Protein AF-A0A1Q4L7R9-F1 (afdb_monomer_lite)

Structure (mmCIF, N/CA/C/O backbone):
data_AF-A0A1Q4L7R9-F1
#
_entry.id   AF-A0A1Q4L7R9-F1
#
loop_
_atom_site.group_PDB
_atom_site.id
_atom_site.type_symbol
_atom_site.label_atom_id
_atom_site.label_alt_id
_atom_site.label_comp_id
_atom_site.label_asym_id
_atom_site.label_entity_id
_atom_site.label_seq_id
_atom_site.pdbx_PDB_ins_code
_atom_site.Cartn_x
_atom_site.Cartn_y
_atom_site.Cartn_z
_atom_site.occupancy
_atom_site.B_iso_or_equiv
_atom_site.auth_seq_id
_atom_site.auth_comp_id
_atom_site.auth_asym_id
_atom_site.auth_atom_id
_atom_site.pdbx_PDB_model_num
ATOM 1 N N . MET A 1 1 ? -5.828 -31.430 28.630 1.00 75.06 1 MET A N 1
ATOM 2 C CA . MET A 1 1 ? -6.193 -31.254 27.200 1.00 75.06 1 MET A CA 1
ATOM 3 C C . MET A 1 1 ? -5.743 -29.896 26.633 1.00 75.06 1 MET A C 1
ATOM 5 O O . MET A 1 1 ? -5.038 -29.896 25.630 1.00 75.06 1 MET A O 1
ATOM 9 N N . ALA A 1 2 ? -6.031 -28.764 27.293 1.00 76.44 2 ALA A N 1
ATOM 10 C CA . ALA A 1 2 ? -5.641 -27.417 26.831 1.00 76.44 2 ALA A CA 1
ATOM 11 C C . ALA A 1 2 ? -4.119 -27.192 26.658 1.00 76.44 2 ALA A C 1
ATOM 13 O O . ALA A 1 2 ? -3.687 -26.599 25.672 1.00 76.44 2 ALA A O 1
ATOM 14 N N . GLN A 1 3 ? -3.277 -27.718 27.558 1.00 79.88 3 GLN A N 1
ATOM 15 C CA . GLN A 1 3 ? -1.812 -27.605 27.431 1.00 79.88 3 GLN A CA 1
ATOM 16 C C . GLN A 1 3 ? -1.261 -28.337 26.193 1.00 79.88 3 GLN A C 1
ATOM 18 O O . GLN A 1 3 ? -0.403 -27.797 25.497 1.00 79.88 3 GLN A O 1
ATOM 23 N N . LYS A 1 4 ? -1.804 -29.521 25.871 1.00 83.25 4 LYS A N 1
ATOM 24 C CA . LYS A 1 4 ? -1.436 -30.299 24.675 1.00 83.25 4 LYS A CA 1
ATOM 25 C C . LYS A 1 4 ? -1.849 -29.570 23.389 1.00 83.25 4 LYS A C 1
ATOM 27 O O . LYS A 1 4 ? -1.073 -29.506 22.443 1.00 83.25 4 LYS A O 1
ATOM 32 N N . GLN A 1 5 ? -3.028 -28.940 23.378 1.00 78.81 5 GLN A N 1
ATOM 33 C CA . GLN A 1 5 ? -3.471 -28.090 22.263 1.00 78.81 5 GLN A CA 1
ATOM 34 C C . GLN A 1 5 ? -2.571 -26.858 22.081 1.00 78.81 5 GLN A C 1
ATOM 36 O O . GLN A 1 5 ? -2.208 -26.518 20.955 1.00 78.81 5 GLN A O 1
ATOM 41 N N . LEU A 1 6 ? -2.154 -26.212 23.176 1.00 77.44 6 LEU A N 1
ATOM 42 C CA . LEU A 1 6 ? -1.248 -25.063 23.123 1.00 77.44 6 LEU A CA 1
ATOM 43 C C . LEU A 1 6 ? 0.147 -25.451 22.607 1.00 77.44 6 LEU A C 1
ATOM 45 O O . LEU A 1 6 ? 0.739 -24.708 21.823 1.00 77.44 6 LEU A O 1
ATOM 49 N N . GLN A 1 7 ? 0.668 -26.607 23.026 1.00 83.19 7 GLN A N 1
ATOM 50 C CA . GLN A 1 7 ? 1.941 -27.141 22.538 1.00 83.19 7 GLN A CA 1
ATOM 51 C C . GLN A 1 7 ? 1.884 -27.466 21.042 1.00 83.19 7 GLN A C 1
ATOM 53 O O . GLN A 1 7 ? 2.754 -27.006 20.303 1.00 83.19 7 GLN A O 1
ATOM 58 N N . ASN A 1 8 ? 0.830 -28.145 20.578 1.00 81.81 8 ASN A N 1
ATOM 59 C CA . ASN A 1 8 ? 0.641 -28.436 19.153 1.00 81.81 8 ASN A CA 1
ATOM 60 C C . ASN A 1 8 ? 0.573 -27.147 18.321 1.00 81.81 8 ASN A C 1
ATOM 62 O O . ASN A 1 8 ? 1.302 -27.007 17.345 1.00 81.81 8 ASN A O 1
ATOM 66 N N . LYS A 1 9 ? -0.183 -26.138 18.777 1.00 74.56 9 LYS A N 1
ATOM 67 C CA . LYS A 1 9 ? -0.265 -24.831 18.104 1.00 74.56 9 LYS A CA 1
ATOM 68 C C . LYS A 1 9 ? 1.093 -24.127 18.006 1.00 74.56 9 LYS A C 1
ATOM 70 O O . LYS A 1 9 ? 1.389 -23.485 16.998 1.00 74.56 9 LYS A O 1
ATOM 75 N N . LYS A 1 10 ? 1.932 -24.216 19.046 1.00 78.50 10 LYS A N 1
ATOM 76 C CA . LYS A 1 10 ? 3.301 -23.669 19.009 1.00 78.50 10 LYS A CA 1
ATOM 77 C C . LYS A 1 10 ? 4.167 -24.404 17.985 1.00 78.50 10 LYS A C 1
ATOM 79 O O . LYS A 1 10 ? 4.904 -23.745 17.253 1.00 78.50 10 LYS A O 1
ATOM 84 N N . LEU A 1 11 ? 4.063 -25.729 17.928 1.00 84.94 11 LEU A N 1
ATOM 85 C CA . LEU A 1 11 ? 4.844 -26.570 17.025 1.00 84.94 11 LEU A CA 1
ATOM 86 C C . LEU A 1 11 ? 4.437 -26.350 15.560 1.00 84.94 11 LEU A C 1
ATOM 88 O O . LEU A 1 11 ? 5.302 -26.122 14.716 1.00 84.94 11 LEU A O 1
ATOM 92 N N . ASP A 1 12 ? 3.136 -26.263 15.281 1.00 77.69 12 ASP A N 1
ATOM 93 C CA . ASP A 1 12 ? 2.603 -25.932 13.956 1.00 77.69 12 ASP A CA 1
ATOM 94 C C . ASP A 1 12 ? 3.087 -24.557 13.485 1.00 77.69 12 ASP A C 1
ATOM 96 O O . ASP A 1 12 ? 3.611 -24.421 12.378 1.00 77.69 12 ASP A O 1
ATOM 100 N N . ASN A 1 13 ? 3.003 -23.537 14.346 1.00 74.94 13 ASN A N 1
ATOM 101 C CA . ASN A 1 13 ? 3.503 -22.197 14.030 1.00 74.94 13 ASN A CA 1
ATOM 102 C C . ASN A 1 13 ? 5.011 -22.194 13.731 1.00 74.94 13 ASN A C 1
ATOM 104 O O . ASN A 1 13 ? 5.463 -21.483 12.830 1.00 74.94 13 ASN A O 1
ATOM 108 N N . GLN A 1 14 ? 5.803 -22.986 14.461 1.00 78.31 14 GLN A N 1
ATOM 109 C CA . GLN A 1 14 ? 7.235 -23.127 14.192 1.00 78.31 14 GLN A CA 1
ATOM 110 C C . GLN A 1 14 ? 7.502 -23.826 12.855 1.00 78.31 14 GLN A C 1
ATOM 112 O O . GLN A 1 14 ? 8.364 -23.370 12.101 1.00 78.31 14 GLN A O 1
ATOM 117 N N . MET A 1 15 ? 6.759 -24.887 12.527 1.00 80.56 15 MET A N 1
ATOM 118 C CA . MET A 1 15 ? 6.880 -25.573 11.237 1.00 80.56 15 MET A CA 1
ATOM 119 C C . MET A 1 15 ? 6.522 -24.651 10.070 1.00 80.56 15 MET A C 1
ATOM 121 O O . MET A 1 15 ? 7.282 -24.572 9.106 1.00 80.56 15 MET A O 1
ATOM 125 N N . TRP A 1 16 ? 5.421 -23.902 10.168 1.00 73.25 16 TRP A N 1
ATOM 126 C CA . TRP A 1 16 ? 5.036 -22.912 9.159 1.00 73.25 16 TRP A CA 1
ATOM 127 C C . TRP A 1 16 ? 6.100 -21.833 8.974 1.00 73.25 16 TRP A C 1
ATOM 129 O O . TRP A 1 16 ? 6.440 -21.490 7.841 1.00 73.25 16 TRP A O 1
ATOM 139 N N . LYS A 1 17 ? 6.694 -21.349 10.071 1.00 75.88 17 LYS A N 1
ATOM 140 C CA . LYS A 1 17 ? 7.799 -20.386 10.015 1.00 75.88 17 LYS A CA 1
ATOM 141 C C . LYS A 1 17 ? 9.016 -20.961 9.285 1.00 75.88 17 LYS A C 1
ATOM 143 O O . LYS A 1 17 ? 9.572 -20.283 8.428 1.00 75.88 17 LYS A O 1
ATOM 148 N N . ARG A 1 18 ? 9.407 -22.208 9.577 1.00 79.50 18 ARG A N 1
ATOM 149 C CA . ARG A 1 18 ? 10.527 -22.890 8.900 1.00 79.50 18 ARG A CA 1
ATOM 150 C C . ARG A 1 18 ? 10.257 -23.093 7.408 1.00 79.50 18 ARG A C 1
ATOM 152 O O . ARG A 1 18 ? 11.126 -22.783 6.602 1.00 79.50 18 ARG A O 1
ATOM 159 N N . LYS A 1 19 ? 9.052 -23.546 7.041 1.00 78.19 19 LYS A N 1
ATOM 160 C CA . LYS A 1 19 ? 8.637 -23.709 5.636 1.00 78.19 19 LYS A CA 1
ATOM 161 C C . LYS A 1 19 ? 8.676 -22.382 4.879 1.00 78.19 19 LYS A C 1
ATOM 163 O O . LYS A 1 19 ? 9.207 -22.332 3.779 1.00 78.19 19 LYS A O 1
ATOM 168 N N . SER A 1 20 ? 8.174 -21.310 5.490 1.00 71.88 20 SER A N 1
ATOM 169 C CA . SER A 1 20 ? 8.208 -19.970 4.897 1.00 71.88 20 SER A CA 1
ATOM 170 C C . SER A 1 20 ? 9.643 -19.480 4.678 1.00 71.88 20 SER A C 1
ATOM 172 O O . SER A 1 20 ? 9.984 -19.092 3.567 1.00 71.88 20 SER A O 1
ATOM 174 N N . ILE A 1 21 ? 10.520 -19.611 5.684 1.00 77.69 21 ILE A N 1
ATOM 175 C CA . ILE A 1 21 ? 11.945 -19.256 5.557 1.00 77.69 21 ILE A CA 1
ATOM 176 C C . ILE A 1 21 ? 12.616 -20.058 4.437 1.00 77.69 21 ILE A C 1
ATOM 178 O O . ILE A 1 21 ? 13.369 -19.491 3.654 1.00 77.69 21 ILE A O 1
ATOM 182 N N . PHE A 1 22 ? 12.331 -21.357 4.338 1.00 79.31 22 PHE A N 1
ATOM 183 C CA . PHE A 1 22 ? 12.896 -22.216 3.300 1.00 79.31 22 PHE A CA 1
ATOM 184 C C . PHE A 1 22 ? 12.440 -21.808 1.894 1.00 79.31 22 PHE A C 1
ATOM 186 O O . PHE A 1 22 ? 13.268 -21.675 0.998 1.00 79.31 22 PHE A O 1
ATOM 193 N N . ILE A 1 23 ? 11.145 -21.531 1.709 1.00 77.06 23 ILE A N 1
ATOM 194 C CA . ILE A 1 23 ? 10.604 -21.037 0.434 1.00 77.06 23 ILE A CA 1
ATOM 195 C C . ILE A 1 23 ? 11.222 -19.680 0.082 1.00 77.06 23 ILE A C 1
ATOM 197 O O . ILE A 1 23 ? 11.653 -19.483 -1.051 1.00 77.06 23 ILE A O 1
ATOM 201 N N . SER A 1 24 ? 11.328 -18.760 1.047 1.00 75.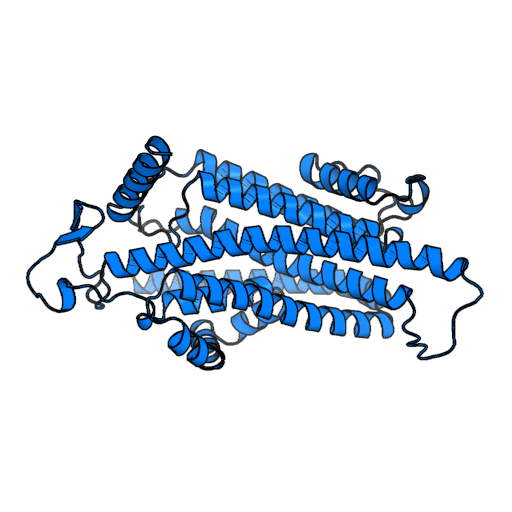19 24 SER A N 1
ATOM 202 C CA . SER A 1 24 ? 11.995 -17.471 0.841 1.00 75.19 24 SER A CA 1
ATOM 203 C C . SER A 1 24 ? 13.473 -17.636 0.488 1.00 75.19 24 SER A C 1
ATOM 205 O O . SER A 1 24 ? 13.962 -16.922 -0.379 1.00 75.19 24 SER A O 1
ATOM 207 N N . PHE A 1 25 ? 14.181 -18.583 1.107 1.00 78.38 25 PHE A N 1
ATOM 208 C CA . PHE A 1 25 ? 15.581 -18.864 0.795 1.00 78.38 25 PHE A CA 1
ATOM 209 C C . PHE A 1 25 ? 15.748 -19.418 -0.622 1.00 78.38 25 PHE A C 1
ATOM 211 O O . PHE A 1 25 ? 16.584 -18.911 -1.363 1.00 78.38 25 PHE A O 1
ATOM 218 N N . ILE A 1 26 ? 14.922 -20.391 -1.028 1.00 77.75 26 ILE A N 1
ATOM 219 C CA . ILE A 1 26 ? 14.908 -20.901 -2.409 1.00 77.75 26 ILE A CA 1
ATOM 220 C C . ILE A 1 26 ? 14.643 -19.759 -3.383 1.00 77.75 26 ILE A C 1
ATOM 222 O O . ILE A 1 26 ? 15.349 -19.623 -4.377 1.00 77.75 26 ILE A O 1
ATOM 226 N N . PHE A 1 27 ? 13.657 -18.914 -3.085 1.00 73.75 27 PHE A N 1
ATOM 227 C CA . PHE A 1 27 ? 13.324 -17.777 -3.928 1.00 73.75 27 PHE A CA 1
ATOM 228 C C . PHE A 1 27 ? 14.512 -16.819 -4.074 1.00 73.75 27 PHE A C 1
ATOM 230 O O . PHE A 1 27 ? 14.899 -16.494 -5.193 1.00 73.75 27 PHE A O 1
ATOM 237 N N . VAL A 1 28 ? 15.147 -16.427 -2.963 1.00 75.50 28 VAL A N 1
ATOM 238 C CA . VAL A 1 28 ? 16.338 -15.563 -2.976 1.00 75.50 28 VAL A CA 1
ATOM 239 C C . VAL A 1 28 ? 17.491 -16.220 -3.727 1.00 75.50 28 VAL A C 1
ATOM 241 O O . VAL A 1 28 ? 18.160 -15.534 -4.484 1.00 75.50 28 VAL A O 1
ATOM 244 N N . PHE A 1 29 ? 17.716 -17.523 -3.563 1.00 77.06 29 PHE A N 1
ATOM 245 C CA . PHE A 1 29 ? 18.802 -18.248 -4.223 1.00 77.06 29 PHE A CA 1
ATOM 246 C C . PHE A 1 29 ? 18.601 -18.363 -5.742 1.00 77.06 29 PHE A C 1
ATOM 248 O O . PHE A 1 29 ? 19.517 -18.103 -6.521 1.00 77.06 29 PHE A O 1
ATOM 255 N N . VAL A 1 30 ? 17.385 -18.700 -6.180 1.00 75.38 30 VAL A N 1
ATOM 256 C CA . VAL A 1 30 ? 17.037 -18.769 -7.608 1.00 75.38 30 VAL A CA 1
ATOM 257 C C . VAL A 1 30 ? 17.188 -17.391 -8.252 1.00 75.38 30 VAL A C 1
ATOM 259 O O . VAL A 1 30 ? 17.781 -17.273 -9.324 1.00 75.38 30 VAL A O 1
ATOM 262 N N . PHE A 1 31 ? 16.723 -16.338 -7.576 1.00 67.19 31 PHE A N 1
ATOM 263 C CA . PHE A 1 31 ? 16.824 -14.976 -8.088 1.00 67.19 31 PHE A CA 1
ATOM 264 C C . PHE A 1 31 ? 18.237 -14.392 -7.996 1.00 67.19 31 PHE A C 1
ATOM 266 O O . PHE A 1 31 ? 18.633 -13.656 -8.896 1.00 67.19 31 PHE A O 1
ATOM 273 N N . SER A 1 32 ? 19.025 -14.714 -6.965 1.00 69.31 32 SER A N 1
ATOM 274 C CA . SER A 1 32 ? 20.349 -14.115 -6.757 1.00 69.31 32 SER A CA 1
ATOM 275 C C . SER A 1 32 ? 21.312 -14.457 -7.886 1.00 69.31 32 SER A C 1
ATOM 277 O O . SER A 1 32 ? 22.023 -13.572 -8.347 1.00 69.31 32 SER A O 1
ATOM 279 N N . SER A 1 33 ? 21.283 -15.686 -8.407 1.00 68.44 33 SER A N 1
ATOM 280 C CA . SER A 1 33 ? 22.164 -16.098 -9.509 1.00 68.44 33 SER A CA 1
ATOM 281 C C . SER A 1 33 ? 21.981 -15.256 -10.783 1.00 68.44 33 SER A C 1
ATOM 283 O O . SER A 1 33 ? 22.956 -14.915 -11.449 1.00 68.44 33 SER A O 1
ATOM 285 N N . GLN A 1 34 ? 20.745 -14.854 -11.098 1.00 67.94 34 GLN A N 1
ATOM 286 C CA . GLN A 1 34 ? 20.445 -14.007 -12.258 1.00 67.94 34 GLN A CA 1
ATOM 287 C C . GLN A 1 34 ? 20.581 -12.512 -11.939 1.00 67.94 34 GLN A C 1
ATOM 289 O O . GLN A 1 34 ? 21.012 -11.734 -12.789 1.00 67.94 34 GLN A O 1
ATOM 294 N N . ILE A 1 35 ? 20.249 -12.109 -10.709 1.00 64.88 35 ILE A N 1
ATOM 295 C CA . ILE A 1 35 ? 20.334 -10.720 -10.248 1.00 64.88 35 ILE A CA 1
ATOM 296 C C . ILE A 1 35 ? 21.790 -10.271 -10.086 1.00 64.88 35 ILE A C 1
ATOM 298 O O . ILE A 1 35 ? 22.103 -9.143 -10.445 1.00 64.88 35 ILE A O 1
ATOM 302 N N . ILE A 1 36 ? 22.693 -11.122 -9.589 1.00 67.31 36 ILE A N 1
ATOM 303 C CA . ILE A 1 36 ? 24.105 -10.760 -9.367 1.00 67.31 36 ILE A CA 1
ATOM 304 C C . ILE A 1 36 ? 24.791 -10.404 -10.692 1.00 67.31 36 ILE A C 1
ATOM 306 O O . ILE A 1 36 ? 25.512 -9.415 -10.754 1.00 67.31 36 ILE A O 1
ATOM 310 N N . ASN A 1 37 ? 24.485 -11.126 -11.774 1.00 64.94 37 ASN A N 1
ATOM 311 C CA . ASN A 1 37 ? 25.000 -10.805 -13.110 1.00 64.94 37 ASN A CA 1
ATOM 312 C C . ASN A 1 37 ? 24.380 -9.525 -13.695 1.00 64.94 37 ASN A C 1
ATOM 314 O O . ASN A 1 37 ? 24.992 -8.860 -14.526 1.00 64.94 37 ASN A O 1
ATOM 318 N N . PHE A 1 38 ? 23.164 -9.176 -13.267 1.00 61.91 38 PHE A N 1
ATOM 319 C CA . PHE A 1 38 ? 22.480 -7.945 -13.660 1.00 61.91 38 PHE A CA 1
ATOM 320 C C . PHE A 1 38 ? 22.971 -6.725 -12.863 1.00 61.91 38 PHE A C 1
ATOM 322 O O . PHE A 1 38 ? 22.951 -5.605 -13.368 1.00 61.91 38 PHE A O 1
ATOM 329 N N . LEU A 1 39 ? 23.429 -6.922 -11.625 1.00 64.50 39 LEU A N 1
ATOM 330 C CA . LEU A 1 39 ? 23.850 -5.867 -10.711 1.00 64.50 39 LEU A CA 1
ATOM 331 C C . LEU A 1 39 ? 25.337 -5.534 -10.879 1.00 64.50 39 LEU A C 1
ATOM 333 O O . LEU A 1 39 ? 26.186 -5.933 -10.085 1.00 64.50 39 LEU A O 1
ATOM 337 N N . ASN A 1 40 ? 25.648 -4.704 -11.876 1.00 75.62 40 ASN A N 1
ATOM 338 C CA . ASN A 1 40 ? 26.880 -3.914 -11.846 1.00 75.62 40 ASN A CA 1
ATOM 339 C C . ASN A 1 40 ? 26.895 -3.053 -10.558 1.00 75.62 40 ASN A C 1
ATOM 341 O O . ASN A 1 40 ? 25.834 -2.608 -10.112 1.00 75.62 40 ASN A O 1
ATOM 345 N N . GLY A 1 41 ? 28.063 -2.776 -9.968 1.00 80.00 41 GLY A N 1
ATOM 346 C CA . GLY A 1 41 ? 28.182 -2.012 -8.714 1.00 80.00 41 GLY A CA 1
ATOM 347 C C . GLY A 1 41 ? 27.427 -0.674 -8.737 1.00 80.00 41 GLY A C 1
ATOM 348 O O . GLY A 1 41 ? 26.827 -0.280 -7.741 1.00 80.00 41 GLY A O 1
ATOM 349 N N . TYR A 1 42 ? 27.347 -0.036 -9.906 1.00 83.56 42 TYR A N 1
ATOM 350 C CA . TYR A 1 42 ? 26.541 1.165 -10.140 1.00 83.56 42 TYR A CA 1
ATOM 351 C C . TYR A 1 42 ? 25.017 0.955 -9.980 1.00 83.56 42 TYR A C 1
ATOM 353 O O . TYR A 1 42 ? 24.312 1.809 -9.448 1.00 83.56 42 TYR A O 1
ATOM 361 N N . LEU A 1 43 ? 24.470 -0.187 -10.405 1.00 84.88 43 LEU A N 1
ATOM 362 C CA . LEU A 1 43 ? 23.044 -0.484 -10.219 1.00 84.88 43 LEU A CA 1
ATOM 363 C C . LEU A 1 43 ? 22.720 -0.789 -8.754 1.00 84.88 43 LEU A C 1
ATOM 365 O O . LEU A 1 43 ? 21.630 -0.456 -8.293 1.00 84.88 43 LEU A O 1
ATOM 369 N N . ILE A 1 44 ? 23.671 -1.367 -8.011 1.00 87.44 44 ILE A N 1
ATOM 370 C CA . ILE A 1 44 ? 23.532 -1.604 -6.568 1.00 87.44 44 ILE A CA 1
ATOM 371 C C . ILE A 1 44 ? 23.432 -0.277 -5.819 1.00 87.44 44 ILE A C 1
ATOM 373 O O . ILE A 1 44 ? 22.540 -0.116 -4.987 1.00 87.44 44 ILE A O 1
ATOM 377 N N . THR A 1 45 ? 24.303 0.690 -6.117 1.00 89.56 45 THR A N 1
ATOM 378 C CA . THR A 1 45 ? 24.253 2.002 -5.455 1.00 89.56 45 THR A CA 1
ATOM 379 C C . THR A 1 45 ? 22.938 2.721 -5.753 1.00 89.56 45 THR A C 1
ATOM 381 O O . THR A 1 45 ? 22.284 3.189 -4.820 1.00 89.56 45 THR A O 1
ATOM 384 N N . MET A 1 46 ? 22.480 2.719 -7.010 1.00 91.25 46 MET A N 1
ATOM 385 C CA . MET A 1 46 ? 21.175 3.285 -7.382 1.00 91.25 46 MET A CA 1
ATOM 386 C C . MET A 1 46 ? 20.007 2.580 -6.686 1.00 91.25 46 MET A C 1
ATOM 388 O O . MET A 1 46 ? 19.084 3.243 -6.212 1.00 91.25 46 MET A O 1
ATOM 392 N N . PHE A 1 47 ? 20.060 1.252 -6.562 1.00 92.25 47 PHE A N 1
ATOM 393 C CA . PHE A 1 47 ? 19.058 0.484 -5.828 1.00 92.25 47 PHE A CA 1
ATOM 394 C C . PHE A 1 47 ? 19.030 0.852 -4.339 1.00 92.25 47 PHE A C 1
ATOM 396 O O . PHE A 1 47 ? 17.952 1.062 -3.792 1.00 92.25 47 PHE A O 1
ATOM 403 N N . ILE A 1 48 ? 20.189 0.988 -3.684 1.00 92.81 48 ILE A N 1
ATOM 404 C CA . ILE A 1 48 ? 20.271 1.382 -2.267 1.00 92.81 48 ILE A CA 1
ATOM 405 C C . ILE A 1 48 ? 19.681 2.782 -2.058 1.00 92.81 48 ILE A C 1
ATOM 407 O O . ILE A 1 48 ? 18.886 2.975 -1.137 1.00 92.81 48 ILE A O 1
ATOM 411 N N . ILE A 1 49 ? 20.017 3.748 -2.920 1.00 95.19 49 ILE A N 1
ATOM 412 C CA . ILE A 1 49 ? 19.475 5.114 -2.834 1.00 95.19 49 ILE A CA 1
ATOM 413 C C . ILE A 1 49 ? 17.952 5.092 -3.026 1.00 95.19 49 ILE A C 1
ATOM 415 O O . ILE A 1 49 ? 17.221 5.661 -2.214 1.00 95.19 49 ILE A O 1
ATOM 419 N N . ALA A 1 50 ? 17.463 4.391 -4.053 1.00 96.25 50 ALA A N 1
ATOM 420 C CA . ALA A 1 50 ? 16.034 4.219 -4.306 1.00 96.25 50 ALA A CA 1
ATOM 421 C C . ALA A 1 50 ? 15.308 3.544 -3.132 1.00 96.25 50 ALA A C 1
ATOM 423 O O . ALA A 1 50 ? 14.205 3.946 -2.760 1.00 96.25 50 ALA A O 1
ATOM 424 N N . TYR A 1 51 ? 15.938 2.545 -2.518 1.00 96.06 51 TYR A N 1
ATOM 425 C CA . TYR A 1 51 ? 15.404 1.822 -1.374 1.00 96.06 51 TYR A CA 1
ATOM 426 C C . TYR A 1 51 ? 15.277 2.721 -0.134 1.00 96.06 51 TYR A C 1
ATOM 428 O O . TYR A 1 51 ? 14.214 2.762 0.489 1.00 96.06 51 TYR A O 1
ATOM 436 N N . ILE A 1 52 ? 16.307 3.515 0.182 1.00 96.62 52 ILE A N 1
ATOM 437 C CA . ILE A 1 52 ? 16.258 4.512 1.266 1.00 96.62 52 ILE A CA 1
ATOM 438 C C . ILE A 1 52 ? 15.168 5.554 0.984 1.00 96.62 52 ILE A C 1
ATOM 440 O O . ILE A 1 52 ? 14.370 5.867 1.871 1.00 96.62 52 ILE A O 1
ATOM 444 N N . ALA A 1 53 ? 15.089 6.056 -0.252 1.00 96.94 53 ALA A N 1
ATOM 445 C CA . ALA A 1 53 ? 14.045 6.991 -0.660 1.00 96.94 53 ALA A CA 1
ATOM 446 C C . ALA A 1 53 ? 12.639 6.391 -0.487 1.00 96.94 53 ALA A C 1
ATOM 448 O O . ALA A 1 53 ? 11.737 7.080 -0.013 1.00 96.94 53 ALA A O 1
ATOM 449 N N . SER A 1 54 ? 12.459 5.101 -0.789 1.00 96.94 54 SER A N 1
ATOM 450 C CA . SER A 1 54 ? 11.191 4.384 -0.601 1.00 96.94 54 SER A CA 1
ATOM 451 C C . SER A 1 54 ? 10.809 4.237 0.876 1.00 96.94 54 SER A C 1
ATOM 453 O O . SER A 1 54 ? 9.659 4.493 1.240 1.00 96.94 54 SER A O 1
ATOM 455 N N . ILE A 1 55 ? 11.770 3.929 1.758 1.00 96.50 55 ILE A N 1
ATOM 456 C CA . ILE A 1 55 ? 11.548 3.906 3.215 1.00 96.50 55 ILE A CA 1
ATOM 457 C C . ILE A 1 55 ? 11.081 5.276 3.710 1.00 96.50 55 ILE A C 1
ATOM 459 O O . ILE A 1 55 ? 10.077 5.368 4.420 1.00 96.50 55 ILE A O 1
ATOM 463 N N . LEU A 1 56 ? 11.800 6.342 3.341 1.00 96.56 56 LEU A N 1
ATOM 464 C CA . LEU A 1 56 ? 11.458 7.705 3.746 1.00 96.56 56 LEU A CA 1
ATOM 465 C C . LEU A 1 56 ? 10.073 8.091 3.227 1.00 96.56 56 LEU A C 1
ATOM 467 O O . LEU A 1 56 ? 9.244 8.579 3.999 1.00 96.56 56 LEU A O 1
ATOM 471 N N . TRP A 1 57 ? 9.801 7.815 1.949 1.00 96.56 57 TRP A N 1
ATOM 472 C CA . TRP A 1 57 ? 8.502 8.056 1.333 1.00 96.56 57 TRP A CA 1
ATOM 473 C C . TRP A 1 57 ? 7.387 7.386 2.128 1.00 96.56 57 TRP A C 1
ATOM 475 O O . TRP A 1 57 ? 6.422 8.045 2.504 1.00 96.56 57 TRP A O 1
ATOM 485 N N . SER A 1 58 ? 7.540 6.103 2.443 1.00 96.00 58 SER A N 1
ATOM 486 C CA . SER A 1 58 ? 6.543 5.331 3.179 1.00 96.00 58 SER A CA 1
ATOM 487 C C . SER A 1 58 ? 6.320 5.839 4.607 1.00 96.00 58 SER A C 1
ATOM 489 O O . SER A 1 58 ? 5.174 6.005 5.041 1.00 96.00 58 SER A O 1
ATOM 491 N N . TYR A 1 59 ? 7.394 6.203 5.316 1.00 95.25 59 TYR A N 1
ATOM 492 C CA . TYR A 1 59 ? 7.285 6.841 6.627 1.00 95.25 59 TYR A CA 1
ATOM 493 C C . TYR A 1 59 ? 6.467 8.136 6.554 1.00 95.25 59 TYR A C 1
ATOM 495 O O . TYR A 1 59 ? 5.467 8.274 7.262 1.00 95.25 59 TYR A O 1
ATOM 503 N N . PHE A 1 60 ? 6.843 9.075 5.677 1.00 95.44 60 PHE A N 1
ATOM 504 C CA . PHE A 1 60 ? 6.132 10.350 5.531 1.00 95.44 60 PHE A CA 1
ATOM 505 C C . PHE A 1 60 ? 4.691 10.151 5.057 1.00 95.44 60 PHE A C 1
ATOM 507 O O . PHE A 1 60 ? 3.768 10.835 5.518 1.00 95.44 60 PHE A O 1
ATOM 514 N N . PHE A 1 61 ? 4.485 9.183 4.168 1.00 95.44 61 PHE A N 1
ATOM 515 C CA . PHE A 1 61 ? 3.185 8.8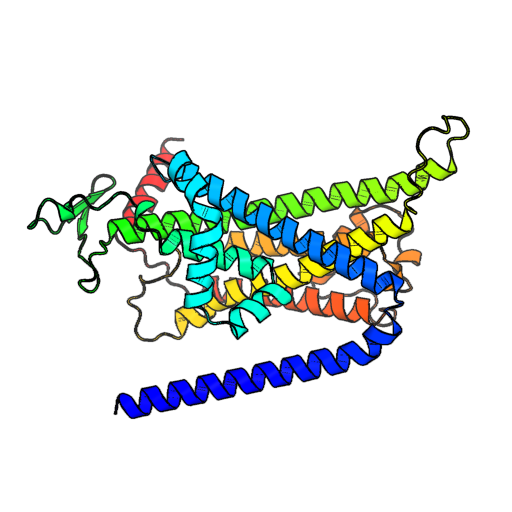05 3.654 1.00 95.44 61 PHE A CA 1
ATOM 516 C C . PHE A 1 61 ? 2.247 8.397 4.793 1.00 95.44 61 PHE A C 1
ATOM 518 O O . PHE A 1 61 ? 1.236 9.073 5.012 1.00 95.44 61 PHE A O 1
ATOM 525 N N . HIS A 1 62 ? 2.600 7.381 5.582 1.00 95.06 62 HIS A N 1
ATOM 526 C CA . HIS A 1 62 ? 1.739 6.911 6.667 1.00 95.06 62 HIS A CA 1
ATOM 527 C C . HIS A 1 62 ? 1.681 7.881 7.854 1.00 95.06 62 HIS A C 1
ATOM 529 O O . HIS A 1 62 ? 0.608 8.054 8.437 1.00 95.06 62 HIS A O 1
ATOM 535 N N . ALA A 1 63 ? 2.769 8.597 8.159 1.00 93.81 63 ALA A N 1
ATOM 536 C CA . ALA A 1 63 ? 2.783 9.614 9.210 1.00 93.81 63 ALA A CA 1
ATOM 537 C C . ALA A 1 63 ? 1.792 10.750 8.921 1.00 93.81 63 ALA A C 1
ATOM 539 O O . ALA A 1 63 ? 1.104 11.224 9.823 1.00 93.81 63 ALA A O 1
ATOM 540 N N . SER A 1 64 ? 1.680 11.187 7.665 1.00 95.19 64 SER A N 1
ATOM 541 C CA . SER A 1 64 ? 0.719 12.233 7.294 1.00 95.19 64 SER A CA 1
ATOM 542 C C . SER A 1 64 ? -0.742 11.782 7.440 1.00 95.19 64 SER A C 1
ATOM 544 O O . SER A 1 64 ? -1.576 12.557 7.905 1.00 95.19 64 SER A O 1
ATOM 546 N N . ILE A 1 65 ? -1.050 10.522 7.105 1.00 96.00 65 ILE A N 1
ATOM 547 C CA . ILE A 1 65 ? -2.391 9.942 7.252 1.00 96.00 65 ILE A CA 1
ATOM 548 C C . ILE A 1 65 ? -2.729 9.823 8.733 1.00 96.00 65 ILE A C 1
ATOM 550 O O . ILE A 1 65 ? -3.798 10.248 9.166 1.00 96.00 65 ILE A O 1
ATOM 554 N N . PHE A 1 66 ? -1.780 9.309 9.517 1.00 94.31 66 PHE A N 1
ATOM 555 C CA . PHE A 1 66 ? -1.889 9.230 10.964 1.00 94.31 66 PHE A CA 1
ATOM 556 C C . PHE A 1 66 ? -2.190 10.604 11.581 1.00 94.31 66 PHE A C 1
ATOM 558 O O . PHE A 1 66 ? -3.169 10.742 12.312 1.00 94.31 66 PHE A O 1
ATOM 565 N N . LYS A 1 67 ? -1.409 11.638 11.232 1.00 93.25 67 LYS A N 1
ATOM 566 C CA . LYS A 1 67 ? -1.628 13.015 11.708 1.00 93.25 67 LYS A CA 1
ATOM 567 C C . LYS A 1 67 ? -3.021 13.526 11.351 1.00 93.25 67 LYS A C 1
ATOM 569 O O . LYS A 1 67 ? -3.695 14.065 12.222 1.00 93.25 67 LYS A O 1
ATOM 574 N N . LYS A 1 68 ? -3.466 13.315 10.106 1.00 94.81 68 LYS A N 1
ATOM 575 C CA . LYS A 1 68 ? -4.807 13.714 9.657 1.00 94.81 68 LYS A CA 1
ATOM 576 C C . LYS A 1 68 ? -5.898 13.065 10.513 1.00 94.81 68 LYS A C 1
ATOM 578 O O . LYS A 1 68 ? -6.804 13.750 10.956 1.00 94.81 68 LYS A O 1
ATOM 583 N N . ILE A 1 69 ? -5.787 11.773 10.808 1.00 93.81 69 ILE A N 1
ATOM 584 C CA . ILE A 1 69 ? -6.798 11.034 11.585 1.00 93.81 69 ILE A CA 1
ATOM 585 C C . ILE A 1 69 ? -6.825 11.462 13.043 1.00 93.81 69 ILE A C 1
ATOM 587 O O . ILE A 1 69 ? -7.906 11.614 13.606 1.00 93.81 69 ILE A O 1
ATOM 591 N N . VAL A 1 70 ? -5.655 11.673 13.651 1.00 92.12 70 VAL A N 1
ATOM 592 C CA . VAL A 1 70 ? -5.580 12.195 15.019 1.00 92.12 70 VAL A CA 1
ATOM 593 C C . VAL A 1 70 ? -6.201 13.588 15.085 1.00 92.12 70 VAL A C 1
ATOM 595 O O . VAL A 1 70 ? -6.982 13.844 15.991 1.00 92.12 70 VAL A O 1
ATOM 598 N N . PHE A 1 71 ? -5.933 14.450 14.100 1.00 91.56 71 PHE A N 1
ATOM 599 C CA . PHE A 1 71 ? -6.544 15.777 14.015 1.00 91.56 71 PHE A CA 1
ATOM 600 C C . PHE A 1 71 ? -8.067 15.723 13.835 1.00 91.56 71 PHE A C 1
ATOM 602 O O . PHE A 1 71 ? -8.790 16.451 14.498 1.00 91.56 71 PHE A O 1
ATOM 609 N N . THR A 1 72 ? -8.573 14.831 12.979 1.00 91.56 72 THR A N 1
ATOM 610 C CA . THR A 1 72 ? -10.015 14.724 12.708 1.00 91.56 72 THR A CA 1
ATOM 611 C C . THR A 1 72 ? -10.810 14.101 13.860 1.00 91.56 72 THR A C 1
ATOM 613 O O . THR A 1 72 ? -11.981 14.425 14.021 1.00 91.56 72 THR A O 1
ATOM 616 N N . HIS A 1 73 ? -10.218 13.193 14.645 1.00 88.00 73 HIS A N 1
ATOM 617 C CA . HIS A 1 73 ? -10.970 12.382 15.614 1.00 88.00 73 HIS A CA 1
ATOM 618 C C . HIS A 1 73 ? -10.606 12.607 17.093 1.00 88.00 73 HIS A C 1
ATOM 620 O O . HIS A 1 73 ? -11.239 11.988 17.948 1.00 88.00 73 HIS A O 1
ATOM 626 N N . CYS A 1 74 ? -9.606 13.434 17.421 1.00 86.19 74 CYS A N 1
ATOM 627 C CA . CYS A 1 74 ? -9.169 13.654 18.807 1.00 86.19 74 CYS A CA 1
ATOM 628 C C . CYS A 1 74 ? -9.234 15.142 19.189 1.00 86.19 74 CYS A C 1
ATOM 630 O O . CYS A 1 74 ? -8.528 15.957 18.601 1.00 86.19 74 CYS A O 1
ATOM 632 N N . ASP A 1 75 ? -9.976 15.477 20.251 1.00 77.56 75 ASP A N 1
ATOM 633 C CA . ASP A 1 75 ? -10.216 16.858 20.724 1.00 77.56 75 ASP A CA 1
ATOM 634 C C . ASP A 1 75 ? -8.971 17.567 21.334 1.00 77.56 75 ASP A C 1
ATOM 636 O O . ASP A 1 75 ? -9.098 18.569 22.027 1.00 77.56 75 ASP A O 1
ATOM 640 N N . ASN A 1 76 ? -7.747 17.061 21.136 1.00 77.75 76 ASN A N 1
ATOM 641 C CA . ASN A 1 76 ? -6.506 17.660 21.663 1.00 77.75 76 ASN A CA 1
ATOM 642 C C . ASN A 1 76 ? -5.266 17.208 20.861 1.00 77.75 76 ASN A C 1
ATOM 644 O O . ASN A 1 76 ? -4.248 16.753 21.397 1.00 77.75 76 ASN A O 1
ATOM 648 N N . SER A 1 77 ? -5.377 17.270 19.534 1.00 75.75 77 SER A N 1
ATOM 649 C CA . SER A 1 77 ? -4.478 16.591 18.598 1.00 75.75 77 SER A CA 1
ATOM 650 C C . SER A 1 77 ? -3.023 17.073 18.621 1.00 75.75 77 SER A C 1
ATOM 652 O O . SER A 1 77 ? -2.116 16.257 18.467 1.00 75.75 77 SER A O 1
ATOM 654 N N . GLU A 1 78 ? -2.748 18.363 18.834 1.00 77.94 78 GLU A N 1
ATOM 655 C CA . GLU A 1 78 ? -1.386 18.907 18.677 1.00 77.94 78 GLU A CA 1
ATOM 656 C C . GLU A 1 78 ? -0.391 18.391 19.726 1.00 77.94 78 GLU A C 1
ATOM 658 O O . GLU A 1 78 ? 0.707 17.932 19.387 1.00 77.94 78 GLU A O 1
ATOM 663 N N . ASN A 1 79 ? -0.786 18.404 21.001 1.00 75.31 79 ASN A N 1
ATOM 664 C CA . ASN A 1 79 ? 0.052 17.918 22.100 1.00 75.31 79 ASN A CA 1
ATOM 665 C C . ASN A 1 79 ? 0.250 16.399 22.042 1.00 75.31 79 ASN A C 1
ATOM 667 O O . ASN A 1 79 ? 1.301 15.889 22.440 1.00 75.31 79 ASN A O 1
ATOM 671 N N . GLN A 1 80 ? -0.741 15.672 21.522 1.00 75.25 80 GLN A N 1
ATOM 672 C CA . GLN A 1 80 ? -0.650 14.228 21.338 1.00 75.25 80 GLN A CA 1
ATOM 673 C C . GLN A 1 80 ? 0.294 13.875 20.182 1.00 75.25 80 GLN A C 1
ATOM 675 O O . GLN A 1 80 ? 1.140 13.002 20.358 1.00 75.25 80 GLN A O 1
ATOM 680 N N . ILE A 1 81 ? 0.246 14.599 19.055 1.00 78.62 81 ILE A N 1
ATOM 681 C CA . ILE A 1 81 ? 1.112 14.367 17.884 1.00 78.62 81 ILE A CA 1
ATOM 682 C C . ILE A 1 81 ? 2.598 14.586 18.206 1.00 78.62 81 ILE A C 1
ATOM 684 O O . ILE A 1 81 ? 3.436 13.780 17.797 1.00 78.62 81 ILE A O 1
ATOM 688 N N . LYS A 1 82 ? 2.955 15.629 18.971 1.00 74.25 82 LYS A N 1
ATOM 689 C CA . LYS A 1 82 ? 4.363 15.908 19.330 1.00 74.25 82 LYS A CA 1
ATOM 690 C C . LYS A 1 82 ? 5.007 14.789 20.163 1.00 74.25 82 LYS A C 1
ATOM 692 O O . LYS A 1 82 ? 6.213 14.577 20.079 1.00 74.25 82 LYS A O 1
ATOM 697 N N . LYS A 1 83 ? 4.213 14.017 20.913 1.00 68.00 83 LYS A N 1
ATOM 698 C CA . LYS A 1 83 ? 4.686 12.910 21.767 1.00 68.00 83 LYS A CA 1
ATOM 699 C C . LYS A 1 83 ? 4.892 11.570 21.026 1.00 68.00 83 LYS A C 1
ATOM 701 O O . LYS A 1 83 ? 5.111 10.558 21.695 1.00 68.00 83 LYS A O 1
ATOM 706 N N . ILE A 1 84 ? 4.773 11.505 19.692 1.00 65.25 84 ILE A N 1
ATOM 707 C CA . ILE A 1 84 ? 4.549 10.222 18.979 1.00 65.25 84 ILE A CA 1
ATOM 708 C C . ILE A 1 84 ? 5.768 9.557 18.319 1.00 65.25 84 ILE A C 1
ATOM 710 O O . ILE A 1 84 ? 5.695 8.390 17.970 1.00 65.25 84 ILE A O 1
ATOM 714 N N . SER A 1 85 ? 6.940 10.170 18.202 1.00 68.06 85 SER A N 1
ATOM 715 C CA . SER A 1 85 ? 7.936 9.585 17.279 1.00 68.06 85 SER A CA 1
ATOM 716 C C . SER A 1 85 ? 8.652 8.308 17.779 1.00 68.06 85 SER A C 1
ATOM 718 O O . SER A 1 85 ? 8.679 7.292 17.088 1.00 68.06 85 SER A O 1
ATOM 720 N N . TYR A 1 86 ? 9.221 8.317 18.990 1.00 72.94 86 TYR A N 1
ATOM 721 C CA . TYR A 1 86 ? 10.183 7.269 19.383 1.00 72.94 86 TYR A CA 1
ATOM 722 C C . TYR A 1 86 ? 9.609 6.185 20.308 1.00 72.94 86 TYR A C 1
ATOM 724 O O . TYR A 1 86 ? 9.900 4.998 20.152 1.00 72.94 86 TYR A O 1
ATOM 732 N N . LYS A 1 87 ? 8.765 6.574 21.274 1.00 82.06 87 LYS A N 1
ATOM 733 C CA . LYS A 1 87 ? 8.225 5.643 22.280 1.00 82.06 87 LYS A CA 1
ATOM 734 C C . LYS A 1 87 ? 7.340 4.568 21.647 1.00 82.06 87 LYS A C 1
ATOM 736 O O . LYS A 1 87 ? 7.423 3.408 22.039 1.00 82.06 87 LYS A O 1
ATOM 741 N N . ASP A 1 88 ? 6.541 4.935 20.648 1.00 81.56 88 ASP A N 1
ATOM 742 C CA . ASP A 1 88 ? 5.630 4.000 19.983 1.00 81.56 88 ASP A CA 1
ATOM 743 C C . ASP A 1 88 ? 6.389 2.987 19.126 1.00 81.56 88 ASP A C 1
ATOM 745 O O . ASP A 1 88 ? 6.062 1.803 19.144 1.00 81.56 88 ASP A O 1
ATOM 749 N N . LEU A 1 89 ? 7.463 3.424 18.461 1.00 82.25 89 LEU A N 1
ATOM 750 C CA . LEU A 1 89 ? 8.326 2.546 17.675 1.00 82.25 89 LEU A CA 1
ATOM 751 C C . LEU A 1 89 ? 9.046 1.526 18.575 1.00 82.25 89 LEU A C 1
ATOM 753 O O . LEU A 1 89 ? 9.094 0.339 18.254 1.00 82.25 89 LEU A O 1
ATOM 757 N N . LYS A 1 90 ? 9.523 1.968 19.750 1.00 85.62 90 LYS A N 1
ATOM 758 C CA . LYS A 1 90 ? 10.126 1.096 20.773 1.00 85.62 90 LYS A CA 1
ATOM 759 C C . LYS A 1 90 ? 9.116 0.106 21.365 1.00 85.62 90 LYS A C 1
ATOM 761 O O . LYS A 1 90 ? 9.432 -1.073 21.518 1.00 85.62 90 LYS A O 1
ATOM 766 N N . ASN A 1 91 ? 7.900 0.561 21.669 1.00 86.56 91 ASN A N 1
ATOM 767 C CA . ASN A 1 91 ? 6.831 -0.303 22.177 1.00 86.56 91 ASN A CA 1
ATOM 768 C C . ASN A 1 91 ? 6.413 -1.347 21.134 1.00 86.56 91 ASN A C 1
ATOM 770 O O . ASN A 1 91 ? 6.245 -2.518 21.464 1.00 86.56 91 ASN A O 1
ATOM 774 N N . TYR A 1 92 ? 6.293 -0.939 19.870 1.00 85.00 92 TYR A N 1
ATOM 775 C CA . TYR A 1 92 ? 5.976 -1.840 18.767 1.00 85.00 92 TYR A CA 1
ATOM 776 C C . TYR A 1 92 ? 7.075 -2.891 18.547 1.00 85.00 92 TYR A C 1
ATOM 778 O O . TYR A 1 92 ? 6.776 -4.073 18.368 1.00 85.00 92 TYR A O 1
ATOM 786 N N . TYR A 1 93 ? 8.346 -2.484 18.624 1.00 83.31 93 TYR A N 1
ATOM 787 C C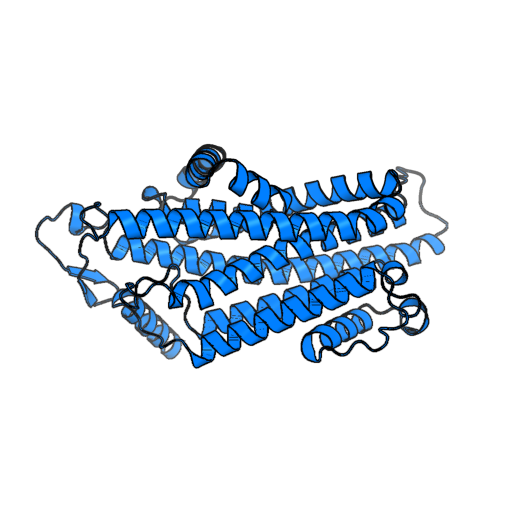A . TYR A 1 93 ? 9.487 -3.399 18.571 1.00 83.31 93 TYR A CA 1
ATOM 788 C C . TYR A 1 93 ? 9.404 -4.482 19.657 1.00 83.31 93 TYR A C 1
ATOM 790 O O . TYR A 1 93 ? 9.534 -5.671 19.358 1.00 83.31 93 TYR A O 1
ATOM 798 N N . TYR A 1 94 ? 9.103 -4.088 20.900 1.00 82.44 94 TYR A N 1
ATOM 799 C CA . TYR A 1 94 ? 8.931 -5.024 22.014 1.00 82.44 94 TYR A CA 1
ATOM 800 C C . TYR A 1 94 ? 7.741 -5.975 21.805 1.00 82.44 94 TYR A C 1
ATOM 802 O O . TYR A 1 94 ? 7.828 -7.157 22.126 1.00 82.44 94 TYR A O 1
ATOM 810 N N . TYR A 1 95 ? 6.648 -5.481 21.217 1.00 82.00 95 TYR A N 1
ATOM 811 C CA . TYR A 1 95 ? 5.436 -6.262 20.965 1.00 82.00 95 TYR A CA 1
ATOM 812 C C . TYR A 1 95 ? 5.614 -7.359 19.897 1.00 82.00 95 TYR A C 1
ATOM 814 O O . TYR A 1 95 ? 5.131 -8.476 20.078 1.00 82.00 95 TYR A O 1
ATOM 822 N N . ARG A 1 96 ? 6.289 -7.071 18.772 1.00 77.81 96 ARG A N 1
ATOM 823 C CA . ARG A 1 96 ? 6.431 -8.029 17.650 1.00 77.81 96 ARG A CA 1
ATOM 824 C C . ARG A 1 96 ? 7.650 -8.952 17.752 1.00 77.81 96 ARG A C 1
ATOM 826 O O . ARG A 1 96 ? 7.618 -10.048 17.188 1.00 77.81 96 ARG A O 1
ATOM 833 N N . GLY A 1 97 ? 8.700 -8.530 18.454 1.00 79.38 97 GLY A N 1
ATOM 834 C CA . GLY A 1 97 ? 9.982 -9.232 18.520 1.00 79.38 97 GLY A CA 1
ATOM 835 C C . GLY A 1 97 ? 10.896 -8.970 17.312 1.00 79.38 97 GLY A C 1
ATOM 836 O O . GLY A 1 97 ? 10.451 -8.649 16.209 1.00 79.38 97 GLY A O 1
ATOM 837 N N . ASN A 1 98 ? 12.205 -9.138 17.524 1.00 78.88 98 ASN A N 1
ATOM 838 C CA . ASN A 1 98 ? 13.259 -8.582 16.660 1.00 78.88 98 ASN A CA 1
ATOM 839 C C . ASN A 1 98 ? 13.227 -9.085 15.204 1.00 78.88 98 ASN A C 1
ATOM 841 O O . ASN A 1 98 ? 13.406 -8.303 14.274 1.00 78.88 98 ASN A O 1
ATOM 845 N N . VAL A 1 99 ? 13.003 -10.387 14.990 1.00 78.19 99 VAL A N 1
ATOM 846 C CA . VAL A 1 99 ? 13.114 -10.998 13.649 1.00 78.19 99 VAL A CA 1
ATOM 847 C C . VAL A 1 99 ? 11.964 -10.576 12.737 1.00 78.19 99 VAL A C 1
ATOM 849 O O . VAL A 1 99 ? 12.184 -10.240 11.581 1.00 78.19 99 VAL A O 1
ATOM 852 N N . ASP A 1 100 ? 10.734 -10.578 13.248 1.00 78.12 100 ASP A N 1
ATOM 853 C CA . ASP A 1 100 ? 9.562 -10.180 12.462 1.00 78.12 100 ASP A CA 1
ATOM 854 C C . ASP A 1 100 ? 9.579 -8.678 12.153 1.00 78.12 100 ASP A C 1
ATOM 856 O O . ASP A 1 100 ? 9.270 -8.274 11.034 1.00 78.12 100 ASP A O 1
ATOM 860 N N . PHE A 1 101 ? 10.024 -7.866 13.116 1.00 85.25 101 PHE A N 1
ATOM 861 C CA . PHE A 1 101 ? 10.252 -6.438 12.922 1.00 85.25 101 PHE A CA 1
ATOM 862 C C . PHE A 1 101 ? 11.222 -6.174 11.760 1.00 85.25 101 PHE A C 1
ATOM 864 O O . PHE A 1 101 ? 10.890 -5.427 10.840 1.00 85.25 101 PHE A O 1
ATOM 871 N N . LEU A 1 102 ? 12.391 -6.824 11.776 1.00 82.81 102 LEU A N 1
ATOM 872 C CA . LEU A 1 102 ? 13.437 -6.620 10.774 1.00 82.81 102 LEU A CA 1
ATOM 873 C C . LEU A 1 102 ? 13.018 -7.130 9.389 1.00 82.81 102 LEU A C 1
ATOM 875 O O . LEU A 1 102 ? 13.214 -6.429 8.401 1.00 82.81 102 LEU A O 1
ATOM 879 N N . LEU A 1 103 ? 12.376 -8.300 9.308 1.00 84.56 103 LEU A N 1
ATOM 880 C CA . LEU A 1 103 ? 11.883 -8.840 8.037 1.00 84.56 103 LEU A CA 1
ATOM 881 C C . LEU A 1 103 ? 10.842 -7.923 7.391 1.00 84.56 103 LEU A C 1
ATOM 883 O O . LEU A 1 103 ? 10.933 -7.640 6.199 1.00 84.56 103 LEU A O 1
ATOM 887 N N . LYS A 1 104 ? 9.876 -7.419 8.164 1.00 88.00 104 LYS A N 1
ATOM 888 C CA . LYS A 1 104 ? 8.890 -6.472 7.633 1.00 88.00 104 LYS A CA 1
ATOM 889 C C . LYS A 1 104 ? 9.544 -5.180 7.178 1.00 88.00 104 LYS A C 1
ATOM 891 O O . LYS A 1 104 ? 9.229 -4.709 6.097 1.00 88.00 104 LYS A O 1
ATOM 896 N N . PHE A 1 105 ? 10.453 -4.625 7.976 1.00 89.31 105 PHE A N 1
ATOM 897 C CA . PHE A 1 105 ? 11.130 -3.382 7.626 1.00 89.31 105 PHE A CA 1
ATOM 898 C C . PHE A 1 105 ? 11.943 -3.514 6.331 1.00 89.31 105 PHE A C 1
ATOM 900 O O . PHE A 1 105 ? 11.891 -2.620 5.493 1.00 89.31 105 PHE A O 1
ATOM 907 N N . ILE A 1 106 ? 12.644 -4.639 6.148 1.00 87.31 106 ILE A N 1
ATOM 908 C CA . ILE A 1 106 ? 13.487 -4.872 4.970 1.00 87.31 106 ILE A CA 1
ATOM 909 C C . ILE A 1 106 ? 12.655 -5.172 3.717 1.00 87.31 106 ILE A C 1
ATOM 911 O O . ILE A 1 106 ? 12.896 -4.611 2.652 1.00 87.31 106 ILE A O 1
ATOM 915 N N . PHE A 1 107 ? 11.672 -6.067 3.818 1.00 87.12 107 PHE A N 1
ATOM 916 C CA . PHE A 1 107 ? 10.960 -6.560 2.635 1.00 87.12 107 PHE A CA 1
ATOM 917 C C . PHE A 1 107 ? 9.691 -5.769 2.298 1.00 87.12 107 PHE A C 1
ATOM 919 O O . PHE A 1 107 ? 9.261 -5.772 1.149 1.00 87.12 107 PHE A O 1
ATOM 926 N N . SER A 1 108 ? 9.067 -5.104 3.272 1.00 93.50 108 SER A N 1
ATOM 927 C CA . SER A 1 108 ? 7.807 -4.379 3.078 1.00 93.50 108 SER A CA 1
ATOM 928 C C . SER A 1 108 ? 7.694 -3.219 4.064 1.00 93.50 108 SER A C 1
ATOM 930 O O . SER A 1 108 ? 6.933 -3.252 5.037 1.00 93.50 108 SER A O 1
ATOM 932 N N . HIS A 1 109 ? 8.485 -2.175 3.820 1.00 94.75 109 HIS A N 1
ATOM 933 C CA . HIS A 1 109 ? 8.487 -0.976 4.652 1.00 94.75 109 HIS A CA 1
ATOM 934 C C . HIS A 1 109 ? 7.113 -0.275 4.666 1.00 94.75 109 HIS A C 1
ATOM 936 O O . HIS A 1 109 ? 6.740 0.261 5.708 1.00 94.75 109 HIS A O 1
ATOM 942 N N . ASP A 1 110 ? 6.309 -0.363 3.595 1.00 94.69 110 ASP A N 1
ATOM 943 C CA . ASP A 1 110 ? 4.912 0.113 3.601 1.00 94.69 110 ASP A CA 1
ATOM 944 C C . ASP A 1 110 ? 4.053 -0.659 4.601 1.00 94.69 110 ASP A C 1
ATOM 946 O O . ASP A 1 110 ? 3.412 -0.059 5.466 1.00 94.69 110 ASP A O 1
ATOM 950 N N . TYR A 1 111 ? 4.114 -1.993 4.591 1.00 94.00 111 TYR A N 1
ATOM 951 C CA . TYR A 1 111 ? 3.411 -2.786 5.596 1.00 94.00 111 TYR A CA 1
ATOM 952 C C . TYR A 1 111 ? 3.920 -2.514 7.008 1.00 94.00 111 TYR A C 1
ATOM 954 O O . TYR A 1 111 ? 3.123 -2.424 7.943 1.00 94.00 111 TYR A O 1
ATOM 962 N N . PHE A 1 112 ? 5.234 -2.366 7.172 1.00 94.19 112 PHE A N 1
ATOM 963 C CA . PHE A 1 112 ? 5.846 -2.047 8.451 1.00 94.19 112 PHE A CA 1
ATOM 964 C C . PHE A 1 112 ? 5.292 -0.743 9.032 1.00 94.19 112 PHE A C 1
ATOM 966 O O . PHE A 1 112 ? 4.757 -0.755 10.142 1.00 94.19 112 PHE A O 1
ATOM 973 N N . PHE A 1 113 ? 5.373 0.366 8.292 1.00 94.75 113 PHE A N 1
ATOM 974 C CA . PHE A 1 113 ? 4.898 1.655 8.788 1.00 94.75 113 PHE A CA 1
ATOM 975 C C . PHE A 1 113 ? 3.377 1.661 8.953 1.00 94.75 113 PHE A C 1
ATOM 977 O O . PHE A 1 113 ? 2.888 2.141 9.978 1.00 94.75 113 PHE A O 1
ATOM 984 N N . ALA A 1 114 ? 2.619 1.061 8.031 1.00 94.56 114 ALA A N 1
ATOM 985 C CA . ALA A 1 114 ? 1.178 0.902 8.191 1.00 94.56 114 ALA A CA 1
ATOM 986 C C . ALA A 1 114 ? 0.814 0.154 9.488 1.00 94.56 114 ALA A C 1
ATOM 988 O O . ALA A 1 114 ? -0.103 0.576 10.195 1.00 94.56 114 ALA A O 1
ATOM 989 N N . ASP A 1 115 ? 1.517 -0.934 9.824 1.00 92.50 115 ASP A N 1
ATOM 990 C CA . ASP A 1 115 ? 1.277 -1.714 11.047 1.00 92.50 115 ASP A CA 1
ATOM 991 C C . ASP A 1 115 ? 1.686 -0.930 12.303 1.00 92.50 115 ASP A C 1
ATOM 993 O O . ASP A 1 115 ? 0.920 -0.901 13.265 1.00 92.50 115 ASP A O 1
ATOM 997 N N . VAL A 1 116 ? 2.817 -0.209 12.273 1.00 92.81 116 VAL A N 1
ATOM 998 C CA . VAL A 1 116 ? 3.261 0.678 13.367 1.00 92.81 116 VAL A CA 1
ATOM 999 C C . VAL A 1 116 ? 2.207 1.744 13.666 1.00 92.81 116 VAL A C 1
ATOM 1001 O O . VAL A 1 116 ? 1.756 1.861 14.803 1.00 92.81 116 VAL A O 1
ATOM 1004 N N . PHE A 1 117 ? 1.751 2.498 12.662 1.00 93.81 117 PHE A N 1
ATOM 1005 C CA . PHE A 1 117 ? 0.769 3.562 12.891 1.00 93.81 117 PHE A CA 1
ATOM 1006 C C . PHE A 1 117 ? -0.608 3.010 13.279 1.00 93.81 117 PHE A C 1
ATOM 1008 O O . PHE A 1 117 ? -1.274 3.583 14.144 1.00 93.81 117 PHE A O 1
ATOM 1015 N N . LYS A 1 118 ? -1.028 1.865 12.720 1.00 93.00 118 LYS A N 1
ATOM 1016 C CA . LYS A 1 118 ? -2.244 1.166 13.170 1.00 93.00 118 LYS A CA 1
ATOM 1017 C C . LYS A 1 118 ? -2.110 0.657 14.601 1.00 93.00 118 LYS A C 1
ATOM 1019 O O . LYS A 1 118 ? -3.101 0.651 15.315 1.00 93.00 118 LYS A O 1
ATOM 1024 N N . TYR A 1 119 ? -0.940 0.191 15.024 1.00 92.25 119 TYR A N 1
ATOM 1025 C CA . TYR A 1 119 ? -0.690 -0.208 16.408 1.00 92.25 119 TYR A CA 1
ATOM 1026 C C . TYR A 1 119 ? -0.800 0.998 17.345 1.00 92.25 119 TYR A C 1
ATOM 1028 O O . TYR A 1 119 ? -1.531 0.942 18.330 1.00 92.25 119 TYR A O 1
ATOM 1036 N N . THR A 1 120 ? -0.190 2.129 16.983 1.00 91.31 120 THR A N 1
ATOM 1037 C CA . THR A 1 120 ? -0.284 3.373 17.760 1.00 91.31 120 THR A CA 1
ATOM 1038 C C . THR A 1 120 ? -1.728 3.852 17.926 1.00 91.31 120 THR A C 1
ATOM 1040 O O . THR A 1 120 ? -2.108 4.269 19.019 1.00 91.31 120 THR A O 1
ATOM 1043 N N . LEU A 1 121 ? -2.556 3.762 16.875 1.00 91.50 121 LEU A N 1
ATOM 1044 C CA . LEU A 1 121 ? -3.981 4.123 16.939 1.00 91.50 121 LEU A CA 1
ATOM 1045 C C . LEU A 1 121 ? -4.812 3.223 17.871 1.00 91.50 121 LEU A C 1
ATOM 1047 O O . LEU A 1 121 ? -5.848 3.682 18.362 1.00 91.50 121 LEU A O 1
ATOM 1051 N N . ARG A 1 122 ? -4.369 1.976 18.088 1.00 89.25 122 ARG A N 1
ATOM 1052 C CA . ARG A 1 122 ? -5.027 0.975 18.944 1.00 89.25 122 ARG A CA 1
ATOM 1053 C C . ARG A 1 122 ? -4.616 1.103 20.401 1.00 89.25 122 ARG A C 1
ATOM 1055 O O . ARG A 1 122 ? -5.451 1.267 21.280 1.00 89.25 122 ARG A O 1
ATOM 1062 N N . GLU A 1 123 ? -3.314 1.087 20.658 1.00 87.44 123 GLU A N 1
ATOM 1063 C CA . GLU A 1 123 ? -2.796 0.986 22.025 1.00 87.44 123 GLU A CA 1
ATOM 1064 C C . GLU A 1 123 ? -2.898 2.292 22.816 1.00 87.44 123 GLU A C 1
ATOM 1066 O O . GLU A 1 123 ? -2.986 2.286 24.048 1.00 87.44 123 GLU A O 1
ATOM 1071 N N . ARG A 1 124 ? -2.904 3.448 22.140 1.00 86.50 124 ARG A N 1
ATOM 1072 C CA . ARG A 1 124 ? -3.004 4.734 22.834 1.00 86.50 124 ARG A CA 1
ATOM 1073 C C . ARG A 1 124 ? -4.442 5.031 23.243 1.00 86.50 124 ARG A C 1
ATOM 1075 O O . ARG A 1 124 ? -5.164 5.761 22.568 1.00 86.50 124 ARG A O 1
ATOM 1082 N N . LYS A 1 125 ? -4.805 4.572 24.443 1.00 84.94 125 LYS A N 1
ATOM 1083 C CA . LYS A 1 125 ? -6.079 4.902 25.109 1.00 84.94 125 LYS A CA 1
ATOM 1084 C C . LYS A 1 125 ? -6.311 6.413 25.270 1.00 84.94 125 LYS A C 1
ATOM 1086 O O . LYS A 1 125 ? -7.454 6.839 25.356 1.00 84.94 125 LYS A O 1
ATOM 1091 N N . GLU A 1 126 ? -5.250 7.222 25.279 1.00 86.31 126 GLU A N 1
ATOM 1092 C CA . GLU A 1 126 ? -5.319 8.694 25.317 1.00 86.31 126 GLU A CA 1
ATOM 1093 C C . GLU A 1 126 ? -5.980 9.315 24.074 1.00 86.31 126 GLU A C 1
ATOM 1095 O O . GLU A 1 126 ? -6.456 10.446 24.144 1.00 86.31 126 GLU A O 1
ATOM 1100 N N . LEU A 1 127 ? -6.016 8.588 22.951 1.00 86.81 127 LEU A N 1
ATOM 1101 C CA . LEU A 1 127 ? -6.705 9.016 21.729 1.00 86.81 127 LEU A CA 1
ATOM 1102 C C . LEU A 1 127 ? -8.228 8.810 21.815 1.00 86.81 127 LEU A C 1
ATOM 1104 O O . LEU A 1 127 ? -8.964 9.307 20.968 1.00 86.81 127 LEU A O 1
ATOM 1108 N N . ASN A 1 128 ? -8.710 8.049 22.803 1.00 87.31 128 ASN A N 1
ATOM 1109 C CA . ASN A 1 128 ? -10.133 7.813 23.018 1.00 87.31 128 ASN A CA 1
ATOM 1110 C C . ASN A 1 128 ? -10.707 8.831 24.002 1.00 87.31 128 ASN A C 1
ATOM 1112 O O . ASN A 1 128 ? -10.123 9.105 25.056 1.00 87.31 128 ASN A O 1
ATOM 1116 N N . LYS A 1 129 ? -11.920 9.311 23.715 1.00 87.00 129 LYS A N 1
ATOM 1117 C CA . LYS A 1 129 ? -12.740 9.963 24.738 1.00 87.00 129 LYS A CA 1
ATOM 1118 C C . LYS A 1 129 ? -13.101 8.895 25.764 1.00 87.00 129 LYS A C 1
ATOM 1120 O O . LYS A 1 129 ? -13.737 7.896 25.424 1.00 87.00 129 LYS A O 1
ATOM 1125 N N . LYS A 1 130 ? -12.655 9.088 27.008 1.00 87.31 130 LYS A N 1
ATOM 1126 C CA . LYS A 1 130 ? -12.926 8.151 28.106 1.00 87.31 130 LYS A CA 1
ATOM 1127 C C . LYS A 1 130 ? -14.432 7.958 28.253 1.00 87.31 130 LYS A C 1
ATOM 1129 O O . LYS A 1 130 ? -15.177 8.936 28.259 1.00 87.31 130 LYS A O 1
ATOM 1134 N N . CYS A 1 131 ? -14.860 6.712 28.423 1.00 86.50 131 CYS A N 1
ATOM 1135 C CA . CYS A 1 131 ? -16.265 6.414 28.662 1.00 86.50 131 CYS A CA 1
ATOM 1136 C C . CYS A 1 131 ? -16.767 7.120 29.934 1.00 86.50 131 CYS A C 1
ATOM 1138 O O . CYS A 1 131 ? -16.129 7.027 30.988 1.00 86.50 131 CYS A O 1
ATOM 1140 N N . LEU A 1 132 ? -17.920 7.794 29.851 1.00 85.38 132 LEU A N 1
ATOM 1141 C CA . LEU A 1 132 ? -18.546 8.477 30.991 1.00 85.38 132 LEU A CA 1
ATOM 1142 C C . LEU A 1 132 ? -18.923 7.497 32.113 1.00 85.38 132 LEU A C 1
ATOM 1144 O O . LEU A 1 132 ? -18.826 7.840 33.291 1.00 85.38 132 LEU A O 1
ATOM 1148 N N . LEU A 1 133 ? -19.227 6.246 31.751 1.00 84.50 133 LEU A N 1
ATOM 1149 C CA . LEU A 1 133 ? -19.547 5.155 32.677 1.00 84.50 133 LEU A CA 1
ATOM 1150 C C . LEU A 1 133 ? -18.411 4.822 33.652 1.00 84.50 133 LEU A C 1
ATOM 1152 O O . LEU A 1 133 ? -18.655 4.277 34.722 1.00 84.50 133 LEU A O 1
ATOM 1156 N N . ARG A 1 134 ? -17.166 5.224 33.352 1.00 83.25 134 ARG A N 1
ATOM 1157 C CA . ARG A 1 134 ? -16.050 5.097 34.304 1.00 83.25 134 ARG A CA 1
ATOM 1158 C C . ARG A 1 134 ? -16.270 5.908 35.584 1.00 83.25 134 ARG A C 1
ATOM 1160 O O . ARG A 1 134 ? -15.722 5.540 36.619 1.00 83.25 134 ARG A O 1
ATOM 1167 N N . LYS A 1 135 ? -16.999 7.029 35.504 1.00 82.19 135 LYS A N 1
ATOM 1168 C CA . LYS A 1 135 ? -17.295 7.902 36.652 1.00 82.19 135 LYS A CA 1
ATOM 1169 C C . LYS A 1 135 ? -18.559 7.464 37.391 1.00 82.19 135 LYS A C 1
ATOM 1171 O O . LYS A 1 135 ? -18.600 7.546 38.612 1.00 82.19 135 LYS A O 1
ATOM 1176 N N . TYR A 1 136 ? -19.555 6.974 36.657 1.00 76.69 136 TYR A N 1
ATOM 1177 C CA . TYR A 1 136 ? -20.857 6.583 37.189 1.00 76.69 136 TYR A CA 1
ATOM 1178 C C . TYR A 1 136 ? -20.962 5.057 37.242 1.00 76.69 136 TYR A C 1
ATOM 1180 O O . TYR A 1 136 ? -21.504 4.420 36.340 1.00 76.69 136 TYR A O 1
ATOM 1188 N N . LYS A 1 137 ? -20.401 4.460 38.301 1.00 66.12 137 LYS A N 1
ATOM 1189 C CA . LYS A 1 137 ? -20.536 3.021 38.568 1.00 66.12 137 LYS A CA 1
ATOM 1190 C C . LYS A 1 137 ? -22.021 2.697 38.787 1.00 66.12 137 LYS A C 1
ATOM 1192 O O . LYS A 1 137 ? -22.564 3.065 39.821 1.00 66.12 137 LYS A O 1
ATOM 1197 N N . GLY A 1 138 ? -22.664 2.034 37.825 1.00 64.50 138 GLY A N 1
ATOM 1198 C CA . GLY A 1 138 ? -24.040 1.538 37.967 1.00 64.50 138 GLY A CA 1
ATOM 1199 C C . GLY A 1 138 ? -24.902 1.611 36.706 1.00 64.50 138 GLY A C 1
ATOM 1200 O O . GLY A 1 138 ? -25.844 0.836 36.593 1.00 64.50 138 GLY A O 1
ATOM 1201 N N . SER A 1 139 ? -24.590 2.479 35.738 1.00 66.62 139 SER A N 1
ATOM 1202 C CA . SER A 1 139 ? -25.313 2.493 34.459 1.00 66.62 139 SER A CA 1
ATOM 1203 C C . SER A 1 139 ? -24.618 1.605 33.425 1.00 66.62 139 SER A C 1
ATOM 1205 O O . SER A 1 139 ? -23.437 1.782 33.134 1.00 66.62 139 SER A O 1
ATOM 1207 N N . GLU A 1 140 ? -25.357 0.655 32.850 1.00 76.69 140 GLU A N 1
ATOM 1208 C CA . GLU A 1 140 ? -24.844 -0.245 31.803 1.00 76.69 140 GLU A CA 1
ATOM 1209 C C . GLU A 1 140 ? -24.979 0.339 30.389 1.00 76.69 140 GLU A C 1
ATOM 1211 O O . GLU A 1 140 ? -24.368 -0.171 29.449 1.00 76.69 140 GLU A O 1
ATOM 1216 N N . LYS A 1 141 ? -25.753 1.420 30.238 1.00 83.62 141 LYS A N 1
ATOM 1217 C CA . LYS A 1 141 ? -26.127 1.999 28.945 1.00 83.62 141 LYS A CA 1
ATOM 1218 C C . LYS A 1 141 ? -25.423 3.325 28.686 1.00 83.62 141 LYS A C 1
ATOM 1220 O O . LYS A 1 141 ? -25.274 4.155 29.579 1.00 83.62 141 LYS A O 1
ATOM 1225 N N . HIS A 1 142 ? -24.974 3.506 27.451 1.00 84.88 142 HIS A N 1
ATOM 1226 C CA . HIS A 1 142 ? -24.326 4.704 26.939 1.00 84.88 142 HIS A CA 1
ATOM 1227 C C . HIS A 1 142 ? -25.210 5.306 25.849 1.00 84.88 142 HIS A C 1
ATOM 1229 O O . HIS A 1 142 ? -25.450 4.656 24.833 1.00 84.88 142 HIS A O 1
ATOM 1235 N N . PHE A 1 143 ? -25.633 6.556 26.029 1.00 84.81 143 PHE A N 1
ATOM 1236 C CA . PHE A 1 143 ? -26.416 7.269 25.024 1.00 84.81 143 PHE A CA 1
ATOM 1237 C C . PHE A 1 143 ? -25.532 7.727 23.853 1.00 84.81 143 PHE A C 1
ATOM 1239 O O . PHE A 1 143 ? -24.631 8.551 24.026 1.00 84.81 143 PHE A O 1
ATOM 1246 N N . TYR A 1 144 ? -25.759 7.174 22.665 1.00 88.19 144 TYR A N 1
ATOM 1247 C CA . TYR A 1 144 ? -24.988 7.418 21.448 1.00 88.19 144 TYR A CA 1
ATOM 1248 C C . TYR A 1 144 ? -25.932 7.561 20.250 1.00 88.19 144 TYR A C 1
ATOM 1250 O O . TYR A 1 144 ? -26.752 6.678 20.022 1.00 88.19 144 TYR A O 1
ATOM 1258 N N . LEU A 1 145 ? -25.823 8.667 19.499 1.00 86.81 145 LEU A N 1
ATOM 1259 C CA . LEU A 1 145 ? -26.656 8.966 18.318 1.00 86.81 145 LEU A CA 1
ATOM 1260 C C . LEU A 1 145 ? -28.152 8.653 18.539 1.00 86.81 145 LEU A C 1
ATOM 1262 O O . LEU A 1 145 ? -28.768 7.908 17.784 1.00 86.81 145 LEU A O 1
ATOM 1266 N N . ASN A 1 146 ? -28.731 9.217 19.602 1.00 85.00 146 ASN A N 1
ATOM 1267 C CA . ASN A 1 146 ? -30.141 9.050 19.976 1.00 85.00 146 ASN A CA 1
ATOM 1268 C C . ASN A 1 146 ? -30.563 7.629 20.395 1.00 85.00 146 ASN A C 1
ATOM 1270 O O . ASN A 1 146 ? -31.753 7.317 20.392 1.00 85.00 146 ASN A O 1
ATOM 1274 N N . ARG A 1 147 ? -29.613 6.768 20.781 1.00 87.81 147 ARG A N 1
ATOM 1275 C CA . ARG A 1 147 ? -29.887 5.413 21.279 1.00 87.81 147 ARG A CA 1
ATOM 1276 C C . ARG A 1 147 ? -29.114 5.096 22.545 1.00 87.81 147 ARG A C 1
ATOM 1278 O O . ARG A 1 147 ? -27.943 5.437 22.669 1.00 87.81 147 ARG A O 1
ATOM 1285 N N . ASP A 1 148 ? -29.750 4.361 23.447 1.00 87.81 148 ASP A N 1
ATOM 1286 C CA . ASP A 1 148 ? -29.071 3.760 24.588 1.00 87.81 148 ASP A CA 1
ATOM 1287 C C . ASP A 1 148 ? -28.438 2.427 24.187 1.00 87.81 148 ASP A C 1
ATOM 1289 O O . ASP A 1 148 ? -29.135 1.451 23.910 1.00 87.81 148 ASP A O 1
ATOM 1293 N N . ILE A 1 149 ? -27.107 2.387 24.165 1.00 89.06 149 ILE A N 1
ATOM 1294 C CA . ILE A 1 149 ? -26.330 1.210 23.775 1.00 89.06 149 ILE A CA 1
ATOM 1295 C C . ILE A 1 149 ? -25.669 0.595 25.006 1.00 89.06 149 ILE A C 1
ATOM 1297 O O . ILE A 1 149 ? -24.978 1.288 25.756 1.00 89.06 149 ILE A O 1
ATOM 1301 N N . ASP A 1 150 ? -25.823 -0.716 25.191 1.00 85.31 150 ASP A N 1
ATOM 1302 C CA . ASP A 1 150 ? -25.152 -1.456 26.261 1.00 85.31 150 ASP A CA 1
ATOM 1303 C C . ASP A 1 150 ? -23.625 -1.372 26.100 1.00 85.31 150 ASP A C 1
ATOM 1305 O O . ASP A 1 150 ? -23.020 -1.915 25.172 1.00 85.31 150 ASP A O 1
ATOM 1309 N N . CYS A 1 151 ? -22.979 -0.684 27.036 1.00 85.50 151 CYS A N 1
ATOM 1310 C CA . CYS A 1 151 ? -21.560 -0.369 26.996 1.00 85.50 151 CYS A CA 1
ATOM 1311 C C . CYS A 1 151 ? -20.840 -1.051 28.158 1.00 85.50 151 CYS A C 1
ATOM 1313 O O . CYS A 1 151 ? -20.383 -0.411 29.106 1.00 85.50 151 CYS A O 1
ATOM 1315 N N . LYS A 1 152 ? -20.724 -2.376 28.069 1.00 80.44 152 LYS A N 1
ATOM 1316 C CA . LYS A 1 152 ? -20.072 -3.198 29.095 1.00 80.44 152 LYS A CA 1
ATOM 1317 C C . LYS A 1 152 ? -18.547 -3.127 28.979 1.00 80.44 152 LYS A C 1
ATOM 1319 O O . LYS A 1 152 ? -18.000 -2.954 27.884 1.00 80.44 152 LYS A O 1
ATOM 1324 N N . ASP A 1 153 ? -17.865 -3.245 30.118 1.00 77.94 153 ASP A N 1
ATOM 1325 C CA . ASP A 1 153 ? -16.413 -3.428 30.152 1.00 77.94 153 ASP A CA 1
ATOM 1326 C C 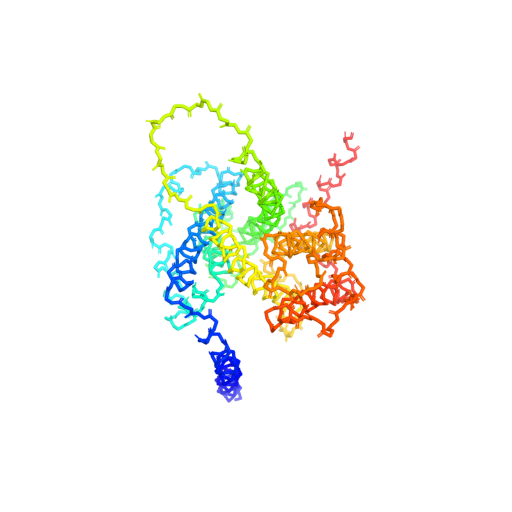. ASP A 1 153 ? -16.090 -4.817 29.599 1.00 77.94 153 ASP A C 1
ATOM 1328 O O . ASP A 1 153 ? -16.456 -5.835 30.191 1.00 77.94 153 ASP A O 1
ATOM 1332 N N . LYS A 1 154 ? -15.445 -4.864 28.431 1.00 66.44 154 LYS A N 1
ATOM 1333 C CA . LYS A 1 154 ? -15.041 -6.139 27.840 1.00 66.44 154 LYS A CA 1
ATOM 1334 C C . LYS A 1 154 ? -13.837 -6.680 28.611 1.00 66.44 154 LYS A C 1
ATOM 1336 O O . LYS A 1 154 ? -12.822 -6.002 28.767 1.00 66.44 154 LYS A O 1
ATOM 1341 N N . ASP A 1 155 ? -13.954 -7.924 29.065 1.00 65.75 155 ASP A N 1
ATOM 1342 C CA . ASP A 1 155 ? -12.901 -8.712 29.721 1.00 65.75 155 ASP A CA 1
ATOM 1343 C C . ASP A 1 155 ? -12.417 -8.196 31.092 1.00 65.75 155 ASP A C 1
ATOM 1345 O O . ASP A 1 155 ? -11.373 -8.646 31.568 1.00 65.75 155 ASP A O 1
ATOM 1349 N N . GLY A 1 156 ? -13.100 -7.230 31.718 1.00 69.31 156 GLY A N 1
ATOM 1350 C CA . GLY A 1 156 ? -12.656 -6.637 32.991 1.00 69.31 156 GLY A CA 1
ATOM 1351 C C . GLY A 1 156 ? -11.317 -5.887 32.900 1.00 69.31 156 GLY A C 1
ATOM 1352 O O . GLY A 1 156 ? -10.649 -5.668 33.911 1.00 69.31 156 GLY A O 1
ATOM 1353 N N . LYS A 1 157 ? -10.889 -5.511 31.686 1.00 72.06 157 LYS A N 1
ATOM 1354 C CA . LYS A 1 157 ? -9.620 -4.803 31.423 1.00 72.06 157 LYS A CA 1
ATOM 1355 C C . LYS A 1 157 ? -9.772 -3.280 31.473 1.00 72.06 157 LYS A C 1
ATOM 1357 O O . LYS A 1 157 ? -8.825 -2.549 31.150 1.00 72.06 157 LYS A O 1
ATOM 1362 N N . GLY A 1 158 ? -10.952 -2.782 31.846 1.00 77.38 158 GLY A N 1
ATOM 1363 C CA . GLY A 1 158 ? -11.270 -1.364 31.854 1.00 77.38 158 GLY A CA 1
ATOM 1364 C C . GLY A 1 158 ? -11.282 -0.779 30.447 1.00 77.38 158 GLY A C 1
ATOM 1365 O O . GLY A 1 158 ? -10.726 0.304 30.250 1.00 77.38 158 GLY A O 1
ATOM 1366 N N . THR A 1 159 ? -11.842 -1.491 29.470 1.00 81.88 159 THR A N 1
ATOM 1367 C CA . THR A 1 159 ? -12.030 -1.042 28.081 1.00 81.88 159 THR A CA 1
ATOM 1368 C C . THR A 1 159 ? -13.490 -1.196 27.687 1.00 81.88 159 THR A C 1
ATOM 1370 O O . THR A 1 159 ? -14.016 -2.301 27.572 1.00 81.88 159 THR A O 1
ATOM 1373 N N . TYR A 1 160 ? -14.139 -0.056 27.467 1.00 87.50 160 TYR A N 1
ATOM 1374 C CA . TYR A 1 160 ? -15.575 0.024 27.223 1.00 87.50 160 TYR A CA 1
ATOM 1375 C C . TYR A 1 160 ? -15.898 -0.092 25.729 1.00 87.50 160 TYR A C 1
ATOM 1377 O O . TYR A 1 160 ? -15.110 0.336 24.882 1.00 87.50 160 TYR A O 1
ATOM 1385 N N . GLY A 1 161 ? -17.087 -0.610 25.402 1.00 86.94 161 GLY A N 1
ATOM 1386 C CA . GLY A 1 161 ? -17.563 -0.765 24.019 1.00 86.94 161 GLY A CA 1
ATOM 1387 C C . GLY A 1 161 ? -17.439 0.507 23.169 1.00 86.94 161 GLY A C 1
ATOM 1388 O O . GLY A 1 161 ? -16.928 0.443 22.051 1.00 86.94 161 GLY A O 1
ATOM 1389 N N . CYS A 1 162 ? -17.791 1.672 23.722 1.00 87.88 162 CYS A N 1
ATOM 1390 C CA . CYS A 1 162 ? -17.668 2.957 23.028 1.00 87.88 162 CYS A CA 1
ATOM 1391 C C . CYS A 1 162 ? -16.210 3.346 22.698 1.00 87.88 162 CYS A C 1
ATOM 1393 O O . CYS A 1 162 ? -15.953 3.961 21.667 1.00 87.88 162 CYS A O 1
ATOM 1395 N N . GLU A 1 163 ? -15.240 2.985 23.546 1.00 89.44 163 GLU A N 1
ATOM 1396 C CA . GLU A 1 163 ? -13.814 3.283 23.327 1.00 89.44 163 GLU A CA 1
ATOM 1397 C C . GLU A 1 163 ? -13.249 2.397 22.207 1.00 89.44 163 GLU A C 1
ATOM 1399 O O . GLU A 1 163 ? -12.520 2.872 21.336 1.00 89.44 163 GLU A O 1
ATOM 1404 N N . ILE A 1 164 ? -13.653 1.123 22.188 1.00 88.12 164 ILE A N 1
ATOM 1405 C CA . ILE A 1 164 ? -13.318 0.170 21.119 1.00 88.12 164 ILE A CA 1
ATOM 1406 C C . ILE A 1 164 ? -13.945 0.619 19.794 1.00 88.12 164 ILE A C 1
ATOM 1408 O O . ILE A 1 164 ? -13.325 0.528 18.736 1.00 88.12 164 ILE A O 1
ATOM 1412 N N . HIS A 1 165 ? -15.176 1.123 19.831 1.00 89.25 165 HIS A N 1
ATOM 1413 C CA . HIS A 1 165 ? -15.846 1.640 18.647 1.00 89.25 165 HIS A CA 1
ATOM 1414 C C . HIS A 1 165 ? -15.110 2.860 18.053 1.00 89.25 165 HIS A C 1
ATOM 1416 O O . HIS A 1 165 ? -14.824 2.873 16.854 1.00 89.25 165 HIS A O 1
ATOM 1422 N N . GLN A 1 166 ? -14.685 3.821 18.884 1.00 90.44 166 GLN A N 1
ATOM 1423 C CA . GLN A 1 166 ? -13.859 4.957 18.443 1.00 90.44 166 GLN A CA 1
ATOM 1424 C C . GLN A 1 166 ? -12.532 4.508 17.807 1.00 90.44 166 GLN A C 1
ATOM 1426 O O . GLN A 1 166 ? -12.118 5.037 16.772 1.00 90.44 166 GLN A O 1
ATOM 1431 N N . GLU A 1 167 ? -11.874 3.505 18.390 1.00 90.88 167 GLU A N 1
ATOM 1432 C CA . GLU A 1 167 ? -10.674 2.887 17.822 1.00 90.88 167 GLU A CA 1
ATOM 1433 C C . GLU A 1 167 ? -10.938 2.296 16.431 1.00 90.88 167 GLU A C 1
ATOM 1435 O O . GLU A 1 167 ? -10.209 2.602 15.479 1.00 90.88 167 GLU A O 1
ATOM 1440 N N . LYS A 1 168 ? -12.014 1.514 16.279 1.00 89.94 168 LYS A N 1
ATOM 1441 C CA . LYS A 1 168 ? -12.407 0.932 14.989 1.00 89.94 168 LYS A CA 1
ATOM 1442 C C . LYS A 1 168 ? -12.694 2.001 13.935 1.00 89.94 168 LYS A C 1
ATOM 1444 O O . LYS A 1 168 ? -12.295 1.808 12.784 1.00 89.94 168 LYS A O 1
ATOM 1449 N N . ILE A 1 169 ? -13.332 3.116 14.303 1.00 90.50 169 ILE A N 1
ATOM 1450 C CA . ILE A 1 169 ? -13.570 4.250 13.393 1.00 90.50 169 ILE A CA 1
ATOM 1451 C C . ILE A 1 169 ? -12.240 4.825 12.899 1.00 90.50 169 ILE A C 1
ATOM 1453 O O . ILE A 1 169 ? -12.044 4.963 11.692 1.00 90.50 169 ILE A O 1
ATOM 1457 N N . ARG A 1 170 ? -11.283 5.102 13.794 1.00 92.94 170 ARG A N 1
ATOM 1458 C CA . ARG A 1 170 ? -9.977 5.652 13.389 1.00 92.94 170 ARG A CA 1
ATOM 1459 C C . ARG A 1 170 ? -9.206 4.701 12.479 1.00 92.94 170 ARG A C 1
ATOM 1461 O O . ARG A 1 170 ? -8.614 5.144 11.496 1.00 92.94 170 ARG A O 1
ATOM 1468 N N . LEU A 1 171 ? -9.227 3.401 12.771 1.00 92.44 171 LEU A N 1
ATOM 1469 C CA . LEU A 1 171 ? -8.593 2.391 11.919 1.00 92.44 171 LEU A CA 1
ATOM 1470 C C . LEU A 1 171 ? -9.265 2.285 10.547 1.00 92.44 171 LEU A C 1
ATOM 1472 O O . LEU A 1 171 ? -8.564 2.197 9.539 1.00 92.44 171 LEU A O 1
ATOM 1476 N N . LYS A 1 172 ? -10.603 2.327 10.498 1.00 92.19 172 LYS A N 1
ATOM 1477 C CA . LYS A 1 172 ? -11.379 2.373 9.250 1.00 92.19 172 LYS A CA 1
ATOM 1478 C C . LYS A 1 172 ? -10.947 3.578 8.409 1.00 92.19 172 LYS A C 1
ATOM 1480 O O . LYS A 1 172 ? -10.549 3.402 7.258 1.00 92.19 172 LYS A O 1
ATOM 1485 N N . SER A 1 173 ? -10.937 4.771 9.006 1.00 93.94 173 SER A N 1
ATOM 1486 C CA . SER A 1 173 ? -10.471 6.003 8.362 1.00 93.94 173 SER A CA 1
ATOM 1487 C C . SER A 1 173 ? -9.024 5.877 7.878 1.00 93.94 173 SER A C 1
ATOM 1489 O O . SER A 1 173 ? -8.730 6.249 6.745 1.00 93.94 173 SER A O 1
ATOM 1491 N N . PHE A 1 174 ? -8.126 5.284 8.674 1.00 95.00 174 PHE A N 1
ATOM 1492 C CA . PHE A 1 174 ? -6.732 5.037 8.279 1.00 95.00 174 PHE A CA 1
ATOM 1493 C C . PHE A 1 174 ? -6.618 4.220 7.006 1.00 95.00 174 PHE A C 1
ATOM 1495 O O . PHE A 1 174 ? -5.898 4.613 6.090 1.00 95.00 174 PHE A O 1
ATOM 1502 N N . VAL A 1 175 ? -7.338 3.104 6.928 1.00 93.56 175 VAL A N 1
ATOM 1503 C CA . VAL A 1 175 ? -7.299 2.233 5.752 1.00 93.56 175 VAL A CA 1
ATOM 1504 C C . VAL A 1 175 ? -7.843 2.958 4.520 1.00 93.56 175 VAL A C 1
ATOM 1506 O O . VAL A 1 175 ? -7.196 2.936 3.474 1.00 93.56 175 VAL A O 1
ATOM 1509 N N . ILE A 1 176 ? -8.978 3.653 4.649 1.00 92.75 176 ILE A N 1
ATOM 1510 C CA . ILE A 1 176 ? -9.608 4.377 3.536 1.00 92.75 176 ILE A CA 1
ATOM 1511 C C . ILE A 1 176 ? -8.700 5.504 3.025 1.00 92.75 176 ILE A C 1
ATOM 1513 O O . ILE A 1 176 ? -8.424 5.574 1.827 1.00 92.75 176 ILE A O 1
ATOM 1517 N N . TYR A 1 177 ? -8.188 6.357 3.918 1.00 95.62 177 TYR A N 1
ATOM 1518 C CA . TYR A 1 177 ? -7.308 7.461 3.531 1.00 95.62 177 TYR A CA 1
ATOM 1519 C C . TYR A 1 177 ? -5.977 6.975 2.962 1.00 95.62 177 TYR A C 1
ATOM 1521 O O . TYR A 1 177 ? -5.484 7.564 2.001 1.00 95.62 177 TYR A O 1
ATOM 1529 N N . SER A 1 178 ? -5.404 5.902 3.516 1.00 95.06 178 SER A N 1
ATOM 1530 C CA . SER A 1 178 ? -4.167 5.314 2.994 1.00 95.06 178 SER A CA 1
ATOM 1531 C C . SER A 1 178 ? -4.325 4.853 1.556 1.00 95.06 178 SER A C 1
ATOM 1533 O O . SER A 1 178 ? -3.459 5.100 0.726 1.00 95.06 178 SER A O 1
ATOM 1535 N N . ASN A 1 179 ? -5.452 4.227 1.248 1.00 94.00 179 ASN A N 1
ATOM 1536 C CA . ASN A 1 179 ? -5.725 3.717 -0.080 1.00 94.00 179 ASN A CA 1
ATOM 1537 C C . ASN A 1 179 ? -5.918 4.835 -1.120 1.00 94.00 179 ASN A C 1
ATOM 1539 O O . ASN A 1 179 ? -5.279 4.821 -2.167 1.00 94.00 179 ASN A O 1
ATOM 1543 N N . TRP A 1 180 ? -6.710 5.861 -0.796 1.00 95.69 180 TRP A N 1
ATOM 1544 C CA . TRP A 1 180 ? -6.853 7.040 -1.660 1.00 95.69 180 TRP A CA 1
ATOM 1545 C C . TRP A 1 180 ? -5.528 7.759 -1.884 1.00 95.69 180 TRP A C 1
ATOM 1547 O O . TRP A 1 180 ? -5.169 8.085 -3.015 1.00 95.69 180 TRP A O 1
ATOM 1557 N N . LYS A 1 181 ? -4.761 7.969 -0.810 1.00 96.06 181 LYS A N 1
ATOM 1558 C CA . LYS A 1 181 ? -3.469 8.639 -0.909 1.00 96.06 181 LYS A CA 1
ATOM 1559 C C . LYS A 1 181 ? -2.489 7.843 -1.782 1.00 96.06 181 LYS A C 1
ATOM 1561 O O . LYS A 1 181 ? -1.669 8.451 -2.463 1.00 96.06 181 LYS A O 1
ATOM 1566 N N . ASN A 1 182 ? -2.587 6.515 -1.803 1.00 95.69 182 ASN A N 1
ATOM 1567 C CA . ASN A 1 182 ? -1.755 5.661 -2.646 1.00 95.69 182 ASN A CA 1
ATOM 1568 C C . ASN A 1 182 ? -2.085 5.829 -4.133 1.00 95.69 182 ASN A C 1
ATOM 1570 O O . ASN A 1 182 ? -1.164 6.017 -4.923 1.00 95.69 182 ASN A O 1
ATOM 1574 N N . ILE A 1 183 ? -3.367 5.885 -4.508 1.00 96.94 183 ILE A N 1
ATOM 1575 C CA . ILE A 1 183 ? -3.766 6.207 -5.889 1.00 96.94 183 ILE A CA 1
ATOM 1576 C C . ILE A 1 183 ? -3.264 7.595 -6.288 1.00 96.94 183 ILE A C 1
ATOM 1578 O O . ILE A 1 183 ? -2.648 7.745 -7.340 1.00 96.94 183 ILE A O 1
ATOM 1582 N N . CYS A 1 184 ? -3.473 8.608 -5.438 1.00 97.12 184 CYS A N 1
ATOM 1583 C CA . CYS A 1 184 ? -2.974 9.961 -5.694 1.00 97.12 184 CYS A CA 1
ATOM 1584 C C . CYS A 1 184 ? -1.446 9.981 -5.848 1.00 97.12 184 CYS A C 1
ATOM 1586 O O . CYS A 1 184 ? -0.920 10.654 -6.728 1.00 97.12 184 CYS A O 1
ATOM 1588 N N . SER A 1 185 ? -0.732 9.218 -5.016 1.00 96.56 185 SER A N 1
ATOM 1589 C CA . SER A 1 185 ? 0.720 9.056 -5.103 1.00 96.56 185 SER A CA 1
ATOM 1590 C C . SER A 1 185 ? 1.139 8.387 -6.409 1.00 96.56 185 SER A C 1
ATOM 1592 O O . SER A 1 185 ? 2.127 8.812 -6.996 1.00 96.56 185 SER A O 1
ATOM 1594 N N . ALA A 1 186 ? 0.422 7.359 -6.865 1.00 97.56 186 ALA A N 1
ATOM 1595 C CA . ALA A 1 186 ? 0.695 6.709 -8.141 1.00 97.56 186 ALA A CA 1
ATOM 1596 C C . ALA A 1 186 ? 0.459 7.685 -9.302 1.00 97.56 186 ALA A C 1
ATOM 1598 O O . ALA A 1 186 ? 1.357 7.873 -10.113 1.00 97.56 186 ALA A O 1
ATOM 1599 N N . GLY A 1 187 ? -0.670 8.401 -9.318 1.00 97.69 187 GLY A N 1
ATOM 1600 C CA . GLY A 1 187 ? -0.949 9.453 -10.303 1.00 97.69 187 GLY A CA 1
ATOM 1601 C C . GLY A 1 187 ? 0.111 10.561 -10.323 1.00 97.69 187 GLY A C 1
ATOM 1602 O O . GLY A 1 187 ? 0.547 10.986 -11.389 1.00 97.69 187 GLY A O 1
ATOM 1603 N N . PHE A 1 188 ? 0.608 10.980 -9.158 1.00 97.25 188 PHE A N 1
ATOM 1604 C CA . PHE A 1 188 ? 1.719 11.931 -9.071 1.00 97.25 188 PHE A CA 1
ATOM 1605 C C . PHE A 1 188 ? 3.021 11.372 -9.671 1.00 97.25 188 PHE A C 1
ATOM 1607 O O . PHE A 1 188 ? 3.720 12.078 -10.397 1.00 97.25 188 PHE A O 1
ATOM 1614 N N . LEU A 1 189 ? 3.328 10.093 -9.434 1.00 97.06 189 LEU A N 1
ATOM 1615 C CA . LEU A 1 189 ? 4.489 9.429 -10.036 1.00 97.06 189 LEU A CA 1
ATOM 1616 C C . LEU A 1 189 ? 4.353 9.269 -11.556 1.00 97.06 189 LEU A C 1
ATOM 1618 O O . LEU A 1 189 ? 5.365 9.339 -12.253 1.00 97.06 189 LEU A O 1
ATOM 1622 N N . ILE A 1 190 ? 3.133 9.112 -12.082 1.00 96.94 190 ILE A N 1
ATOM 1623 C CA . ILE A 1 190 ? 2.873 9.136 -13.529 1.00 96.94 190 ILE A CA 1
ATOM 1624 C C . ILE A 1 190 ? 3.307 10.481 -14.111 1.00 96.94 190 ILE A C 1
ATOM 1626 O O . ILE A 1 190 ? 4.100 10.512 -15.051 1.00 96.94 190 ILE A O 1
ATOM 1630 N N . LEU A 1 191 ? 2.844 11.586 -13.518 1.00 96.00 191 LEU A N 1
ATOM 1631 C CA . LEU A 1 191 ? 3.193 12.935 -13.970 1.00 96.00 191 LEU A CA 1
ATOM 1632 C C . LEU A 1 191 ? 4.709 13.162 -13.941 1.00 96.00 191 LEU A C 1
ATOM 1634 O O . LEU A 1 191 ? 5.278 13.608 -14.935 1.00 96.00 191 LEU A O 1
ATOM 1638 N N . ILE A 1 192 ? 5.378 12.781 -12.847 1.00 95.00 192 ILE A N 1
ATOM 1639 C CA . ILE A 1 192 ? 6.844 12.854 -12.743 1.00 95.00 192 ILE A CA 1
ATOM 1640 C C . ILE A 1 192 ? 7.521 12.037 -13.849 1.00 95.00 192 ILE A C 1
ATOM 1642 O O . ILE A 1 192 ? 8.468 12.511 -14.475 1.00 95.00 192 ILE A O 1
ATOM 1646 N N . SER A 1 193 ? 7.039 10.822 -14.110 1.00 93.81 193 SER A N 1
ATOM 1647 C CA . SER A 1 193 ? 7.626 9.934 -15.118 1.00 93.81 193 SER A CA 1
ATOM 1648 C C . SER A 1 193 ? 7.515 10.530 -16.521 1.00 93.81 193 SER A C 1
ATOM 1650 O O . SER A 1 193 ? 8.485 10.499 -17.279 1.00 93.81 193 SER A O 1
ATOM 1652 N N . ILE A 1 194 ? 6.361 11.120 -16.852 1.00 92.50 194 ILE A N 1
ATOM 1653 C CA . ILE A 1 194 ? 6.138 11.821 -18.123 1.00 92.50 194 ILE A CA 1
ATOM 1654 C C . ILE A 1 194 ? 7.086 13.018 -18.246 1.00 92.50 194 ILE A C 1
ATOM 1656 O O . ILE A 1 194 ? 7.767 13.142 -19.262 1.00 92.50 194 ILE A O 1
ATOM 1660 N N . LEU A 1 195 ? 7.195 13.848 -17.203 1.00 90.50 195 LEU A N 1
ATOM 1661 C CA . LEU A 1 195 ? 8.093 15.008 -17.194 1.00 90.50 195 LEU A CA 1
ATOM 1662 C C . LEU A 1 195 ? 9.559 14.604 -17.408 1.00 90.50 195 LEU A C 1
ATOM 1664 O O . LEU A 1 195 ? 10.239 15.204 -18.237 1.00 90.50 195 LEU A O 1
ATOM 1668 N N . ILE A 1 196 ? 10.033 13.556 -16.728 1.00 89.12 196 ILE A N 1
ATOM 1669 C CA . ILE A 1 196 ? 11.413 13.065 -16.872 1.00 89.12 196 ILE A CA 1
ATOM 1670 C C . ILE A 1 196 ? 11.683 12.533 -18.284 1.00 89.12 196 ILE A C 1
ATOM 1672 O O . ILE A 1 196 ? 12.772 12.758 -18.810 1.00 89.12 196 ILE A O 1
ATOM 1676 N N . LYS A 1 197 ? 10.725 11.838 -18.919 1.00 84.19 197 LYS A N 1
ATOM 1677 C CA . LYS A 1 197 ? 10.900 11.383 -20.311 1.00 84.19 197 LYS A CA 1
ATOM 1678 C C . LYS A 1 197 ? 10.903 12.571 -21.281 1.00 84.19 197 LYS A C 1
ATOM 1680 O O . LYS A 1 197 ? 11.749 12.611 -22.163 1.00 84.19 197 LYS A O 1
ATOM 1685 N N . ASN A 1 198 ? 10.033 13.564 -21.084 1.00 82.81 198 ASN A N 1
ATOM 1686 C CA . ASN A 1 198 ? 9.950 14.737 -21.963 1.00 82.81 198 ASN A CA 1
ATOM 1687 C C . ASN A 1 198 ? 11.184 15.653 -21.869 1.00 82.81 198 ASN A C 1
ATOM 1689 O O . ASN A 1 198 ? 11.574 16.252 -22.869 1.00 82.81 198 ASN A O 1
ATOM 1693 N N . MET A 1 199 ? 11.841 15.730 -20.706 1.00 78.56 199 MET A N 1
ATOM 1694 C CA . MET A 1 199 ? 13.117 16.449 -20.553 1.00 78.56 199 MET A CA 1
ATOM 1695 C C . MET A 1 199 ? 14.253 15.873 -21.417 1.00 78.56 199 MET A C 1
ATOM 1697 O O . MET A 1 199 ? 15.210 16.583 -21.721 1.00 78.56 199 MET A O 1
ATOM 1701 N N . ASP A 1 200 ? 14.160 14.606 -21.822 1.00 69.62 200 ASP A N 1
ATOM 1702 C CA . ASP A 1 200 ? 15.119 13.958 -22.728 1.00 69.62 200 ASP A CA 1
ATOM 1703 C C . ASP A 1 200 ? 15.037 14.556 -24.144 1.00 69.62 200 ASP A C 1
ATOM 1705 O O . ASP A 1 200 ? 16.044 14.725 -24.824 1.00 69.62 200 ASP A O 1
ATOM 1709 N N . TYR A 1 201 ? 13.832 14.955 -24.563 1.00 60.78 201 TYR A N 1
ATOM 1710 C CA . TYR A 1 201 ? 13.576 15.494 -25.898 1.00 60.78 201 TYR A CA 1
ATOM 1711 C C . TYR A 1 201 ? 14.105 16.930 -26.067 1.00 60.78 201 TYR A C 1
ATOM 1713 O O . TYR A 1 201 ? 14.644 17.280 -27.115 1.00 60.78 201 TYR A O 1
ATOM 1721 N N . GLN A 1 202 ? 14.001 17.775 -25.033 1.00 57.19 202 GLN A N 1
ATOM 1722 C CA . GLN A 1 202 ? 14.388 19.192 -25.133 1.00 57.19 202 GLN A CA 1
ATOM 1723 C C . GLN A 1 202 ? 15.899 19.452 -25.044 1.00 57.19 202 GLN A C 1
ATOM 1725 O O . GLN A 1 202 ? 16.381 20.395 -25.673 1.00 57.19 202 GLN A O 1
ATOM 1730 N N . ASN A 1 203 ? 16.670 18.613 -24.344 1.00 53.53 203 ASN A N 1
ATOM 1731 C CA . ASN A 1 203 ? 18.131 18.768 -24.276 1.00 53.53 203 ASN A CA 1
ATOM 1732 C C . ASN A 1 203 ? 18.841 18.489 -25.615 1.00 53.53 203 ASN A C 1
ATOM 1734 O O . ASN A 1 203 ? 20.015 18.819 -25.762 1.00 53.53 203 ASN A O 1
ATOM 1738 N N . SER A 1 204 ? 18.127 17.946 -26.605 1.00 52.66 204 SER A N 1
ATOM 1739 C CA . SER A 1 204 ? 18.612 17.799 -27.978 1.00 52.66 204 SER A CA 1
ATOM 1740 C C . SER A 1 204 ? 18.471 19.075 -28.828 1.00 52.66 204 SER A C 1
ATOM 1742 O O . SER A 1 204 ? 19.018 19.104 -29.929 1.00 52.66 204 SER A O 1
ATOM 1744 N N . LEU A 1 205 ? 17.727 20.104 -28.389 1.00 47.47 205 LEU A N 1
ATOM 1745 C CA . LEU A 1 205 ? 17.224 21.148 -29.301 1.00 47.47 205 LEU A CA 1
ATOM 1746 C C . LEU A 1 205 ? 17.392 22.610 -28.849 1.00 47.47 205 LEU A C 1
ATOM 1748 O O . LEU A 1 205 ? 17.007 23.496 -29.607 1.00 47.47 205 LEU A O 1
ATOM 1752 N N . ILE A 1 206 ? 17.989 22.909 -27.687 1.00 45.22 206 ILE A N 1
ATOM 1753 C CA . ILE A 1 206 ? 18.201 24.309 -27.258 1.00 45.22 206 ILE A CA 1
ATOM 1754 C C . ILE A 1 206 ? 19.699 24.665 -27.218 1.00 45.22 206 ILE A C 1
ATOM 1756 O O . ILE A 1 206 ? 20.341 24.539 -26.172 1.00 45.22 206 ILE A O 1
ATOM 1760 N N . PRO A 1 207 ? 20.281 25.160 -28.328 1.00 45.56 207 PRO A N 1
ATOM 1761 C CA . PRO A 1 207 ? 21.556 25.858 -28.297 1.00 45.56 207 PRO A CA 1
ATOM 1762 C C . PRO A 1 207 ? 21.301 27.294 -27.819 1.00 45.56 207 PRO A C 1
ATOM 1764 O O . PRO A 1 207 ? 20.799 28.112 -28.584 1.00 45.56 207 PRO A O 1
ATOM 1767 N N . GLY A 1 208 ? 21.617 27.634 -26.563 1.00 53.91 208 GLY A N 1
ATOM 1768 C CA . GLY A 1 208 ? 21.678 29.064 -26.220 1.00 53.91 208 GLY A CA 1
ATOM 1769 C C . GLY A 1 208 ? 21.563 29.528 -24.773 1.00 53.91 208 GLY A C 1
ATOM 1770 O O . GLY A 1 208 ? 21.732 30.723 -24.561 1.00 53.91 208 GLY A O 1
ATOM 1771 N N . PHE A 1 209 ? 21.320 28.680 -23.770 1.00 44.19 209 PHE A N 1
ATOM 1772 C CA . PHE A 1 209 ? 21.182 29.177 -22.390 1.00 44.19 209 PHE A CA 1
ATOM 1773 C C . PHE A 1 209 ? 22.256 28.649 -21.427 1.00 44.19 209 PHE A C 1
ATOM 1775 O O . PHE A 1 209 ? 22.168 27.545 -20.906 1.00 44.19 209 PHE A O 1
ATOM 1782 N N . GLY A 1 210 ? 23.267 29.500 -21.207 1.00 46.94 210 GLY A N 1
ATOM 1783 C CA . GLY A 1 210 ? 23.878 29.802 -19.904 1.00 46.94 210 GLY A CA 1
ATOM 1784 C C . GLY A 1 210 ? 24.499 28.665 -19.082 1.00 46.94 210 GLY A C 1
ATOM 1785 O O . GLY A 1 210 ? 23.817 27.960 -18.349 1.00 46.94 210 GLY A O 1
ATOM 1786 N N . ASN A 1 211 ? 25.833 28.592 -19.098 1.00 51.91 211 ASN A N 1
ATOM 1787 C CA . ASN A 1 211 ? 26.685 27.772 -18.223 1.00 51.91 211 ASN A CA 1
ATOM 1788 C C . ASN A 1 211 ? 26.673 28.214 -16.739 1.00 51.91 211 ASN A C 1
ATOM 1790 O O . ASN A 1 211 ? 27.699 28.641 -16.211 1.00 51.91 211 ASN A O 1
ATOM 1794 N N . SER A 1 212 ? 25.574 28.059 -16.010 1.00 51.03 212 SER A N 1
ATOM 1795 C CA . SER A 1 212 ? 25.602 28.280 -14.557 1.00 51.03 212 SER A CA 1
ATOM 1796 C C . SER A 1 212 ? 24.857 27.172 -13.827 1.00 51.03 212 SER A C 1
ATOM 1798 O O . SER A 1 212 ? 23.639 27.179 -13.715 1.00 51.03 212 SER A O 1
ATOM 1800 N N . ILE A 1 213 ? 25.657 26.236 -13.297 1.00 46.09 213 ILE A N 1
ATOM 1801 C CA . ILE A 1 213 ? 25.280 25.037 -12.532 1.00 46.09 213 ILE A CA 1
ATOM 1802 C C . ILE A 1 213 ? 24.886 23.853 -13.437 1.00 46.09 213 ILE A C 1
ATOM 1804 O O . ILE A 1 213 ? 23.740 23.416 -13.503 1.00 46.09 213 ILE A O 1
ATOM 1808 N N . LYS A 1 214 ? 25.890 23.256 -14.103 1.00 45.72 214 LYS A N 1
ATOM 1809 C CA . LYS A 1 214 ? 25.790 21.875 -14.603 1.00 45.72 214 LYS A CA 1
ATOM 1810 C C . LYS A 1 214 ? 25.802 20.929 -13.403 1.00 45.72 214 LYS A C 1
ATOM 1812 O O . LYS A 1 214 ? 26.840 20.397 -13.024 1.00 45.72 214 LYS A O 1
ATOM 1817 N N . ILE A 1 215 ? 24.640 20.715 -12.792 1.00 49.19 215 ILE A N 1
ATOM 1818 C CA . ILE A 1 215 ? 24.398 19.458 -12.086 1.00 49.19 215 ILE A CA 1
ATOM 1819 C C . ILE A 1 215 ? 24.412 18.389 -13.181 1.00 49.19 215 ILE A C 1
ATOM 1821 O O . ILE A 1 215 ? 23.412 18.151 -13.851 1.00 49.19 215 ILE A O 1
ATOM 1825 N N . THR A 1 216 ? 25.580 17.793 -13.418 1.00 54.22 216 THR A N 1
ATOM 1826 C CA . THR A 1 216 ? 25.797 16.709 -14.387 1.00 54.22 216 THR A CA 1
ATOM 1827 C C . THR A 1 216 ? 25.197 15.401 -13.861 1.00 54.22 216 THR A C 1
ATOM 1829 O O . THR A 1 216 ? 25.848 14.361 -13.868 1.00 54.22 216 THR A O 1
ATOM 1832 N N . ILE A 1 217 ? 23.968 15.432 -13.338 1.00 65.75 217 ILE A N 1
ATOM 1833 C CA . ILE A 1 217 ? 23.226 14.198 -13.102 1.00 65.75 217 ILE A CA 1
ATOM 1834 C C . ILE A 1 217 ? 22.778 13.739 -14.482 1.00 65.75 217 ILE A C 1
ATOM 1836 O O . ILE A 1 217 ? 21.926 14.358 -15.119 1.00 65.75 217 ILE A O 1
ATOM 1840 N N . ASN A 1 218 ? 23.403 12.669 -14.960 1.00 79.31 218 ASN A N 1
ATOM 1841 C CA . ASN A 1 218 ? 23.034 12.035 -16.211 1.00 79.31 218 ASN A CA 1
ATOM 1842 C C . ASN A 1 218 ? 21.539 11.669 -16.153 1.00 79.31 218 ASN A C 1
ATOM 1844 O O . ASN A 1 218 ? 21.078 11.025 -15.214 1.00 79.31 218 ASN A O 1
ATOM 1848 N N . GLN A 1 219 ? 20.751 12.110 -17.134 1.00 78.44 219 GLN A N 1
ATOM 1849 C CA . GLN A 1 219 ? 19.295 11.902 -17.146 1.00 78.44 219 GLN A CA 1
ATOM 1850 C C . GLN A 1 219 ? 18.924 10.416 -17.096 1.00 78.44 219 GLN A C 1
ATOM 1852 O O . GLN A 1 219 ? 17.894 10.036 -16.531 1.00 78.44 219 GLN A O 1
ATOM 1857 N N . ASN A 1 220 ? 19.792 9.556 -17.637 1.00 84.81 220 ASN A N 1
ATOM 1858 C CA . ASN A 1 220 ? 19.634 8.116 -17.518 1.00 84.81 220 ASN A CA 1
ATOM 1859 C C . ASN A 1 220 ? 19.630 7.661 -16.059 1.00 84.81 220 ASN A C 1
ATOM 1861 O O . ASN A 1 220 ? 18.806 6.813 -15.716 1.00 84.81 220 ASN A O 1
ATOM 1865 N N . ASP A 1 221 ? 20.468 8.254 -15.211 1.00 88.75 221 ASP A N 1
ATOM 1866 C CA . ASP A 1 221 ? 20.594 7.960 -13.782 1.00 88.75 221 ASP A CA 1
ATOM 1867 C C . ASP A 1 221 ? 19.298 8.294 -13.045 1.00 88.75 221 ASP A C 1
ATOM 1869 O O . ASP A 1 221 ? 18.824 7.498 -12.240 1.00 88.75 221 ASP A O 1
ATOM 1873 N N . ILE A 1 222 ? 18.659 9.422 -13.382 1.00 90.62 222 ILE A N 1
ATOM 1874 C CA . ILE A 1 222 ? 17.355 9.805 -12.815 1.00 90.62 222 ILE A CA 1
ATOM 1875 C C . ILE A 1 222 ? 16.286 8.782 -13.208 1.00 90.62 222 ILE A C 1
ATOM 1877 O O . ILE A 1 222 ? 15.519 8.332 -12.356 1.00 90.62 222 ILE A O 1
ATOM 1881 N N . LYS A 1 223 ? 16.254 8.361 -14.482 1.00 91.06 223 LYS A N 1
ATOM 1882 C CA . LYS A 1 223 ? 15.327 7.315 -14.944 1.00 91.06 223 LYS A CA 1
ATOM 1883 C C . LYS A 1 223 ? 15.582 5.983 -14.231 1.00 91.06 223 LYS A C 1
ATOM 1885 O O . LYS A 1 223 ? 14.624 5.303 -13.877 1.00 91.06 223 LYS A O 1
ATOM 1890 N N . TYR A 1 224 ? 16.846 5.607 -14.012 1.00 91.31 224 TYR A N 1
ATOM 1891 C CA . TYR A 1 224 ? 17.215 4.409 -13.247 1.00 91.31 224 TYR A CA 1
ATOM 1892 C C . TYR A 1 224 ? 16.757 4.496 -11.800 1.00 91.31 224 TYR A C 1
ATOM 1894 O O . TYR A 1 224 ? 16.133 3.562 -11.301 1.00 91.31 224 TYR A O 1
ATOM 1902 N N . LEU A 1 225 ? 17.038 5.617 -11.142 1.00 94.31 225 LEU A N 1
ATOM 1903 C CA . LEU A 1 225 ? 16.671 5.841 -9.756 1.00 94.31 225 LEU A CA 1
ATOM 1904 C C . LEU A 1 225 ? 15.152 5.785 -9.581 1.00 94.31 225 LEU A C 1
ATOM 1906 O O . LEU A 1 225 ? 14.669 5.090 -8.689 1.00 94.31 225 LEU A O 1
ATOM 1910 N N . LEU A 1 226 ? 14.396 6.451 -10.460 1.00 95.88 226 LEU A N 1
ATOM 1911 C CA . LEU A 1 226 ? 12.937 6.423 -10.418 1.00 95.88 226 LEU A CA 1
ATOM 1912 C C . LEU A 1 226 ? 12.385 5.025 -10.718 1.00 95.88 226 LEU A C 1
ATOM 1914 O O . LEU A 1 226 ? 11.490 4.567 -10.013 1.00 95.88 226 LEU A O 1
ATOM 1918 N N . PHE A 1 227 ? 12.936 4.324 -11.712 1.00 95.25 227 PHE A N 1
ATOM 1919 C CA . PHE A 1 227 ? 12.553 2.944 -12.011 1.00 95.25 227 PHE A CA 1
ATOM 1920 C C . PHE A 1 227 ? 12.769 2.032 -10.796 1.00 95.25 227 PHE A C 1
ATOM 1922 O O . PHE A 1 227 ? 11.849 1.324 -10.391 1.00 95.25 227 PHE A O 1
ATOM 1929 N N . MET A 1 228 ? 13.947 2.092 -10.166 1.00 95.62 228 MET A N 1
ATOM 1930 C CA . MET A 1 228 ? 14.257 1.306 -8.967 1.00 95.62 228 MET A CA 1
ATOM 1931 C C . MET A 1 228 ? 13.367 1.695 -7.784 1.00 95.62 228 MET A C 1
ATOM 1933 O O . MET A 1 228 ? 12.899 0.820 -7.060 1.00 95.62 228 MET A O 1
ATOM 1937 N N . PHE A 1 229 ? 13.082 2.987 -7.607 1.00 97.31 229 PHE A N 1
ATOM 1938 C CA . PHE A 1 229 ? 12.189 3.479 -6.559 1.00 97.31 229 PHE A CA 1
ATOM 1939 C C . PHE A 1 229 ? 10.773 2.920 -6.728 1.00 97.31 229 PHE A C 1
ATOM 1941 O O . PHE A 1 229 ? 10.218 2.350 -5.788 1.00 97.31 229 PHE A O 1
ATOM 1948 N N . VAL A 1 230 ? 10.207 3.016 -7.936 1.00 97.50 230 VAL A N 1
ATOM 1949 C CA . VAL A 1 230 ? 8.874 2.478 -8.246 1.00 97.50 230 VAL A CA 1
ATOM 1950 C C . VAL A 1 230 ? 8.860 0.958 -8.099 1.00 97.50 230 VAL A C 1
ATOM 1952 O O . VAL A 1 230 ? 7.905 0.416 -7.551 1.00 97.50 230 VAL A O 1
ATOM 1955 N N . PHE A 1 231 ? 9.923 0.269 -8.519 1.00 96.12 231 PHE A N 1
ATOM 1956 C CA . PHE A 1 231 ? 10.041 -1.183 -8.401 1.00 96.12 231 PHE A CA 1
ATOM 1957 C C . PHE A 1 231 ? 10.057 -1.645 -6.938 1.00 96.12 231 PHE A C 1
ATOM 1959 O O . PHE A 1 231 ? 9.267 -2.504 -6.546 1.00 96.12 231 PHE A O 1
ATOM 1966 N N . VAL A 1 232 ? 10.907 -1.041 -6.104 1.00 95.69 232 VAL A N 1
ATOM 1967 C CA . VAL A 1 232 ? 10.975 -1.329 -4.664 1.00 95.69 232 VAL A CA 1
ATOM 1968 C C . VAL A 1 232 ? 9.630 -1.054 -3.990 1.00 95.69 232 VAL A C 1
ATOM 1970 O O . VAL A 1 232 ? 9.134 -1.887 -3.224 1.00 95.69 232 VAL A O 1
ATOM 1973 N N . ARG A 1 233 ? 9.010 0.087 -4.308 1.00 95.62 233 ARG A N 1
ATOM 1974 C CA . ARG A 1 233 ? 7.698 0.469 -3.782 1.00 95.62 233 ARG A CA 1
ATOM 1975 C C . ARG A 1 233 ? 6.609 -0.516 -4.201 1.00 95.62 233 ARG A C 1
ATOM 1977 O O . ARG A 1 233 ? 5.805 -0.908 -3.363 1.00 95.62 233 ARG A O 1
ATOM 1984 N N . LEU A 1 234 ? 6.599 -0.956 -5.459 1.00 96.75 234 LEU A N 1
ATOM 1985 C CA . LEU A 1 234 ? 5.651 -1.942 -5.977 1.00 96.75 234 LEU A CA 1
ATOM 1986 C C . LEU A 1 234 ? 5.715 -3.254 -5.185 1.00 96.75 234 LEU A C 1
ATOM 1988 O O . LEU A 1 234 ? 4.674 -3.775 -4.792 1.00 96.75 234 LEU A O 1
ATOM 1992 N N . ILE A 1 235 ? 6.918 -3.769 -4.914 1.00 95.38 235 ILE A N 1
ATOM 1993 C CA . ILE A 1 235 ? 7.099 -5.000 -4.128 1.00 95.38 235 ILE A CA 1
ATOM 1994 C C . ILE A 1 235 ? 6.609 -4.805 -2.691 1.00 95.38 235 ILE A C 1
ATOM 1996 O O . ILE A 1 235 ? 5.803 -5.597 -2.195 1.00 95.38 235 ILE A O 1
ATOM 2000 N N . SER A 1 236 ? 7.052 -3.728 -2.039 1.00 95.75 236 SER A N 1
ATOM 2001 C CA . SER A 1 236 ? 6.668 -3.399 -0.663 1.00 95.75 236 SER A CA 1
ATOM 2002 C C . SER A 1 236 ? 5.147 -3.271 -0.518 1.00 95.75 236 SER A C 1
ATOM 2004 O O . SER A 1 236 ? 4.550 -3.892 0.370 1.00 95.75 236 SER A O 1
ATOM 2006 N N . ARG A 1 237 ? 4.509 -2.551 -1.445 1.00 94.69 237 ARG A N 1
ATOM 2007 C CA . ARG A 1 237 ? 3.061 -2.356 -1.515 1.00 94.69 237 ARG A CA 1
ATOM 2008 C C . ARG A 1 237 ? 2.306 -3.637 -1.863 1.00 94.69 237 ARG A C 1
ATOM 2010 O O . ARG A 1 237 ? 1.274 -3.916 -1.258 1.00 94.69 237 ARG A O 1
ATOM 2017 N N . GLY A 1 238 ? 2.823 -4.443 -2.790 1.00 95.19 238 GLY A N 1
ATOM 2018 C CA . GLY A 1 238 ? 2.269 -5.749 -3.149 1.00 95.19 238 GLY A CA 1
ATOM 2019 C C . GLY A 1 238 ? 2.147 -6.675 -1.939 1.00 95.19 238 GLY A C 1
ATOM 2020 O O . GLY A 1 238 ? 1.099 -7.292 -1.726 1.00 95.19 238 GLY A O 1
ATOM 2021 N N . ILE A 1 239 ? 3.183 -6.708 -1.094 1.00 93.00 239 ILE A N 1
ATOM 2022 C CA . ILE A 1 239 ? 3.177 -7.460 0.167 1.00 93.00 239 ILE A CA 1
ATOM 2023 C C . ILE A 1 239 ? 2.158 -6.872 1.149 1.00 93.00 239 ILE A C 1
ATOM 2025 O O . ILE A 1 239 ? 1.356 -7.627 1.698 1.00 93.00 239 ILE A O 1
ATOM 2029 N N . GLU A 1 240 ? 2.142 -5.548 1.351 1.00 93.62 240 GLU A N 1
ATOM 2030 C CA . GLU A 1 240 ? 1.181 -4.888 2.248 1.00 93.62 240 GLU A CA 1
ATOM 2031 C C . GLU A 1 240 ? -0.263 -5.238 1.877 1.00 93.62 240 GLU A C 1
ATOM 2033 O O . GLU A 1 240 ? -1.028 -5.687 2.734 1.00 93.62 240 GLU A O 1
ATOM 2038 N N . VAL A 1 241 ? -0.628 -5.055 0.606 1.00 93.25 241 VAL A N 1
ATOM 2039 C CA . VAL A 1 241 ? -1.978 -5.304 0.093 1.00 93.25 241 VAL A CA 1
ATOM 2040 C C . VAL A 1 241 ? -2.336 -6.779 0.247 1.00 93.25 241 VAL A C 1
ATOM 2042 O O . VAL A 1 241 ? -3.360 -7.097 0.851 1.00 93.25 241 VAL A O 1
ATOM 2045 N N . THR A 1 242 ? -1.471 -7.692 -0.202 1.00 91.50 242 THR A N 1
ATOM 2046 C CA . THR A 1 242 ? -1.725 -9.140 -0.113 1.00 91.50 242 THR A CA 1
ATOM 2047 C C . THR A 1 242 ? -1.931 -9.582 1.337 1.00 91.50 242 THR A C 1
ATOM 2049 O O . THR A 1 242 ? -2.897 -10.278 1.650 1.00 91.50 242 THR A O 1
ATOM 2052 N N . VAL A 1 243 ? -1.070 -9.133 2.257 1.00 89.25 243 VAL A N 1
ATOM 2053 C CA . VAL A 1 243 ? -1.173 -9.466 3.685 1.00 89.25 243 VAL A CA 1
ATOM 2054 C C . VAL A 1 243 ? -2.408 -8.824 4.321 1.00 89.25 243 VAL A C 1
ATOM 2056 O O . VAL A 1 243 ? -3.056 -9.451 5.163 1.00 89.25 243 VAL A O 1
ATOM 2059 N N . ALA A 1 244 ? -2.760 -7.592 3.948 1.00 87.19 244 ALA A N 1
ATOM 2060 C CA . ALA A 1 244 ? -3.951 -6.916 4.454 1.00 87.19 244 ALA A CA 1
ATOM 2061 C C . ALA A 1 244 ? -5.232 -7.654 4.041 1.00 87.19 244 ALA A C 1
ATOM 2063 O O . ALA A 1 244 ? -6.040 -7.986 4.909 1.00 87.19 244 ALA A O 1
ATOM 2064 N N . PHE A 1 245 ? -5.380 -7.985 2.755 1.00 85.81 245 PHE A N 1
ATOM 2065 C CA . PHE A 1 245 ? -6.541 -8.722 2.254 1.00 85.81 245 PHE A CA 1
ATOM 2066 C C . PHE A 1 245 ? -6.595 -10.158 2.787 1.00 85.81 245 PHE A C 1
ATOM 2068 O O . PHE A 1 245 ? -7.660 -10.618 3.192 1.00 85.81 245 PHE A O 1
ATOM 2075 N N . TYR A 1 246 ? -5.461 -10.859 2.882 1.00 84.94 246 TYR A N 1
ATOM 2076 C CA . TYR A 1 246 ? -5.420 -12.196 3.483 1.00 84.94 246 TYR A CA 1
ATOM 2077 C C . TYR A 1 246 ? -5.900 -12.184 4.942 1.00 84.94 246 TYR A C 1
ATOM 2079 O O . TYR A 1 246 ? -6.714 -13.016 5.352 1.00 84.94 246 TYR A O 1
ATOM 2087 N N . ASN A 1 247 ? -5.426 -11.218 5.738 1.00 81.50 247 ASN A N 1
ATOM 2088 C CA . ASN A 1 247 ? -5.865 -11.076 7.125 1.00 81.50 247 ASN A CA 1
ATOM 2089 C C . ASN A 1 247 ? -7.350 -10.693 7.232 1.00 81.50 247 ASN A C 1
ATOM 2091 O O . ASN A 1 247 ? -8.005 -11.133 8.176 1.00 81.50 247 ASN A O 1
ATOM 2095 N N . ASP A 1 248 ? -7.879 -9.908 6.291 1.00 77.25 248 ASP A N 1
ATOM 2096 C CA . ASP A 1 248 ? -9.291 -9.515 6.295 1.00 77.25 248 ASP A CA 1
ATOM 2097 C C . ASP A 1 248 ? -10.231 -10.658 5.883 1.00 77.25 248 ASP A C 1
ATOM 2099 O O . ASP A 1 248 ? -11.289 -10.823 6.486 1.00 77.25 248 ASP A O 1
ATOM 2103 N N . VAL A 1 249 ? -9.846 -11.484 4.904 1.00 75.50 249 VAL A N 1
ATOM 2104 C CA . VAL A 1 249 ? -10.729 -12.508 4.312 1.00 75.50 249 VAL A CA 1
ATOM 2105 C C . VAL A 1 249 ? -10.545 -13.892 4.928 1.00 75.50 249 VAL A C 1
ATOM 2107 O O . VAL A 1 249 ? -11.528 -14.584 5.191 1.00 75.50 249 VAL A O 1
ATOM 2110 N N . VAL A 1 250 ? -9.300 -14.327 5.132 1.00 73.25 250 VAL A N 1
ATOM 2111 C CA . VAL A 1 250 ? -8.991 -15.712 5.527 1.00 73.25 250 VAL A CA 1
ATOM 2112 C C . VAL A 1 250 ? -8.906 -15.831 7.042 1.00 73.25 250 VAL A C 1
ATOM 2114 O O . VAL A 1 250 ? -9.569 -16.671 7.652 1.00 73.25 250 VAL A O 1
ATOM 2117 N N . LYS A 1 251 ? -8.117 -14.958 7.678 1.00 69.81 251 LYS A N 1
ATOM 2118 C CA . LYS A 1 251 ? -7.879 -15.032 9.126 1.00 69.81 251 LYS A CA 1
ATOM 2119 C C . LYS A 1 251 ? -9.132 -14.713 9.944 1.00 69.81 251 LYS A C 1
ATOM 2121 O O . LYS A 1 251 ? -9.318 -15.297 11.009 1.00 69.81 251 LYS A O 1
ATOM 2126 N N . SER A 1 252 ? -9.991 -13.825 9.447 1.00 62.44 252 SER A N 1
ATOM 2127 C CA . SER A 1 252 ? -11.277 -13.510 10.079 1.00 62.44 252 SER A CA 1
ATOM 2128 C C . SER A 1 252 ? -12.240 -14.706 10.095 1.00 62.44 252 SER A C 1
ATOM 2130 O O . SER A 1 252 ? -13.002 -14.837 11.044 1.00 62.44 252 SER A O 1
ATOM 2132 N N . LYS A 1 253 ? -12.166 -15.607 9.102 1.00 59.34 253 LYS A N 1
ATOM 2133 C CA . LYS A 1 253 ? -13.037 -16.791 8.983 1.00 59.34 253 LYS A CA 1
ATOM 2134 C C . LYS A 1 253 ? -12.537 -18.026 9.739 1.00 59.34 253 LYS A C 1
ATOM 2136 O O . LYS A 1 253 ? -13.339 -18.878 10.102 1.00 59.34 253 LYS A O 1
ATOM 2141 N N . MET A 1 254 ? -11.226 -18.162 9.959 1.00 51.97 254 MET A N 1
ATOM 2142 C CA . MET A 1 254 ? -10.644 -19.377 10.560 1.00 51.97 254 MET A CA 1
ATOM 2143 C C . MET A 1 254 ? -10.699 -19.427 12.094 1.00 51.97 254 MET A C 1
ATOM 2145 O O . MET A 1 254 ? -10.581 -20.508 12.671 1.00 51.97 254 MET A O 1
ATOM 2149 N N . ASN A 1 255 ? -10.881 -18.295 12.776 1.00 51.38 255 ASN A N 1
ATOM 2150 C CA . ASN A 1 255 ? -11.024 -18.286 14.231 1.00 51.38 255 ASN A CA 1
ATOM 2151 C C . ASN A 1 255 ? -12.478 -18.618 14.604 1.00 51.38 255 ASN A C 1
ATOM 2153 O O . ASN A 1 255 ? -13.343 -17.751 14.546 1.00 51.38 255 ASN A O 1
ATOM 2157 N N . ARG A 1 256 ? -12.719 -19.879 14.984 1.00 42.22 256 ARG A N 1
ATOM 2158 C CA . ARG A 1 256 ? -14.035 -20.456 15.329 1.00 42.22 256 ARG A CA 1
ATOM 2159 C C . ARG A 1 256 ? -14.761 -19.803 16.523 1.00 42.22 256 ARG A C 1
ATOM 2161 O O . ARG A 1 256 ? -15.949 -20.049 16.670 1.00 42.22 256 ARG A O 1
ATOM 2168 N N . ASP A 1 257 ? -14.087 -18.952 17.302 1.00 40.78 257 ASP A N 1
ATOM 2169 C CA . ASP A 1 257 ? -14.603 -18.397 18.570 1.00 40.78 257 ASP A CA 1
ATOM 2170 C C . ASP A 1 257 ? -14.832 -16.876 18.550 1.00 40.78 257 ASP A C 1
ATOM 2172 O O . ASP A 1 257 ? -14.839 -16.224 19.593 1.00 40.78 257 ASP A O 1
ATOM 2176 N N . LEU A 1 258 ? -14.968 -16.260 17.377 1.00 45.34 258 LEU A N 1
ATOM 2177 C CA . LEU A 1 258 ? -15.357 -14.854 17.325 1.00 45.34 258 LEU A CA 1
ATOM 2178 C C . LEU A 1 258 ? -16.870 -14.779 17.172 1.00 45.34 258 LEU A C 1
ATOM 2180 O O . LEU A 1 258 ? -17.386 -15.050 16.088 1.00 45.34 258 LEU A O 1
ATOM 2184 N N . ASP A 1 259 ? -17.552 -14.324 18.229 1.00 45.69 259 ASP A N 1
ATOM 2185 C CA . ASP A 1 259 ? -18.778 -13.542 18.066 1.00 45.69 259 ASP A CA 1
ATOM 2186 C C . ASP A 1 259 ? -18.568 -12.645 16.845 1.00 45.69 259 ASP A C 1
ATOM 2188 O O . ASP A 1 259 ? -17.606 -11.864 16.783 1.00 45.69 259 ASP A O 1
ATOM 2192 N N . ILE A 1 260 ? -19.423 -12.818 15.842 1.00 44.31 260 ILE A N 1
ATOM 2193 C CA . ILE A 1 260 ? -19.231 -12.379 14.453 1.00 44.31 260 ILE A CA 1
ATOM 2194 C C . ILE A 1 260 ? -19.009 -10.841 14.330 1.00 44.31 260 ILE A C 1
ATOM 2196 O O . ILE A 1 260 ? -18.555 -10.347 13.294 1.00 44.31 260 ILE A O 1
ATOM 2200 N N . GLY A 1 261 ? -19.181 -10.082 15.425 1.00 45.22 261 GLY A N 1
ATOM 2201 C CA . GLY A 1 261 ? -18.893 -8.647 15.583 1.00 45.22 261 GLY A CA 1
ATOM 2202 C C . GLY A 1 261 ? -17.473 -8.225 16.036 1.00 45.22 261 GLY A C 1
ATOM 2203 O O . GLY A 1 261 ? -17.184 -7.022 16.096 1.00 45.22 261 GLY A O 1
ATOM 2204 N N . ASN A 1 262 ? -16.536 -9.135 16.331 1.00 52.81 262 ASN A N 1
ATOM 2205 C CA . ASN A 1 262 ? -15.160 -8.784 16.756 1.00 52.81 262 ASN A CA 1
ATOM 2206 C C . ASN A 1 262 ? -14.171 -8.587 15.579 1.00 52.81 262 ASN A C 1
ATOM 2208 O O . ASN A 1 262 ? -13.007 -8.987 15.631 1.00 52.81 262 ASN A O 1
ATOM 2212 N N . ARG A 1 263 ? -14.616 -7.937 14.497 1.00 62.09 263 ARG A N 1
ATOM 2213 C CA . ARG A 1 263 ? -13.746 -7.530 13.376 1.00 62.09 263 ARG A CA 1
ATOM 2214 C C . ARG A 1 263 ? -12.745 -6.455 13.825 1.00 62.09 263 ARG A C 1
ATOM 2216 O O . ARG A 1 263 ? -13.103 -5.557 14.589 1.00 62.09 263 ARG A O 1
ATOM 2223 N N . SER A 1 264 ? -11.508 -6.520 13.320 1.00 58.34 264 SER A N 1
ATOM 2224 C CA . SER A 1 264 ? -10.426 -5.566 13.635 1.00 58.34 264 SER A CA 1
ATOM 2225 C C . SER A 1 264 ? -10.646 -4.170 13.043 1.00 58.34 264 SER A C 1
ATOM 2227 O O . SER A 1 264 ? -10.064 -3.201 13.520 1.00 58.34 264 SER A O 1
ATOM 2229 N N . THR A 1 265 ? -11.490 -4.058 12.015 1.00 58.00 265 THR A N 1
ATOM 2230 C CA . THR A 1 265 ? -11.918 -2.787 11.424 1.00 58.00 265 THR A CA 1
ATOM 2231 C C . THR A 1 265 ? -13.411 -2.835 11.105 1.00 58.00 265 THR A C 1
ATOM 2233 O O . THR A 1 265 ? -13.940 -3.891 10.755 1.00 58.00 265 THR A O 1
ATOM 2236 N N . ASN A 1 266 ? -14.090 -1.690 11.209 1.00 68.94 266 ASN A N 1
ATOM 2237 C CA . ASN A 1 266 ? -15.502 -1.542 10.840 1.00 68.94 266 ASN A CA 1
ATOM 2238 C C . ASN A 1 266 ? -15.660 -1.232 9.332 1.00 68.94 266 ASN A C 1
ATOM 2240 O O . ASN A 1 266 ? -16.263 -0.238 8.917 1.00 68.94 266 ASN A O 1
ATOM 2244 N N . LEU A 1 267 ? -15.008 -2.030 8.479 1.00 72.00 267 LEU A N 1
ATOM 2245 C CA . LEU A 1 267 ? -15.119 -1.882 7.028 1.00 72.00 267 LEU A CA 1
ATOM 2246 C C . LEU A 1 267 ? -16.367 -2.614 6.521 1.00 72.00 267 LEU A C 1
ATOM 2248 O O . LEU A 1 267 ? -16.399 -3.849 6.474 1.00 72.00 267 LEU A O 1
ATOM 2252 N N . LYS A 1 268 ? -17.365 -1.829 6.099 1.00 77.44 268 LYS A N 1
ATOM 2253 C CA . LYS A 1 268 ? -18.559 -2.290 5.368 1.00 77.44 268 LYS A CA 1
ATOM 2254 C C . LYS A 1 268 ? -18.168 -2.971 4.053 1.00 77.44 268 LYS A C 1
ATOM 2256 O O . LYS A 1 268 ? -17.129 -2.640 3.471 1.00 77.44 268 LYS A O 1
ATOM 2261 N N . ARG A 1 269 ? -19.026 -3.858 3.538 1.00 78.75 269 ARG A N 1
ATOM 2262 C CA . ARG A 1 269 ? -18.800 -4.577 2.265 1.00 78.75 269 ARG A CA 1
ATOM 2263 C C . ARG A 1 269 ? -18.403 -3.648 1.108 1.00 78.75 269 ARG A C 1
ATOM 2265 O O . ARG A 1 269 ? -17.408 -3.908 0.436 1.00 78.75 269 ARG A O 1
ATOM 2272 N N . GLY A 1 270 ? -19.114 -2.531 0.932 1.00 81.19 270 GLY A N 1
ATOM 2273 C CA . GLY A 1 270 ? -18.816 -1.545 -0.118 1.00 81.19 270 GLY A CA 1
ATOM 2274 C C . GLY A 1 270 ? -17.417 -0.927 -0.000 1.00 81.19 270 GLY A C 1
ATOM 2275 O O . GLY A 1 270 ? -16.707 -0.805 -0.996 1.00 81.19 270 GLY A O 1
ATOM 2276 N N . HIS A 1 271 ? -16.958 -0.627 1.221 1.00 84.62 271 HIS A N 1
ATOM 2277 C CA . HIS A 1 271 ? -15.609 -0.098 1.436 1.00 84.62 271 HIS A CA 1
ATOM 2278 C C . HIS A 1 271 ? -14.515 -1.111 1.092 1.00 84.62 271 HIS A C 1
ATOM 2280 O O . HIS A 1 271 ? -13.453 -0.707 0.636 1.00 84.62 271 HIS A O 1
ATOM 2286 N N . ARG A 1 272 ? -14.755 -2.414 1.283 1.00 86.12 272 ARG A N 1
ATOM 2287 C CA . ARG A 1 272 ? -13.781 -3.464 0.939 1.00 86.12 272 ARG A CA 1
ATOM 2288 C C . ARG A 1 272 ? -13.653 -3.657 -0.567 1.00 86.12 272 ARG A C 1
ATOM 2290 O O . ARG A 1 272 ? -12.544 -3.791 -1.070 1.00 86.12 272 ARG A O 1
ATOM 2297 N N . ILE A 1 273 ? -14.774 -3.610 -1.285 1.00 86.62 273 ILE A N 1
ATOM 2298 C CA . ILE A 1 273 ? -14.775 -3.651 -2.754 1.00 86.62 273 ILE A CA 1
ATOM 2299 C C . ILE A 1 273 ? -14.066 -2.408 -3.300 1.00 86.62 273 ILE A C 1
ATOM 2301 O O . ILE A 1 273 ? -13.159 -2.524 -4.118 1.00 86.62 273 ILE A O 1
ATOM 2305 N N . SER A 1 274 ? -14.399 -1.225 -2.775 1.00 89.62 274 SER A N 1
ATOM 2306 C CA . SER A 1 274 ? -13.699 0.019 -3.111 1.00 89.62 274 SER A CA 1
ATOM 2307 C C . SER A 1 274 ? -12.199 -0.069 -2.802 1.00 89.62 274 SER A C 1
ATOM 2309 O O . SER A 1 274 ? -11.381 0.343 -3.620 1.00 89.62 274 SER A O 1
ATOM 2311 N N . LEU A 1 275 ? -11.813 -0.673 -1.669 1.00 90.44 275 LEU A N 1
ATOM 2312 C CA . LEU A 1 275 ? -10.412 -0.902 -1.307 1.00 90.44 275 LEU A CA 1
ATOM 2313 C C . LEU A 1 275 ? -9.674 -1.704 -2.386 1.00 90.44 275 LEU A C 1
ATOM 2315 O O . LEU A 1 275 ? -8.571 -1.321 -2.779 1.00 90.44 275 LEU A O 1
ATOM 2319 N N . ALA A 1 276 ? -10.299 -2.775 -2.878 1.00 91.62 276 ALA A N 1
ATOM 2320 C CA . ALA A 1 276 ? -9.723 -3.643 -3.896 1.00 91.62 276 ALA A CA 1
ATOM 2321 C C . ALA A 1 276 ? -9.626 -2.963 -5.263 1.00 91.62 276 ALA A C 1
ATOM 2323 O O . ALA A 1 276 ? -8.567 -3.020 -5.879 1.00 91.62 276 ALA A O 1
ATOM 2324 N N . ILE A 1 277 ? -10.681 -2.269 -5.705 1.00 92.81 277 ILE A N 1
ATOM 2325 C CA . ILE A 1 277 ? -10.697 -1.532 -6.982 1.00 92.81 277 ILE A CA 1
ATOM 2326 C C . ILE A 1 277 ? -9.597 -0.469 -7.003 1.00 92.81 277 ILE A C 1
ATOM 2328 O O . ILE A 1 277 ? -8.839 -0.354 -7.960 1.00 92.81 277 ILE A O 1
ATOM 2332 N N . HIS A 1 278 ? -9.469 0.290 -5.921 1.00 94.62 278 HIS A N 1
ATOM 2333 C CA . HIS A 1 278 ? -8.432 1.304 -5.792 1.00 94.62 278 HIS A CA 1
ATOM 2334 C C . HIS A 1 278 ? -7.015 0.716 -5.780 1.00 94.62 278 HIS A C 1
ATOM 2336 O O . HIS A 1 278 ? -6.136 1.251 -6.448 1.00 94.62 278 HIS A O 1
ATOM 2342 N N . SER A 1 279 ? -6.800 -0.399 -5.070 1.00 95.56 279 SER A N 1
ATOM 2343 C CA . SER A 1 279 ? -5.507 -1.103 -5.080 1.00 95.56 279 SER A CA 1
ATOM 2344 C C . SER A 1 279 ? -5.197 -1.692 -6.463 1.00 95.56 279 SER A C 1
ATOM 2346 O O . SER A 1 279 ? -4.049 -1.702 -6.891 1.00 95.56 279 SER A O 1
ATOM 2348 N N . TYR A 1 280 ? -6.223 -2.142 -7.190 1.00 95.56 280 TYR A N 1
ATOM 2349 C CA . TYR A 1 280 ? -6.098 -2.610 -8.568 1.00 95.56 280 TYR A CA 1
ATOM 2350 C C . TYR A 1 280 ? -5.660 -1.474 -9.506 1.00 95.56 280 TYR A C 1
ATOM 2352 O O . TYR A 1 280 ? -4.675 -1.626 -10.225 1.00 95.56 280 TYR A O 1
ATOM 2360 N N . LEU A 1 281 ? -6.329 -0.315 -9.449 1.00 96.56 281 LEU A N 1
ATOM 2361 C CA . LEU A 1 281 ? -5.949 0.871 -10.228 1.00 96.56 281 LEU A CA 1
ATOM 2362 C C . LEU A 1 281 ? -4.538 1.363 -9.879 1.00 96.56 281 LEU A C 1
ATOM 2364 O O . LEU A 1 281 ? -3.763 1.694 -10.774 1.00 96.56 281 LEU A O 1
ATOM 2368 N N . GLU A 1 282 ? -4.181 1.364 -8.592 1.00 97.31 282 GLU A N 1
ATOM 2369 C CA . GLU A 1 282 ? -2.828 1.678 -8.128 1.00 97.31 282 GLU A CA 1
ATOM 2370 C C . GLU A 1 282 ? -1.785 0.768 -8.793 1.00 97.31 282 GLU A C 1
ATOM 2372 O O . GLU A 1 282 ? -0.801 1.270 -9.334 1.00 97.31 282 GLU A O 1
ATOM 2377 N N . PHE A 1 283 ? -1.994 -0.554 -8.801 1.00 97.38 283 PHE A N 1
ATOM 2378 C CA . PHE A 1 283 ? -1.054 -1.472 -9.445 1.00 97.38 283 PHE A CA 1
ATOM 2379 C C . PHE A 1 283 ? -0.969 -1.248 -10.952 1.00 97.38 283 PHE A C 1
ATOM 2381 O O . PHE A 1 283 ? 0.144 -1.198 -11.472 1.00 97.38 283 PHE A O 1
ATOM 2388 N N . VAL A 1 284 ? -2.095 -1.033 -11.639 1.00 97.12 284 VAL A N 1
ATOM 2389 C CA . VAL A 1 284 ? -2.088 -0.706 -13.074 1.00 97.12 284 VAL A CA 1
ATOM 2390 C C . VAL A 1 284 ? -1.193 0.510 -13.348 1.00 97.12 284 VAL A C 1
ATOM 2392 O O . VAL A 1 284 ? -0.365 0.448 -14.259 1.00 97.12 284 VAL A O 1
ATOM 2395 N N . PHE A 1 285 ? -1.283 1.563 -12.527 1.00 97.94 285 PHE A N 1
ATOM 2396 C CA . PHE A 1 285 ? -0.435 2.756 -12.635 1.00 97.94 285 PHE A CA 1
ATOM 2397 C C . PHE A 1 285 ? 1.040 2.497 -12.306 1.00 97.94 285 PHE A C 1
ATOM 2399 O O . PHE A 1 285 ? 1.924 2.985 -13.007 1.00 97.94 285 PHE A O 1
ATOM 2406 N N . LEU A 1 286 ? 1.343 1.735 -11.253 1.00 97.75 286 LEU A N 1
ATOM 2407 C CA . LEU A 1 286 ? 2.733 1.444 -10.887 1.00 97.75 286 LEU A CA 1
ATOM 2408 C C . LEU A 1 286 ? 3.430 0.578 -11.946 1.00 97.75 286 LEU A C 1
ATOM 2410 O O . LEU A 1 286 ? 4.569 0.865 -12.317 1.00 97.75 286 LEU A O 1
ATOM 2414 N N . PHE A 1 287 ? 2.749 -0.440 -12.477 1.00 96.75 287 PHE A N 1
ATOM 2415 C CA . PHE A 1 287 ? 3.289 -1.275 -13.550 1.00 96.75 287 PHE A CA 1
ATOM 2416 C C . PHE A 1 287 ? 3.460 -0.495 -14.856 1.00 96.75 287 PHE A C 1
ATOM 2418 O O . PHE A 1 287 ? 4.506 -0.617 -15.492 1.00 96.75 287 PHE A O 1
ATOM 2425 N N . SER A 1 288 ? 2.508 0.364 -15.235 1.00 95.50 288 SER A N 1
ATOM 2426 C CA . SER A 1 288 ? 2.647 1.180 -16.448 1.00 95.50 288 SER A CA 1
ATOM 2427 C C . SER A 1 288 ? 3.808 2.171 -16.357 1.00 95.50 288 SER A C 1
ATOM 2429 O O . SER A 1 288 ? 4.501 2.369 -17.351 1.00 95.50 288 SER A O 1
ATOM 2431 N N . ILE A 1 289 ? 4.092 2.734 -15.174 1.00 96.19 289 ILE A N 1
ATOM 2432 C CA . ILE A 1 289 ? 5.295 3.551 -14.954 1.00 96.19 289 ILE A CA 1
ATOM 2433 C C . ILE A 1 289 ? 6.570 2.732 -15.208 1.00 96.19 289 ILE A C 1
ATOM 2435 O O . ILE A 1 289 ? 7.472 3.210 -15.895 1.00 96.19 289 ILE A O 1
ATOM 2439 N N . LEU A 1 290 ? 6.657 1.497 -14.698 1.00 94.94 290 LEU A N 1
ATOM 2440 C CA . LEU A 1 290 ? 7.821 0.633 -14.938 1.00 94.94 290 LEU A CA 1
ATOM 2441 C C . LEU A 1 290 ? 7.990 0.307 -16.426 1.00 94.94 290 LEU A C 1
ATOM 2443 O O . LEU A 1 290 ? 9.104 0.410 -16.947 1.00 94.94 290 LEU A O 1
ATOM 2447 N N . TYR A 1 291 ? 6.890 -0.033 -17.108 1.00 92.00 291 TYR A N 1
ATOM 2448 C CA . TYR A 1 291 ? 6.882 -0.286 -18.549 1.00 92.00 291 TYR A CA 1
ATOM 2449 C C . TYR A 1 291 ? 7.319 0.945 -19.351 1.00 92.00 291 TYR A C 1
ATOM 2451 O O . TYR A 1 291 ? 8.098 0.805 -20.290 1.00 92.00 291 TYR A O 1
ATOM 2459 N N . TYR A 1 292 ? 6.899 2.140 -18.934 1.00 91.81 292 TYR A N 1
ATOM 2460 C CA . TYR A 1 292 ? 7.216 3.406 -19.593 1.00 91.81 292 TYR A CA 1
ATOM 2461 C C . TYR A 1 292 ? 8.664 3.873 -19.383 1.00 91.81 292 TYR A C 1
ATOM 2463 O O . TYR A 1 292 ? 9.304 4.352 -20.318 1.00 91.81 292 TYR A O 1
ATOM 2471 N N . LEU A 1 293 ? 9.207 3.747 -18.166 1.00 91.69 293 LEU A N 1
ATOM 2472 C CA . LEU A 1 293 ? 10.530 4.291 -17.831 1.00 91.69 293 LEU A CA 1
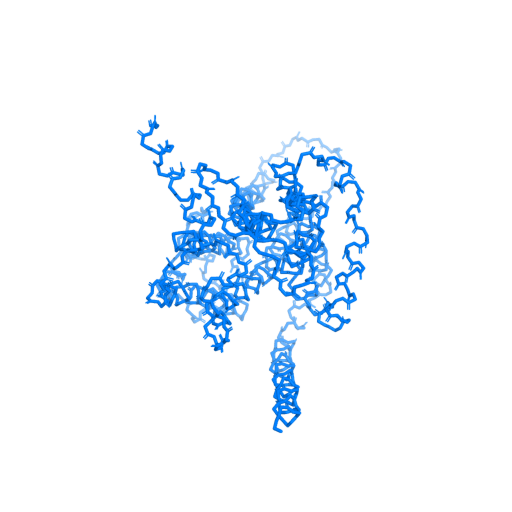ATOM 2473 C C . LEU A 1 293 ? 11.681 3.512 -18.473 1.00 91.69 293 LEU A C 1
ATOM 2475 O O . LEU A 1 293 ? 12.678 4.113 -18.884 1.00 91.69 293 LEU A O 1
ATOM 2479 N N . LYS A 1 294 ? 11.582 2.178 -18.521 1.00 89.38 294 LYS A N 1
ATOM 2480 C CA . LYS A 1 294 ? 12.646 1.309 -19.046 1.00 89.38 294 LYS A CA 1
ATOM 2481 C C . LYS A 1 294 ? 12.082 0.079 -19.782 1.00 89.38 294 LYS A C 1
ATOM 2483 O O . LYS A 1 294 ? 12.329 -1.056 -19.362 1.00 89.38 294 LYS A O 1
ATOM 2488 N N . PRO A 1 295 ? 11.397 0.265 -20.924 1.00 87.88 295 PRO A N 1
ATOM 2489 C CA . PRO A 1 295 ? 10.793 -0.842 -21.673 1.00 87.88 295 PRO A CA 1
ATOM 2490 C C . PRO A 1 295 ? 11.814 -1.906 -22.098 1.00 87.88 295 PRO A C 1
ATOM 2492 O O . PRO A 1 295 ? 11.526 -3.099 -22.030 1.00 87.88 295 PRO A O 1
ATOM 2495 N N . HIS A 1 296 ? 13.045 -1.499 -22.429 1.00 84.25 296 HIS A N 1
ATOM 2496 C CA . HIS A 1 296 ? 14.123 -2.402 -22.851 1.00 84.25 296 HIS A CA 1
ATOM 2497 C C . HIS A 1 296 ? 14.584 -3.394 -21.773 1.00 84.25 296 HIS A C 1
ATOM 2499 O O . HIS A 1 296 ? 15.200 -4.404 -22.117 1.00 84.25 296 HIS A O 1
ATOM 2505 N N . TYR A 1 297 ? 14.338 -3.142 -20.480 1.00 84.19 297 TYR A N 1
ATOM 2506 C CA . TYR A 1 297 ? 14.613 -4.133 -19.428 1.00 84.19 297 TYR A CA 1
ATOM 2507 C C . TYR A 1 297 ? 13.523 -5.189 -19.303 1.00 84.19 297 TYR A C 1
ATOM 2509 O O . TYR A 1 297 ? 13.744 -6.233 -18.691 1.00 84.19 297 TYR A O 1
ATOM 2517 N N . ILE A 1 298 ? 12.362 -4.929 -19.893 1.00 84.25 298 ILE A N 1
ATOM 2518 C CA . ILE A 1 298 ? 11.157 -5.725 -19.713 1.00 84.25 298 ILE A CA 1
ATOM 2519 C C . ILE A 1 298 ? 10.930 -6.585 -20.953 1.00 84.25 298 ILE A C 1
ATOM 2521 O O . ILE A 1 298 ? 10.834 -7.805 -20.834 1.00 84.25 298 ILE A O 1
ATOM 2525 N N . SER A 1 299 ? 10.936 -5.979 -22.139 1.00 83.31 299 SER A N 1
ATOM 2526 C CA . SER A 1 299 ? 10.807 -6.677 -23.420 1.00 83.31 299 SER A CA 1
ATOM 2527 C C . SER A 1 299 ? 11.772 -6.098 -24.450 1.00 83.31 299 SER A C 1
ATOM 2529 O O . SER A 1 299 ? 12.072 -4.903 -24.444 1.00 83.31 299 SER A O 1
ATOM 2531 N N . GLY A 1 300 ? 12.263 -6.959 -25.342 1.00 71.00 300 GLY A N 1
ATOM 2532 C CA . GLY A 1 300 ? 13.016 -6.525 -26.520 1.00 71.00 300 GLY A CA 1
ATOM 2533 C C . GLY A 1 300 ? 12.151 -5.813 -27.568 1.00 71.00 300 GLY A C 1
ATOM 2534 O O . GLY A 1 300 ? 12.689 -5.034 -28.346 1.00 71.00 300 GLY A O 1
ATOM 2535 N N . ILE A 1 301 ? 10.830 -6.038 -27.560 1.00 69.81 301 ILE A N 1
ATOM 2536 C CA . ILE A 1 301 ? 9.897 -5.595 -28.614 1.00 69.81 301 ILE A CA 1
ATOM 2537 C C . ILE A 1 301 ? 8.953 -4.475 -28.160 1.00 69.81 301 ILE A C 1
ATOM 2539 O O . ILE A 1 301 ? 8.498 -3.704 -29.005 1.00 69.81 301 ILE A O 1
ATOM 2543 N N . LEU A 1 302 ? 8.701 -4.295 -26.852 1.00 68.06 302 LEU A N 1
ATOM 2544 C CA . LEU A 1 302 ? 7.961 -3.109 -26.368 1.00 68.06 302 LEU A CA 1
ATOM 2545 C C . LEU A 1 302 ? 8.508 -1.784 -26.944 1.00 68.06 302 LEU A C 1
ATOM 2547 O O . LEU A 1 302 ? 7.700 -0.951 -27.342 1.00 68.06 302 LEU A O 1
ATOM 2551 N N . PRO A 1 303 ? 9.839 -1.581 -27.045 1.00 60.44 303 PRO A N 1
ATOM 2552 C CA . PRO A 1 303 ? 10.397 -0.378 -27.662 1.00 60.44 303 PRO A CA 1
ATOM 2553 C C . PRO A 1 303 ? 10.151 -0.264 -29.176 1.00 60.44 303 PRO A C 1
ATOM 2555 O O . PRO A 1 303 ? 10.215 0.835 -29.707 1.00 60.44 303 PRO A O 1
ATOM 2558 N N . ALA A 1 304 ? 9.933 -1.384 -29.875 1.00 52.00 304 ALA A N 1
ATOM 2559 C CA . ALA A 1 304 ? 9.887 -1.459 -31.339 1.00 52.00 304 ALA A CA 1
ATOM 2560 C C . ALA A 1 304 ? 8.459 -1.496 -31.914 1.00 52.00 304 ALA A C 1
ATOM 2562 O O . ALA A 1 304 ? 8.248 -1.128 -33.064 1.00 52.00 304 ALA A O 1
ATOM 2563 N N . SER A 1 305 ? 7.484 -1.956 -31.126 1.00 50.06 305 SER A N 1
ATOM 2564 C CA . SER A 1 305 ? 6.077 -2.100 -31.541 1.00 50.06 305 SER A CA 1
ATOM 2565 C C . SER A 1 305 ? 5.216 -0.881 -31.210 1.00 50.06 305 SER A C 1
ATOM 2567 O O . SER A 1 305 ? 4.187 -0.663 -31.846 1.00 50.06 305 SER A O 1
ATOM 2569 N N . ILE A 1 306 ? 5.643 -0.060 -30.248 1.00 54.91 306 ILE A N 1
ATOM 2570 C CA . ILE A 1 306 ? 4.944 1.160 -29.852 1.00 54.91 306 ILE A CA 1
ATOM 2571 C C . ILE A 1 306 ? 5.552 2.322 -30.648 1.00 54.91 306 ILE A C 1
ATOM 2573 O O . ILE A 1 306 ? 6.416 3.050 -30.171 1.00 54.91 306 ILE A O 1
ATOM 2577 N N . LEU A 1 307 ? 5.109 2.472 -31.900 1.00 49.56 307 LEU A N 1
ATOM 2578 C CA . LEU A 1 307 ? 5.449 3.606 -32.776 1.00 49.56 307 LEU A CA 1
ATOM 2579 C C . LEU A 1 307 ? 4.857 4.948 -32.291 1.00 49.56 307 LEU A C 1
ATOM 2581 O O . LEU A 1 307 ? 5.088 5.983 -32.911 1.00 49.56 307 LEU A O 1
ATOM 2585 N N . ILE A 1 308 ? 4.100 4.944 -31.189 1.00 52.31 308 ILE A N 1
ATOM 2586 C CA . ILE A 1 308 ? 3.471 6.120 -30.587 1.00 52.31 308 ILE A CA 1
ATOM 2587 C C . ILE A 1 308 ? 4.056 6.292 -29.182 1.00 52.31 308 ILE A C 1
ATOM 2589 O O . ILE A 1 308 ? 3.715 5.581 -28.252 1.00 52.31 308 ILE A O 1
ATOM 2593 N N . ASP A 1 309 ? 4.957 7.253 -28.998 1.00 65.88 309 ASP A N 1
ATOM 2594 C CA . ASP A 1 309 ? 5.753 7.459 -27.772 1.00 65.88 309 ASP A CA 1
ATOM 2595 C C . ASP A 1 309 ? 4.963 7.830 -26.487 1.00 65.88 309 ASP A C 1
ATOM 2597 O O . ASP A 1 309 ? 5.547 8.212 -25.461 1.00 65.88 309 ASP A O 1
ATOM 2601 N N . GLY A 1 310 ? 3.632 7.728 -26.530 1.00 81.25 310 GLY A N 1
ATOM 2602 C CA . GLY A 1 310 ? 2.699 8.164 -25.504 1.00 81.25 310 GLY A CA 1
ATOM 2603 C C . GLY A 1 310 ? 2.624 7.227 -24.299 1.00 81.25 310 GLY A C 1
ATOM 2604 O O . GLY A 1 310 ? 2.592 6.006 -24.409 1.00 81.25 310 GLY A O 1
ATOM 2605 N N . TYR A 1 311 ? 2.512 7.811 -23.105 1.00 89.88 311 TYR A N 1
ATOM 2606 C CA . TYR A 1 311 ? 2.303 7.068 -21.856 1.00 89.88 311 TYR A CA 1
ATOM 2607 C C . TYR A 1 311 ? 1.028 6.192 -21.869 1.00 89.88 311 TYR A C 1
ATOM 2609 O O . TYR A 1 311 ? 0.971 5.170 -21.183 1.00 89.88 311 TYR A O 1
ATOM 2617 N N . LEU A 1 312 ? 0.018 6.571 -22.663 1.00 91.00 312 LEU A N 1
ATOM 2618 C CA . LEU A 1 312 ? -1.269 5.876 -22.743 1.00 91.00 312 LEU A CA 1
ATOM 2619 C C . LEU A 1 312 ? -1.123 4.407 -23.164 1.00 91.00 312 LEU A C 1
ATOM 2621 O O . LEU A 1 312 ? -1.786 3.554 -22.582 1.00 91.00 312 LEU A O 1
ATOM 2625 N N . ASP A 1 313 ? -0.217 4.090 -24.088 1.00 87.62 313 ASP A N 1
ATOM 2626 C CA . ASP A 1 313 ? -0.039 2.716 -24.574 1.00 87.62 313 ASP A CA 1
ATOM 2627 C C . ASP A 1 313 ? 0.497 1.794 -23.476 1.00 87.62 313 ASP A C 1
ATOM 2629 O O . ASP A 1 313 ? 0.028 0.670 -23.297 1.00 87.62 313 ASP A O 1
ATOM 2633 N N . TYR A 1 314 ? 1.411 2.301 -22.647 1.00 90.44 314 TYR A N 1
ATOM 2634 C CA . TYR A 1 314 ? 1.931 1.583 -21.483 1.00 90.44 314 TYR A CA 1
ATOM 2635 C C . TYR A 1 314 ? 0.869 1.400 -20.394 1.00 90.44 314 TYR A C 1
ATOM 2637 O O . TYR A 1 314 ? 0.861 0.383 -19.691 1.00 90.44 314 TYR A O 1
ATOM 2645 N N . LEU A 1 315 ? -0.039 2.369 -20.254 1.00 93.19 315 LEU A N 1
ATOM 2646 C CA . LEU A 1 315 ? -1.182 2.275 -19.352 1.00 93.19 315 LEU A CA 1
ATOM 2647 C C . LEU A 1 315 ? -2.185 1.216 -19.825 1.00 93.19 315 LEU A C 1
ATOM 2649 O O . LEU A 1 315 ? -2.602 0.384 -19.021 1.00 93.19 315 LEU A O 1
ATOM 2653 N N . LEU A 1 316 ? -2.528 1.212 -21.115 1.00 90.81 316 LEU A N 1
ATOM 2654 C CA . LEU A 1 316 ? -3.416 0.217 -21.720 1.00 90.81 316 LEU A CA 1
ATOM 2655 C C . LEU A 1 316 ? -2.800 -1.182 -21.673 1.00 90.81 316 LEU A C 1
ATOM 2657 O O . LEU A 1 316 ? -3.485 -2.133 -21.299 1.00 90.81 316 LEU A O 1
ATOM 2661 N N . TYR A 1 317 ? -1.498 -1.303 -21.949 1.00 89.19 317 TYR A N 1
ATOM 2662 C CA . TYR A 1 317 ? -0.767 -2.557 -21.801 1.00 89.19 317 TYR A CA 1
ATOM 2663 C C . TYR A 1 317 ? -0.856 -3.080 -20.363 1.00 89.19 317 TYR A C 1
ATOM 2665 O O . TYR A 1 317 ? -1.305 -4.204 -20.143 1.00 89.19 317 TYR A O 1
ATOM 2673 N N . SER A 1 318 ? -0.532 -2.248 -19.369 1.00 93.19 318 SER A N 1
ATOM 2674 C CA . SER A 1 318 ? -0.659 -2.619 -17.955 1.00 93.19 318 SER A CA 1
ATOM 2675 C C . SER A 1 318 ? -2.098 -3.011 -17.587 1.00 93.19 318 SER A C 1
ATOM 2677 O O . SER A 1 318 ? -2.324 -4.047 -16.963 1.00 93.19 318 SER A O 1
ATOM 2679 N N . GLY A 1 319 ? -3.091 -2.237 -18.030 1.00 93.12 319 GLY A N 1
ATOM 2680 C CA . GLY A 1 319 ? -4.503 -2.544 -17.814 1.00 93.12 319 GLY A CA 1
ATOM 2681 C C . GLY A 1 319 ? -4.908 -3.895 -18.407 1.00 93.12 319 GLY A C 1
ATOM 2682 O O . GLY A 1 319 ? -5.591 -4.670 -17.741 1.00 93.12 319 GLY A O 1
ATOM 2683 N N . SER A 1 320 ? -4.439 -4.212 -19.617 1.00 90.69 320 SER A N 1
ATOM 2684 C CA . SER A 1 320 ? -4.738 -5.475 -20.301 1.00 90.69 320 SER A CA 1
ATOM 2685 C C . SER A 1 320 ? -4.136 -6.692 -19.591 1.00 90.69 320 SER A C 1
ATOM 2687 O O . SER A 1 320 ? -4.834 -7.689 -19.395 1.00 90.69 320 SER A O 1
ATOM 2689 N N . VAL A 1 321 ? -2.889 -6.581 -19.112 1.00 90.19 321 VAL A N 1
ATOM 2690 C CA . VAL A 1 321 ? -2.219 -7.632 -18.332 1.00 90.19 321 VAL A CA 1
ATOM 2691 C C . VAL A 1 321 ? -2.967 -7.876 -17.024 1.00 90.19 321 VAL A C 1
ATOM 2693 O O . VAL A 1 321 ? -3.220 -9.024 -16.671 1.00 90.19 321 VAL A O 1
ATOM 2696 N N . SER A 1 322 ? -3.361 -6.812 -16.320 1.00 91.75 322 SER A N 1
ATOM 2697 C CA . SER A 1 322 ? -4.085 -6.925 -15.051 1.00 91.75 322 SER A CA 1
ATOM 2698 C C . SER A 1 322 ? -5.524 -7.434 -15.192 1.00 91.75 322 SER A C 1
ATOM 2700 O O . SER A 1 322 ? -5.998 -8.117 -14.285 1.00 91.75 322 SER A O 1
ATOM 2702 N N . ALA A 1 323 ? -6.226 -7.090 -16.277 1.00 88.06 323 ALA A N 1
ATOM 2703 C CA . ALA A 1 323 ? -7.642 -7.420 -16.452 1.00 88.06 323 ALA A CA 1
ATOM 2704 C C . ALA A 1 323 ? -7.851 -8.804 -17.071 1.00 88.06 323 ALA A C 1
ATOM 2706 O O . ALA A 1 323 ? -8.719 -9.555 -16.631 1.00 88.06 323 ALA A O 1
ATOM 2707 N N . PHE A 1 324 ? -7.069 -9.130 -18.100 1.00 84.12 324 PHE A N 1
ATOM 2708 C CA . PHE A 1 324 ? -7.303 -10.309 -18.932 1.00 84.12 324 PHE A CA 1
ATOM 2709 C C . PHE A 1 324 ? -6.230 -11.384 -18.767 1.00 84.12 324 PHE A C 1
ATOM 2711 O O . PHE A 1 324 ? -6.365 -12.457 -19.348 1.00 84.12 324 PHE A O 1
ATOM 2718 N N . ASN A 1 325 ? -5.162 -11.118 -18.004 1.00 80.75 325 ASN A N 1
ATOM 2719 C CA . ASN A 1 325 ? -3.965 -11.964 -17.952 1.00 80.75 325 ASN A CA 1
ATOM 2720 C C . ASN A 1 325 ? -3.380 -12.245 -19.351 1.00 80.75 325 ASN A C 1
ATOM 2722 O O . ASN A 1 325 ? -2.716 -13.257 -19.565 1.00 80.75 325 ASN A O 1
ATOM 2726 N N . ILE A 1 326 ? -3.636 -11.354 -20.314 1.00 73.50 326 ILE A N 1
ATOM 2727 C CA . ILE A 1 326 ? -3.108 -11.447 -21.671 1.00 73.50 326 ILE A CA 1
ATOM 2728 C C . ILE A 1 326 ? -1.796 -10.670 -21.698 1.00 73.50 326 ILE A C 1
ATOM 2730 O O . ILE A 1 326 ? -1.775 -9.453 -21.533 1.00 73.50 326 ILE A O 1
ATOM 2734 N N . SER A 1 327 ? -0.690 -11.367 -21.930 1.00 65.25 327 SER A N 1
ATOM 2735 C CA . SER A 1 327 ? 0.536 -10.756 -22.448 1.00 65.25 327 SER A CA 1
ATOM 2736 C C . SER A 1 327 ? 0.598 -10.989 -23.942 1.00 65.25 327 SER A C 1
ATOM 2738 O O . SER A 1 327 ? 0.649 -12.137 -24.383 1.00 65.25 327 SER A O 1
ATOM 2740 N N . PHE A 1 328 ? 0.673 -9.907 -24.706 1.00 60.44 328 PHE A N 1
ATOM 2741 C CA . PHE A 1 328 ? 0.798 -9.977 -26.158 1.00 60.44 328 PHE A CA 1
ATOM 2742 C C . PHE A 1 328 ? 2.128 -10.590 -26.632 1.00 60.44 328 PHE A C 1
ATOM 2744 O O . PHE A 1 328 ? 2.231 -10.948 -27.799 1.00 60.44 328 PHE A O 1
ATOM 2751 N N . ASP A 1 329 ? 3.129 -10.757 -25.752 1.00 67.88 329 ASP A N 1
ATOM 2752 C CA . ASP A 1 329 ? 4.444 -11.258 -26.160 1.00 67.88 329 ASP A CA 1
ATOM 2753 C C . ASP A 1 329 ? 5.271 -11.882 -25.013 1.00 67.88 329 ASP A C 1
ATOM 2755 O O . ASP A 1 329 ? 6.188 -11.262 -24.481 1.00 67.88 329 ASP A O 1
ATOM 2759 N N . ILE A 1 330 ? 4.961 -13.120 -24.603 1.00 70.00 330 ILE A N 1
ATOM 2760 C CA . ILE A 1 330 ? 5.728 -13.837 -23.553 1.00 70.00 330 ILE A CA 1
ATOM 2761 C C . ILE A 1 330 ? 7.135 -14.217 -24.031 1.00 70.00 330 ILE A C 1
ATOM 2763 O O . ILE A 1 330 ? 8.075 -14.278 -23.230 1.00 70.00 330 ILE A O 1
ATOM 2767 N N . VAL A 1 331 ? 7.277 -14.499 -25.328 1.00 76.75 331 VAL A N 1
ATOM 2768 C CA . VAL A 1 331 ? 8.496 -15.069 -25.916 1.00 76.75 331 VAL A CA 1
ATOM 2769 C C . VAL A 1 331 ? 9.649 -14.074 -25.823 1.00 76.75 331 VAL A C 1
ATOM 2771 O O . VAL A 1 331 ? 10.758 -14.465 -25.459 1.00 76.75 331 VAL A O 1
ATOM 2774 N N . ASN A 1 332 ? 9.375 -12.785 -26.036 1.00 81.81 332 ASN A N 1
ATOM 2775 C CA . ASN A 1 332 ? 10.400 -11.742 -26.022 1.00 81.81 332 ASN A CA 1
ATOM 2776 C C . ASN A 1 332 ? 10.557 -11.023 -24.669 1.00 81.81 332 ASN A C 1
ATOM 2778 O O . ASN A 1 332 ? 11.305 -10.041 -24.568 1.00 81.81 332 ASN A O 1
ATOM 2782 N N . LEU A 1 333 ? 9.888 -11.496 -23.607 1.00 83.81 333 LEU A N 1
ATOM 2783 C CA . LEU A 1 333 ? 10.097 -10.970 -22.257 1.00 83.81 333 LEU A CA 1
ATOM 2784 C C . LEU A 1 333 ? 11.472 -11.375 -21.718 1.00 83.81 333 LEU A C 1
ATOM 2786 O O . LEU A 1 333 ? 11.835 -12.553 -21.658 1.00 83.81 333 LEU A O 1
ATOM 2790 N N . LYS A 1 334 ? 12.208 -10.385 -21.214 1.00 86.44 334 LYS A N 1
ATOM 2791 C CA . LYS A 1 334 ? 13.424 -10.609 -20.424 1.00 86.44 334 LYS A CA 1
ATOM 2792 C C . LYS A 1 334 ? 13.064 -11.178 -19.042 1.00 86.44 334 LYS A C 1
ATOM 2794 O O . LYS A 1 334 ? 11.913 -11.051 -18.620 1.00 86.44 334 LYS A O 1
ATOM 2799 N N . PRO A 1 335 ? 14.018 -11.761 -18.286 1.00 85.75 335 PRO A N 1
ATOM 2800 C CA . PRO A 1 335 ? 13.737 -12.336 -16.965 1.00 85.75 335 PRO A CA 1
ATOM 2801 C C . PRO A 1 335 ? 13.010 -11.378 -16.008 1.00 85.75 335 PRO A C 1
ATOM 2803 O O . PRO A 1 335 ? 12.018 -11.761 -15.390 1.00 85.75 335 PRO A O 1
ATOM 2806 N N . LEU A 1 336 ? 13.430 -10.107 -15.957 1.00 85.88 336 LEU A N 1
ATOM 2807 C CA . LEU A 1 336 ? 12.752 -9.082 -15.157 1.00 85.88 336 LEU A CA 1
ATOM 2808 C C . LEU A 1 336 ? 11.316 -8.827 -15.639 1.00 85.88 336 LEU A C 1
ATOM 2810 O O . LEU A 1 336 ? 10.410 -8.699 -14.821 1.00 85.88 336 LEU A O 1
ATOM 2814 N N . GLY A 1 337 ? 11.091 -8.800 -16.955 1.00 88.25 337 GLY A N 1
ATOM 2815 C CA . GLY A 1 337 ? 9.756 -8.659 -17.533 1.00 88.25 337 GLY A CA 1
ATOM 2816 C C . GLY A 1 337 ? 8.839 -9.836 -17.206 1.00 88.25 337 GLY A C 1
ATOM 2817 O O . GLY A 1 337 ? 7.693 -9.618 -16.823 1.00 88.25 337 GLY A O 1
ATOM 2818 N N . LYS A 1 338 ? 9.351 -11.074 -17.254 1.00 88.56 338 LYS A N 1
ATOM 2819 C CA . LYS A 1 338 ? 8.606 -12.272 -16.827 1.00 88.56 338 LYS A CA 1
ATOM 2820 C C . LYS A 1 338 ? 8.224 -12.197 -15.349 1.00 88.56 338 LYS A C 1
ATOM 2822 O O . LYS A 1 338 ? 7.092 -12.524 -14.992 1.00 88.56 338 LYS A O 1
ATOM 28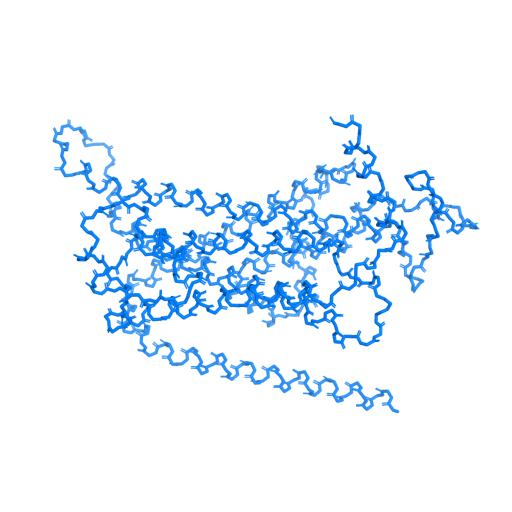27 N N . PHE A 1 339 ? 9.145 -11.735 -14.501 1.00 89.25 339 PHE A N 1
ATOM 2828 C CA . PHE A 1 339 ? 8.880 -11.533 -13.078 1.00 89.25 339 PHE A CA 1
ATOM 2829 C C . PHE A 1 339 ? 7.798 -10.473 -12.843 1.00 89.25 339 PHE A C 1
ATOM 2831 O O . PHE A 1 339 ? 6.835 -10.748 -12.132 1.00 89.25 339 PHE A O 1
ATOM 2838 N N . LEU A 1 340 ? 7.919 -9.297 -13.468 1.00 91.81 340 LEU A N 1
ATOM 2839 C CA . LEU A 1 340 ? 6.934 -8.218 -13.347 1.00 91.81 340 LEU A CA 1
ATOM 2840 C C . LEU A 1 340 ? 5.554 -8.647 -13.843 1.00 91.81 340 LEU A C 1
ATOM 2842 O O . LEU A 1 340 ? 4.572 -8.435 -13.141 1.00 91.81 340 LEU A O 1
ATOM 2846 N N . HIS A 1 341 ? 5.487 -9.307 -14.999 1.00 90.56 341 HIS A N 1
ATOM 2847 C CA . HIS A 1 341 ? 4.240 -9.831 -15.542 1.00 90.56 341 HIS A CA 1
ATOM 2848 C C . HIS A 1 341 ? 3.586 -10.838 -14.583 1.00 90.56 341 HIS A C 1
ATOM 2850 O O . HIS A 1 341 ? 2.419 -10.694 -14.226 1.00 90.56 341 HIS A O 1
ATOM 2856 N N . THR A 1 342 ? 4.355 -11.819 -14.098 1.00 91.31 342 THR A N 1
ATOM 2857 C CA . THR A 1 342 ? 3.859 -12.822 -13.140 1.00 91.31 342 THR A CA 1
ATOM 2858 C C . THR A 1 342 ? 3.386 -12.167 -11.843 1.00 91.31 342 THR A C 1
ATOM 2860 O O . THR A 1 342 ? 2.329 -12.519 -11.324 1.00 91.31 342 THR A O 1
ATOM 2863 N N . LEU A 1 343 ? 4.137 -11.191 -11.326 1.00 93.50 343 LEU A N 1
ATOM 2864 C CA . LEU A 1 343 ? 3.766 -10.438 -10.133 1.00 93.50 343 LEU A CA 1
ATOM 2865 C C . LEU A 1 343 ? 2.468 -9.648 -10.348 1.00 93.50 343 LEU A C 1
ATOM 2867 O O . LEU A 1 343 ? 1.611 -9.649 -9.468 1.00 93.50 343 LEU A O 1
ATOM 2871 N N . GLN A 1 344 ? 2.310 -9.005 -11.507 1.00 95.31 344 GLN A N 1
ATOM 2872 C CA . GLN A 1 344 ? 1.113 -8.248 -11.866 1.00 95.31 344 GLN A CA 1
ATOM 2873 C C . GLN A 1 344 ? -0.122 -9.146 -11.894 1.00 95.31 344 GLN A C 1
ATOM 2875 O O . GLN A 1 344 ? -1.097 -8.861 -11.201 1.00 95.31 344 GLN A O 1
ATOM 2880 N N . VAL A 1 345 ? -0.048 -10.264 -12.620 1.00 93.31 345 VAL A N 1
ATOM 2881 C CA . VAL A 1 345 ? -1.120 -11.266 -12.689 1.00 93.31 345 VAL A CA 1
ATOM 2882 C C . VAL A 1 345 ? -1.438 -11.813 -11.297 1.00 93.31 345 VAL A C 1
ATOM 2884 O O . VAL A 1 345 ? -2.599 -11.851 -10.897 1.00 93.31 345 VAL A O 1
ATOM 2887 N N . PHE A 1 346 ? -0.420 -12.173 -10.512 1.00 92.38 346 PHE A N 1
ATOM 2888 C CA . PHE A 1 346 ? -0.607 -12.689 -9.155 1.00 92.38 346 PHE A CA 1
ATOM 2889 C C . PHE A 1 346 ? -1.326 -11.688 -8.238 1.00 92.38 346 PHE A C 1
ATOM 2891 O O . PHE A 1 346 ? -2.279 -12.056 -7.549 1.00 92.38 346 PHE A O 1
ATOM 2898 N N . LEU A 1 347 ? -0.907 -10.418 -8.234 1.00 94.44 347 LEU A N 1
ATOM 2899 C CA . LEU A 1 347 ? -1.540 -9.370 -7.429 1.00 94.44 347 LEU A CA 1
ATOM 2900 C C . LEU A 1 347 ? -2.980 -9.096 -7.889 1.00 94.44 347 LEU A C 1
ATOM 2902 O O . LEU A 1 347 ? -3.875 -9.005 -7.046 1.00 94.44 347 LEU A O 1
ATOM 2906 N N . SER A 1 348 ? -3.221 -9.027 -9.200 1.00 93.12 348 SER A N 1
ATOM 2907 C CA . SER A 1 348 ? -4.558 -8.837 -9.776 1.00 93.12 348 SER A CA 1
ATOM 2908 C C . SER A 1 348 ? -5.501 -9.991 -9.424 1.00 93.12 348 SER A C 1
ATOM 2910 O O . SER A 1 348 ? -6.602 -9.750 -8.927 1.00 93.12 348 SER A O 1
ATOM 2912 N N . VAL A 1 349 ? -5.060 -11.243 -9.581 1.00 90.81 349 VAL A N 1
ATOM 2913 C CA . VAL A 1 349 ? -5.848 -12.430 -9.213 1.00 90.81 349 VAL A CA 1
ATOM 2914 C C . VAL A 1 349 ? -6.141 -12.450 -7.716 1.00 90.81 349 VAL A C 1
ATOM 2916 O O . VAL A 1 349 ? -7.290 -12.668 -7.335 1.00 90.81 349 VAL A O 1
ATOM 2919 N N . ASN A 1 350 ? -5.157 -12.166 -6.856 1.00 89.75 350 ASN A N 1
ATOM 2920 C CA . ASN A 1 350 ? -5.386 -12.100 -5.410 1.00 89.75 350 ASN A CA 1
ATOM 2921 C C . ASN A 1 350 ? -6.453 -11.063 -5.050 1.00 89.75 350 ASN A C 1
ATOM 2923 O O . ASN A 1 350 ? -7.345 -11.358 -4.256 1.00 89.75 350 ASN A O 1
ATOM 2927 N N . LEU A 1 351 ? -6.400 -9.869 -5.645 1.00 90.31 351 LEU A N 1
ATOM 2928 C CA . LEU A 1 351 ? -7.400 -8.829 -5.410 1.00 90.31 351 LEU A CA 1
ATOM 2929 C C . LEU A 1 351 ? -8.796 -9.266 -5.864 1.00 90.31 351 LEU A C 1
ATOM 2931 O O . LEU A 1 351 ? -9.755 -9.095 -5.109 1.00 90.31 351 LEU A O 1
ATOM 2935 N N . ILE A 1 352 ? -8.919 -9.860 -7.053 1.00 87.56 352 ILE A N 1
ATOM 2936 C CA . ILE A 1 352 ? -10.204 -10.320 -7.596 1.00 87.56 352 ILE A CA 1
ATOM 2937 C C . ILE A 1 352 ? -10.772 -11.458 -6.742 1.00 87.56 352 ILE A C 1
ATOM 2939 O O . ILE A 1 352 ? -11.894 -11.356 -6.248 1.00 87.56 352 ILE A O 1
ATOM 2943 N N . VAL A 1 353 ? -9.992 -12.516 -6.505 1.00 87.69 353 VAL A N 1
ATOM 2944 C CA . VAL A 1 353 ? -10.427 -13.702 -5.750 1.00 87.69 353 VAL A CA 1
ATOM 2945 C C . VAL A 1 353 ? -10.834 -13.326 -4.330 1.00 87.69 353 VAL A C 1
ATOM 2947 O O . VAL A 1 353 ? -11.893 -13.743 -3.859 1.00 87.69 353 VAL A O 1
ATOM 2950 N N . LEU A 1 354 ? -10.039 -12.500 -3.644 1.00 82.62 354 LEU A N 1
ATOM 2951 C CA . LEU A 1 354 ? -10.352 -12.076 -2.279 1.00 82.62 354 LEU A CA 1
ATOM 2952 C C . LEU A 1 354 ? -11.566 -11.137 -2.244 1.00 82.62 354 LEU A C 1
ATOM 2954 O O . LEU A 1 354 ? -12.373 -11.232 -1.316 1.00 82.62 354 LEU A O 1
ATOM 2958 N N . SER A 1 355 ? -11.767 -10.302 -3.266 1.00 83.56 355 SER A N 1
ATOM 2959 C CA . SER A 1 355 ? -12.975 -9.473 -3.394 1.00 83.56 355 SER A CA 1
ATOM 2960 C C . SER A 1 355 ? -14.230 -10.313 -3.608 1.00 83.56 355 SER A C 1
ATOM 2962 O O . SER A 1 355 ? -15.233 -10.091 -2.930 1.00 83.56 355 SER A O 1
ATOM 2964 N N . VAL A 1 356 ? -14.172 -11.329 -4.475 1.00 84.56 356 VAL A N 1
ATOM 2965 C CA . VAL A 1 356 ? -15.281 -12.271 -4.700 1.00 84.56 356 VAL A CA 1
ATOM 2966 C C . VAL A 1 356 ? -15.567 -13.084 -3.435 1.00 84.56 356 VAL A C 1
ATOM 2968 O O . VAL A 1 356 ? -16.718 -13.196 -3.019 1.00 84.56 356 VAL A O 1
ATOM 2971 N N . ALA A 1 357 ? -14.537 -13.581 -2.747 1.00 81.81 357 ALA A N 1
ATOM 2972 C CA . ALA A 1 357 ? -14.693 -14.319 -1.491 1.00 81.81 357 ALA A CA 1
ATOM 2973 C C . ALA A 1 357 ? -15.286 -13.461 -0.354 1.00 81.81 357 ALA A C 1
ATOM 2975 O O . ALA A 1 357 ? -16.021 -13.973 0.500 1.00 81.81 357 ALA A O 1
ATOM 2976 N N . THR A 1 358 ? -14.972 -12.163 -0.341 1.00 77.00 358 THR A N 1
ATOM 2977 C CA . THR A 1 358 ? -15.576 -11.165 0.557 1.00 77.00 358 THR A CA 1
ATOM 2978 C C . THR A 1 358 ? -17.036 -10.932 0.188 1.00 77.00 358 THR A C 1
ATOM 2980 O O . THR A 1 358 ? -17.895 -10.899 1.064 1.00 77.00 358 THR A O 1
ATOM 2983 N N . TYR A 1 359 ? -17.325 -10.810 -1.109 1.00 78.25 359 TYR A N 1
ATOM 2984 C CA . TYR A 1 359 ? -18.673 -10.604 -1.619 1.00 78.25 359 TYR A CA 1
ATOM 2985 C C . TYR A 1 359 ? -19.589 -11.791 -1.299 1.00 78.25 359 TYR A C 1
ATOM 2987 O O . TYR A 1 359 ? -20.703 -11.573 -0.842 1.00 78.25 359 TYR A O 1
ATOM 2995 N N . LEU A 1 360 ? -19.134 -13.027 -1.503 1.00 79.06 360 LEU A N 1
ATOM 2996 C CA . LEU A 1 360 ? -19.954 -14.226 -1.300 1.00 79.06 360 LEU A CA 1
ATOM 2997 C C . LEU A 1 360 ? -20.051 -14.656 0.167 1.00 79.06 360 LEU A C 1
ATOM 2999 O O . LEU A 1 360 ? -21.058 -15.216 0.584 1.00 79.06 360 LEU A O 1
ATOM 3003 N N . GLY A 1 361 ? -18.989 -14.452 0.948 1.00 66.88 361 GLY A N 1
ATOM 3004 C CA . GLY A 1 361 ? -18.826 -15.153 2.221 1.00 66.88 361 GLY A CA 1
ATOM 3005 C C . GLY A 1 361 ? -19.011 -14.323 3.485 1.00 66.88 361 GLY A C 1
ATOM 3006 O O . GLY A 1 361 ? -18.684 -14.837 4.552 1.00 66.88 361 GLY A O 1
ATOM 3007 N N . ILE A 1 362 ? -19.439 -13.060 3.405 1.00 64.44 362 ILE A N 1
ATOM 3008 C CA . ILE A 1 362 ? -19.557 -12.192 4.584 1.00 64.44 362 ILE A CA 1
ATOM 3009 C C . ILE A 1 362 ? -20.998 -11.702 4.728 1.00 64.44 362 ILE A C 1
ATOM 3011 O O . ILE A 1 362 ? -21.439 -10.828 3.985 1.00 64.44 362 ILE A O 1
ATOM 3015 N N . LYS A 1 363 ? -21.714 -12.232 5.731 1.00 66.12 363 LYS A N 1
ATOM 3016 C CA . LYS A 1 363 ? -22.914 -11.575 6.265 1.00 66.12 363 LYS A CA 1
ATOM 3017 C C . LYS A 1 363 ? -22.468 -10.283 6.947 1.00 66.12 363 LYS A C 1
ATOM 3019 O O . LYS A 1 363 ? -21.536 -10.303 7.758 1.00 66.12 363 LYS A O 1
ATOM 3024 N N . ASP A 1 364 ? -23.064 -9.152 6.583 1.00 64.50 364 ASP A N 1
ATOM 3025 C CA . ASP A 1 364 ? -22.709 -7.858 7.176 1.00 64.50 364 ASP A CA 1
ATOM 3026 C C . ASP A 1 364 ? -23.464 -7.676 8.500 1.00 64.50 364 ASP A C 1
ATOM 3028 O O . ASP A 1 364 ? -24.440 -6.943 8.600 1.00 64.50 364 ASP A O 1
ATOM 3032 N N . GLU A 1 365 ? -23.049 -8.434 9.515 1.00 71.31 365 GLU A N 1
ATOM 3033 C CA . GLU A 1 365 ? -23.546 -8.263 10.877 1.00 71.31 365 GLU A CA 1
ATOM 3034 C C . GLU A 1 365 ? -22.858 -7.050 11.511 1.00 71.31 365 GLU A C 1
ATOM 3036 O O . GLU A 1 365 ? -21.628 -6.991 11.599 1.00 71.31 365 GLU A O 1
ATOM 3041 N N . MET A 1 366 ? -23.671 -6.077 11.917 1.00 77.94 366 MET A N 1
ATOM 3042 C CA . MET A 1 366 ? -23.250 -4.824 12.540 1.00 77.94 366 MET A CA 1
ATOM 3043 C C . MET A 1 366 ? -23.539 -4.875 14.038 1.00 77.94 366 MET A C 1
ATOM 3045 O O . MET A 1 366 ? -24.611 -5.327 14.448 1.00 77.94 366 MET A O 1
ATOM 3049 N N . ASN A 1 367 ? -22.608 -4.391 14.860 1.00 82.69 367 ASN A N 1
ATOM 3050 C CA . ASN A 1 367 ? -22.900 -4.168 16.279 1.00 82.69 367 ASN A CA 1
ATOM 3051 C C . ASN A 1 367 ? -23.791 -2.924 16.476 1.00 82.69 367 ASN A C 1
ATOM 3053 O O . ASN A 1 367 ? -23.959 -2.127 15.559 1.00 82.69 367 ASN A O 1
ATOM 3057 N N . GLU A 1 368 ? -24.351 -2.740 17.672 1.00 86.81 368 GLU A N 1
ATOM 3058 C CA . GLU A 1 368 ? -25.304 -1.650 17.945 1.00 86.81 368 GLU A CA 1
ATOM 3059 C C . GLU A 1 368 ? -24.740 -0.244 17.676 1.00 86.81 368 GLU A C 1
ATOM 3061 O O . GLU A 1 368 ? -25.452 0.608 17.149 1.00 86.81 368 GLU A O 1
ATOM 3066 N N . TYR A 1 369 ? -23.448 -0.010 17.939 1.00 86.00 369 TYR A N 1
ATOM 3067 C CA . TYR A 1 369 ? -22.806 1.259 17.577 1.00 86.00 369 TYR A CA 1
ATOM 3068 C C . TYR A 1 369 ? -22.720 1.434 16.057 1.00 86.00 369 TYR A C 1
ATOM 3070 O O . TYR A 1 369 ? -22.986 2.507 15.530 1.00 86.00 369 TYR A O 1
ATOM 3078 N N . GLU A 1 370 ? -22.384 0.366 15.335 1.00 85.19 370 GLU A N 1
ATOM 3079 C CA . GLU A 1 370 ? -22.279 0.380 13.871 1.00 85.19 370 GLU A CA 1
ATOM 3080 C C . GLU A 1 370 ? -23.643 0.556 13.193 1.00 85.19 370 GLU A C 1
ATOM 3082 O O . GLU A 1 370 ? -23.725 1.204 12.149 1.00 85.19 370 GLU A O 1
ATOM 3087 N N . LYS A 1 371 ? -24.710 0.014 13.793 1.00 88.12 371 LYS A N 1
ATOM 3088 C CA . LYS A 1 371 ? -26.090 0.250 13.355 1.00 88.12 371 LYS A CA 1
ATOM 3089 C C . LYS A 1 371 ? -26.477 1.717 13.534 1.00 88.12 371 LYS A C 1
ATOM 3091 O O . LYS A 1 371 ? -26.998 2.307 12.595 1.00 88.12 371 LYS A O 1
ATOM 3096 N N . ALA A 1 372 ? -26.177 2.307 14.694 1.00 89.00 372 ALA A N 1
ATOM 3097 C CA . ALA A 1 372 ? -26.453 3.718 14.959 1.00 89.00 372 ALA A CA 1
ATOM 3098 C C . ALA A 1 372 ? -25.725 4.645 13.964 1.00 89.00 372 ALA A C 1
ATOM 3100 O O . ALA A 1 372 ? -26.343 5.542 13.395 1.00 89.00 372 ALA A O 1
ATOM 3101 N N . ASP A 1 373 ? -24.446 4.375 13.675 1.00 88.88 373 ASP A N 1
ATOM 3102 C CA . ASP A 1 373 ? -23.687 5.095 12.641 1.00 88.88 373 ASP A CA 1
ATOM 3103 C C . ASP A 1 373 ? -24.329 4.980 11.252 1.00 88.88 373 ASP A C 1
ATOM 3105 O O . ASP A 1 373 ? -24.386 5.954 10.502 1.00 88.88 373 ASP A O 1
ATOM 3109 N N . TRP A 1 374 ? -24.775 3.777 10.871 1.00 87.38 374 TRP A N 1
ATOM 3110 C CA . TRP A 1 374 ? -25.364 3.539 9.553 1.00 87.38 374 TRP A CA 1
ATOM 3111 C C . TRP A 1 374 ? -26.677 4.299 9.366 1.00 87.38 374 TRP A C 1
ATOM 3113 O O . TRP A 1 374 ? -26.881 4.897 8.313 1.00 87.38 374 TRP A O 1
ATOM 3123 N N . GLU A 1 375 ? -27.540 4.313 10.375 1.00 89.44 375 GLU A N 1
ATOM 3124 C CA . GLU A 1 375 ? -28.808 5.042 10.314 1.00 89.44 375 GLU A CA 1
ATOM 3125 C C . GLU A 1 375 ? -28.602 6.555 10.250 1.00 89.44 375 GLU A C 1
ATOM 3127 O O . GLU A 1 375 ? -29.278 7.237 9.483 1.00 89.44 375 GLU A O 1
ATOM 3132 N N . GLU A 1 376 ? -27.630 7.079 10.995 1.00 90.75 376 GLU A N 1
ATOM 3133 C CA . GLU A 1 376 ? -27.268 8.494 10.933 1.00 90.75 376 GLU A CA 1
ATOM 3134 C C . GLU A 1 376 ? -26.692 8.876 9.558 1.00 90.75 376 GLU A C 1
ATOM 3136 O O . GLU A 1 376 ? -27.008 9.940 9.025 1.00 90.75 376 GLU A O 1
ATOM 3141 N N . GLU A 1 377 ? -25.873 8.008 8.950 1.00 87.56 377 GLU A N 1
ATOM 3142 C CA . GLU A 1 377 ? -25.397 8.187 7.572 1.00 87.56 377 GLU A CA 1
ATOM 3143 C C . GLU A 1 377 ? -26.566 8.199 6.568 1.00 87.56 377 GLU A C 1
ATOM 3145 O O . GLU A 1 377 ? -26.588 9.056 5.685 1.00 87.56 377 GLU A O 1
ATOM 3150 N N . GLN A 1 378 ? -27.544 7.294 6.704 1.00 88.19 378 GLN A N 1
ATOM 3151 C CA . GLN A 1 378 ? -28.739 7.260 5.847 1.00 88.19 378 GLN A CA 1
ATOM 3152 C C . GLN A 1 378 ? -29.601 8.514 6.013 1.00 88.19 378 GLN A C 1
ATOM 3154 O O . GLN A 1 378 ? -30.059 9.086 5.027 1.00 88.19 378 GLN A O 1
ATOM 3159 N N . ARG A 1 379 ? -29.783 8.981 7.251 1.00 90.50 379 ARG A N 1
ATOM 3160 C CA . ARG A 1 379 ? -30.535 10.203 7.537 1.00 90.50 379 ARG A CA 1
ATOM 3161 C C . ARG A 1 379 ? -29.914 11.415 6.845 1.00 90.50 379 ARG A C 1
ATOM 3163 O O . ARG A 1 379 ? -30.616 12.125 6.137 1.00 90.50 379 ARG A O 1
ATOM 3170 N N . LYS A 1 380 ? -28.593 11.584 6.958 1.00 90.44 380 LYS A N 1
ATOM 3171 C CA . LYS A 1 380 ? -27.865 12.671 6.282 1.00 90.44 380 LYS A CA 1
ATOM 3172 C C . LYS A 1 380 ? -27.960 12.607 4.760 1.00 90.44 380 LYS A C 1
ATOM 3174 O O . LYS A 1 380 ? -28.013 13.652 4.132 1.00 90.44 380 LYS A O 1
ATOM 3179 N N . GLN A 1 381 ? -27.968 11.405 4.179 1.00 87.88 381 GLN A N 1
ATOM 3180 C CA . GLN A 1 381 ? -28.119 11.222 2.730 1.00 87.88 381 GLN A CA 1
ATOM 3181 C C . GLN A 1 381 ? -29.517 11.582 2.228 1.00 87.88 381 GLN A C 1
ATOM 3183 O O . GLN A 1 381 ? -29.647 12.032 1.101 1.00 87.88 381 GLN A O 1
ATOM 3188 N N . ASN A 1 382 ? -30.549 11.386 3.048 1.00 91.12 382 ASN A N 1
ATOM 3189 C CA . ASN A 1 382 ? -31.918 11.762 2.693 1.00 91.12 382 ASN A CA 1
ATOM 3190 C C . ASN A 1 382 ? -32.184 13.267 2.877 1.00 91.12 382 ASN A C 1
ATOM 3192 O O . ASN A 1 382 ? -33.143 13.788 2.316 1.00 91.12 382 ASN A O 1
ATOM 3196 N N . GLU A 1 383 ? -31.372 13.947 3.692 1.00 90.50 383 GLU A N 1
ATOM 3197 C CA . GLU A 1 383 ? -31.446 15.393 3.939 1.00 90.50 383 GLU A CA 1
ATOM 3198 C C . GLU A 1 383 ? -30.635 16.224 2.918 1.00 90.50 383 GLU A C 1
ATOM 3200 O O . GLU A 1 383 ? -30.865 17.428 2.808 1.00 90.50 383 GLU A O 1
ATOM 3205 N N . SER A 1 384 ? -29.689 15.603 2.197 1.00 79.31 384 SER A N 1
ATOM 3206 C CA . SER A 1 384 ? -28.847 16.217 1.150 1.00 79.31 384 SER A CA 1
ATOM 3207 C C . SER A 1 384 ? -29.413 16.008 -0.246 1.00 79.31 384 SER A C 1
ATOM 3209 O O . SER A 1 384 ? -29.396 16.980 -1.032 1.00 79.31 384 SER A O 1
#

Sequence (384 aa):
MAQKQLQNKKLDNQMWKRKSIFISFIFVFVFSSQIINFLNGYLITMFIIAYIASILWSYFFHASIFKKIVFTHCDNSENQIKKISYKDLKNYYYYRGNVDFLLKFIFSHDYFFADVFKYTLRERKELNKKCLLRKYKGSEKHFYLNRDIDCKDKDGKGTYGCEIHQEKIRLKSFVIYSNWKNICSAGFLILISILIKNMDYQNSLIPGFGNSIKITINQNDIKYLLFMFVFVRLISRGIEVTVAFYNDVVKSKMNRDLDIGNRSTNLKRGHRISLAIHSYLEFVFLFSILYYLKPHYISGILPASILIDGYLDYLLYSGSVSAFNISFDIVNLKPLGKFLHTLQVFLSVNLIVLSVATYLGIKDEMNEYEKADWEEEQRKQNES

Radius of gyration: 24.51 Å; chains: 1; bounding box: 60×61×71 Å

Foldseek 3Di:
DVVVVVVVVVVVVVVVVVVVVVVVVVVCVVVVVVVVVVDDVLLVVLLVLLLVVLLVCLLVLLLVLLLVLLVVQAPPRPVVSVPPDDPLVVVVCVVPDDPVLVCLCRQASNLNNLVSSLSVLPPPLNSFDQDPCVVVPPDQFDQDLNDTARWDDPPPPSQTPRRLVSSQVSNQSSLLSSLVVLLVVLVVLLVVLVVLVVVVVPVVPDDDDDDDDPPVPPSLSVLSSSLSNLVSNLRNLLVNLLVVLCCQQPVLPPPPPDPNAPHPHLQDLVNLLVSLVSSLSSQLSSQLSNCLSCVVLFFPCSVPVCPDNDSVVSSVQSVCCLPPVDDPDPPGTDPVNVVSSVSSNVSSCSSVVSSVSSVPPDDSDYGPNRVSVVVVVVVVVVVD

pLDDT: mean 82.29, std 13.3, range [40.78, 97.94]

Organism: Bacillus cereus (NCBI:txid1396)

Secondary structure (DSSP, 8-state):
-HHHHHHHHHHHHHHHHHHHHHHHHHHHHHHHHHHHHH--HHHHHHHHHHHHHHHHHHHHHHHHHHHHHHHHH-TTHHHHHHT-SSHHHHHHHHHH-HHHHHHHHHH-HHHHHHHHHHHHHHH-GGGSPPPGGGTSTT--EEEETTEEEE--BGGGSS-BHHHHHHHHHHHHHHHHHHHHHHHHHHHHHHHHHHHHHHHHHHTTT------S------HHHHHHHHHHHHHHHHHHHHHHHHHHHHIIIIIHHH-TT--TT--SS---HHHHHHHHHHHHHHHHHHHHHHHHH-HHHHBSSHHHH--S--HHHHHHHHHHHHHH---S-STTB-HHHHHHHHHHHHHHHHHHHHHHHHHHH------HHHHHHHHHHHHHHHH-